Protein AF-A0A957SBR6-F1 (afdb_monomer_lite)

Structure (mmCIF, N/CA/C/O backbone):
data_AF-A0A957SBR6-F1
#
_entry.id   AF-A0A957SBR6-F1
#
loop_
_atom_site.group_PDB
_atom_site.id
_atom_site.type_symbol
_atom_site.label_atom_id
_atom_site.label_alt_id
_atom_site.label_comp_id
_atom_site.label_asym_id
_atom_site.label_entity_id
_atom_site.label_seq_id
_atom_site.pdbx_PDB_ins_code
_atom_site.Cartn_x
_atom_site.Cartn_y
_atom_site.Cartn_z
_atom_site.occupancy
_atom_site.B_iso_or_equiv
_atom_site.auth_seq_id
_atom_site.auth_comp_id
_atom_site.auth_asym_id
_atom_site.auth_atom_id
_atom_site.pdbx_PDB_model_num
ATOM 1 N N . ALA A 1 1 ? 19.992 -3.191 2.133 1.00 70.31 1 ALA A N 1
ATOM 2 C CA . ALA A 1 1 ? 18.666 -2.562 2.125 1.00 70.31 1 ALA A CA 1
ATOM 3 C C . ALA A 1 1 ? 17.655 -3.468 2.837 1.00 70.31 1 ALA A C 1
ATOM 5 O O . ALA A 1 1 ? 17.379 -3.219 3.998 1.00 70.31 1 ALA A O 1
ATOM 6 N N . VAL A 1 2 ? 17.211 -4.595 2.253 1.00 79.69 2 VAL A N 1
ATOM 7 C CA . VAL A 1 2 ? 16.182 -5.483 2.864 1.00 79.69 2 VAL A CA 1
ATOM 8 C C . VAL A 1 2 ? 16.540 -5.999 4.271 1.00 79.69 2 VAL A C 1
ATOM 10 O O . VAL A 1 2 ? 15.697 -6.018 5.160 1.00 79.69 2 VAL A O 1
ATOM 13 N N . ALA A 1 3 ? 17.806 -6.346 4.527 1.00 85.94 3 ALA A N 1
ATOM 14 C CA . ALA A 1 3 ? 18.245 -6.805 5.852 1.00 85.94 3 ALA A CA 1
ATOM 15 C C . ALA A 1 3 ? 18.092 -5.750 6.972 1.00 85.94 3 ALA A C 1
ATOM 17 O O . ALA A 1 3 ? 18.064 -6.110 8.146 1.00 85.94 3 ALA A O 1
ATOM 18 N N . GLN A 1 4 ? 17.991 -4.462 6.624 1.00 89.88 4 GLN A N 1
ATOM 19 C CA . GLN A 1 4 ? 17.816 -3.359 7.577 1.00 89.88 4 GLN A CA 1
ATOM 20 C C . GLN A 1 4 ? 16.340 -3.107 7.929 1.00 89.88 4 GLN A C 1
ATOM 22 O O . GLN A 1 4 ? 16.059 -2.218 8.722 1.00 89.88 4 GLN A O 1
ATOM 27 N N . LEU A 1 5 ? 15.404 -3.872 7.352 1.00 96.31 5 LEU A N 1
ATOM 28 C CA . LEU A 1 5 ? 13.967 -3.720 7.595 1.00 96.31 5 LEU A CA 1
ATOM 29 C C . LEU A 1 5 ? 13.480 -4.421 8.870 1.00 96.31 5 LEU A C 1
ATOM 31 O O . LEU A 1 5 ? 12.328 -4.258 9.248 1.00 96.31 5 LEU A O 1
ATOM 35 N N . GLY A 1 6 ? 14.302 -5.260 9.506 1.00 97.06 6 GLY A N 1
ATOM 36 C CA . GLY A 1 6 ? 13.888 -5.991 10.709 1.00 97.06 6 GLY A CA 1
ATOM 37 C C . GLY A 1 6 ? 12.901 -7.143 10.456 1.00 97.06 6 GLY A C 1
ATOM 38 O O . GLY A 1 6 ? 12.219 -7.566 11.387 1.00 97.06 6 GLY A O 1
ATOM 39 N N . LEU A 1 7 ? 12.840 -7.695 9.235 1.00 96.69 7 LEU A N 1
ATOM 40 C CA . LEU A 1 7 ? 11.883 -8.751 8.853 1.00 96.69 7 LEU A CA 1
ATOM 41 C C . LEU A 1 7 ? 11.904 -9.983 9.766 1.00 96.69 7 LEU A C 1
ATOM 43 O O . LEU A 1 7 ? 10.851 -10.434 10.201 1.00 96.69 7 LEU A O 1
ATOM 47 N N . THR A 1 8 ? 13.085 -10.496 10.131 1.00 95.88 8 THR A N 1
ATOM 48 C CA . THR A 1 8 ? 13.191 -11.654 11.039 1.00 95.88 8 THR A CA 1
ATOM 49 C C . THR A 1 8 ? 12.512 -11.390 12.378 1.00 95.88 8 THR A C 1
ATOM 51 O O . THR A 1 8 ? 11.869 -12.279 12.932 1.00 95.88 8 THR A O 1
ATOM 54 N N . ARG A 1 9 ? 12.661 -10.171 12.909 1.00 94.88 9 ARG A N 1
ATOM 55 C CA . ARG A 1 9 ? 12.002 -9.772 14.150 1.00 94.88 9 ARG A CA 1
ATOM 56 C C . ARG A 1 9 ? 10.500 -9.625 13.929 1.00 94.88 9 ARG A C 1
ATOM 58 O O . ARG A 1 9 ? 9.730 -10.157 14.721 1.00 94.88 9 ARG A O 1
ATOM 65 N N . ALA A 1 10 ? 10.095 -8.986 12.835 1.00 96.44 10 ALA A N 1
ATOM 66 C CA . ALA A 1 10 ? 8.691 -8.807 12.497 1.00 96.44 10 ALA A CA 1
ATOM 67 C C . ALA A 1 10 ? 7.945 -10.150 12.389 1.00 96.44 10 ALA A C 1
ATOM 69 O O . ALA A 1 10 ? 6.913 -10.323 13.029 1.00 96.44 10 ALA A O 1
ATOM 70 N N . HIS A 1 11 ? 8.519 -11.145 11.701 1.00 96.81 11 HIS A N 1
ATOM 71 C CA . HIS A 1 11 ? 7.930 -12.481 11.516 1.00 96.81 11 HIS A CA 1
ATOM 72 C C . HIS A 1 11 ? 7.771 -13.301 12.799 1.00 96.81 11 HIS A C 1
ATOM 74 O O . HIS A 1 11 ? 7.006 -14.264 12.809 1.00 96.81 11 HIS A O 1
ATOM 80 N N . GLN A 1 12 ? 8.465 -12.941 13.883 1.00 94.75 12 GLN A N 1
ATOM 81 C CA . GLN A 1 12 ? 8.231 -13.536 15.206 1.00 94.75 12 GLN A CA 1
ATOM 82 C C . GLN A 1 12 ? 6.963 -12.990 15.873 1.00 94.75 12 GLN A C 1
ATOM 84 O O . GLN A 1 12 ? 6.417 -13.647 16.756 1.00 94.75 12 GLN A O 1
ATOM 89 N N . LEU A 1 13 ? 6.530 -11.790 15.484 1.00 94.62 13 LEU A N 1
ATOM 90 C CA . LEU A 1 13 ? 5.392 -11.078 16.066 1.00 94.62 13 LEU A CA 1
ATOM 91 C C . LEU A 1 13 ? 4.138 -11.215 15.198 1.00 94.62 13 LEU A C 1
ATOM 93 O O . LEU A 1 13 ? 3.039 -11.374 15.720 1.00 94.62 13 LEU A O 1
ATOM 97 N N . SER A 1 14 ? 4.298 -11.163 13.876 1.00 96.25 14 SER A N 1
ATOM 98 C CA . SER A 1 14 ? 3.216 -11.271 12.902 1.00 96.25 14 SER A CA 1
ATOM 99 C C . SER A 1 14 ? 3.743 -11.726 11.551 1.00 96.25 14 SER A C 1
ATOM 101 O O . SER A 1 14 ? 4.853 -11.382 11.150 1.00 96.25 14 SER A O 1
ATOM 103 N N . ARG A 1 15 ? 2.917 -12.474 10.825 1.00 97.50 15 ARG A N 1
ATOM 104 C CA . ARG A 1 15 ? 3.200 -12.926 9.457 1.00 97.50 15 ARG A CA 1
ATOM 105 C C . ARG A 1 15 ? 2.155 -12.455 8.441 1.00 97.50 15 ARG A C 1
ATOM 107 O O . ARG A 1 15 ? 2.272 -12.792 7.271 1.00 97.50 15 ARG A O 1
ATOM 114 N N . GLY A 1 16 ? 1.169 -11.657 8.865 1.00 97.69 16 GLY A N 1
ATOM 115 C CA . GLY A 1 16 ? 0.154 -11.077 7.975 1.00 97.69 16 GLY A CA 1
ATOM 116 C C . GLY A 1 16 ? -1.147 -11.878 7.856 1.00 97.69 16 GLY A C 1
ATOM 117 O O . GLY A 1 16 ? -2.011 -11.513 7.067 1.00 97.69 16 GLY A O 1
ATOM 118 N N . ALA A 1 17 ? -1.322 -12.940 8.647 1.00 96.94 17 ALA A N 1
ATOM 119 C CA . ALA A 1 17 ? -2.515 -13.782 8.602 1.00 96.94 17 ALA A CA 1
ATOM 120 C C . ALA A 1 17 ? -3.817 -12.978 8.778 1.00 96.94 17 ALA A C 1
ATOM 122 O O . ALA A 1 17 ? -3.913 -12.108 9.650 1.00 96.94 17 ALA A O 1
ATOM 123 N N . GLY A 1 18 ? -4.826 -13.309 7.966 1.00 95.19 18 GLY A N 1
ATOM 124 C CA . GLY A 1 18 ? -6.146 -12.668 7.986 1.00 95.19 18 GLY A CA 1
ATOM 125 C C . GLY A 1 18 ? -6.207 -11.304 7.293 1.00 95.19 18 GLY A C 1
ATOM 126 O O . GLY A 1 18 ? -7.231 -10.630 7.385 1.00 95.19 18 GLY A O 1
ATOM 127 N N . VAL A 1 19 ? -5.134 -10.892 6.615 1.00 98.06 19 VAL A N 1
ATOM 128 C CA . VAL A 1 19 ? -5.081 -9.652 5.839 1.00 98.06 19 VAL A CA 1
ATOM 129 C C . VAL A 1 19 ? -5.031 -9.971 4.352 1.00 98.06 19 VAL A C 1
ATOM 131 O O . VAL A 1 19 ? -4.250 -10.818 3.925 1.00 98.06 19 VAL A O 1
ATOM 134 N N . ILE A 1 20 ? -5.851 -9.264 3.575 1.00 98.38 20 ILE A N 1
ATOM 135 C CA . ILE A 1 20 ? -5.814 -9.278 2.114 1.00 98.38 20 ILE A CA 1
ATOM 136 C C . ILE A 1 20 ? -5.154 -7.979 1.631 1.00 98.38 20 ILE A C 1
ATOM 138 O O . ILE A 1 20 ? -5.589 -6.881 2.010 1.00 98.38 20 ILE A O 1
ATOM 142 N N . VAL A 1 21 ? -4.112 -8.124 0.809 1.00 98.81 21 VAL A N 1
ATOM 143 C CA . VAL A 1 21 ? -3.409 -7.039 0.114 1.00 98.81 21 VAL A CA 1
ATOM 144 C C . VAL A 1 21 ? -3.806 -7.069 -1.359 1.00 98.81 21 VAL A C 1
ATOM 146 O O . VAL A 1 21 ? -3.496 -8.032 -2.057 1.00 98.81 21 VAL A O 1
ATOM 149 N N . ALA A 1 22 ? -4.490 -6.032 -1.833 1.00 98.75 22 ALA A N 1
ATOM 150 C CA . ALA A 1 22 ? -4.795 -5.869 -3.249 1.00 98.75 22 ALA A CA 1
ATOM 151 C C . ALA A 1 22 ? -3.610 -5.245 -3.986 1.00 98.75 22 ALA A C 1
ATOM 153 O O . ALA A 1 22 ? -3.057 -4.233 -3.547 1.00 98.75 22 ALA A O 1
ATOM 154 N N . ILE A 1 23 ? -3.228 -5.865 -5.099 1.00 98.81 23 ILE A N 1
ATOM 155 C CA . ILE A 1 23 ? -2.151 -5.419 -5.981 1.00 98.81 23 ILE A CA 1
ATOM 156 C C . ILE A 1 23 ? -2.798 -5.024 -7.301 1.00 98.81 23 ILE A C 1
ATOM 158 O O . ILE A 1 23 ? -3.282 -5.890 -8.027 1.00 98.81 23 ILE A O 1
ATOM 162 N N . LEU A 1 24 ? -2.845 -3.718 -7.559 1.00 98.62 24 LEU A N 1
ATOM 163 C CA . LEU A 1 24 ? -3.375 -3.143 -8.793 1.00 98.62 24 LEU A CA 1
ATOM 164 C C . LEU A 1 24 ? -2.189 -2.855 -9.702 1.00 98.62 24 LEU A C 1
ATOM 166 O O . LEU A 1 24 ? -1.429 -1.919 -9.445 1.00 98.62 24 LEU A O 1
ATOM 170 N N . ASP A 1 25 ? -2.001 -3.714 -10.697 1.00 98.56 25 ASP A N 1
ATOM 171 C CA . ASP A 1 25 ? -0.774 -3.765 -11.491 1.00 98.56 25 ASP A CA 1
ATOM 172 C C . ASP A 1 25 ? -1.029 -4.431 -12.866 1.00 98.56 25 ASP A C 1
ATOM 174 O O . ASP A 1 25 ? -2.175 -4.479 -13.315 1.00 98.56 25 ASP A O 1
ATOM 178 N N . THR A 1 26 ? 0.006 -4.950 -13.533 1.00 97.94 26 THR A N 1
ATOM 179 C CA . THR A 1 26 ? -0.058 -5.632 -14.848 1.00 97.94 26 THR A CA 1
ATOM 180 C C . THR A 1 26 ? -0.713 -7.017 -14.820 1.00 97.94 26 THR A C 1
ATOM 182 O O . THR A 1 26 ? -0.896 -7.641 -15.860 1.00 97.94 26 THR A O 1
ATOM 185 N N . GLY A 1 27 ? -1.081 -7.510 -13.635 1.00 97.94 27 GLY A N 1
ATOM 186 C CA . GLY A 1 27 ? -1.502 -8.894 -13.399 1.00 97.94 27 GLY A CA 1
ATOM 187 C C . GLY A 1 27 ? -0.465 -9.681 -12.596 1.00 97.94 27 GLY A C 1
ATOM 188 O O . GLY A 1 27 ? 0.585 -9.165 -12.216 1.00 97.94 27 GLY A O 1
ATOM 189 N N . ILE A 1 28 ? -0.776 -10.933 -12.266 1.00 98.44 28 ILE A N 1
ATOM 190 C CA . ILE A 1 28 ? 0.128 -11.834 -11.535 1.00 98.44 28 ILE A CA 1
ATOM 191 C C . ILE A 1 28 ? 0.167 -13.181 -12.251 1.00 98.44 28 ILE A C 1
ATOM 193 O O . ILE A 1 28 ? -0.878 -13.681 -12.655 1.00 98.44 28 ILE A O 1
ATOM 197 N N . GLU A 1 29 ? 1.340 -13.817 -12.341 1.00 97.56 29 GLU A N 1
ATOM 198 C CA . GLU A 1 29 ? 1.417 -15.215 -12.770 1.00 97.56 29 GLU A CA 1
ATOM 199 C C . GLU A 1 29 ? 0.722 -16.127 -11.751 1.00 97.56 29 GLU A C 1
ATOM 201 O O . GLU A 1 29 ? 1.288 -16.483 -10.709 1.00 97.56 29 GLU A O 1
ATOM 206 N N . MET A 1 30 ? -0.511 -16.544 -12.047 1.00 96.56 30 MET A N 1
ATOM 207 C CA . MET A 1 30 ? -1.381 -17.221 -11.076 1.00 96.56 30 MET A CA 1
ATOM 208 C C . MET A 1 30 ? -0.867 -18.614 -10.693 1.00 96.56 30 MET A C 1
ATOM 210 O O . MET A 1 30 ? -1.274 -19.187 -9.678 1.00 96.56 30 MET A O 1
ATOM 214 N N . THR A 1 31 ? 0.025 -19.176 -11.512 1.00 96.69 31 THR A N 1
ATOM 215 C CA . THR A 1 31 ? 0.627 -20.500 -11.310 1.00 96.69 31 THR A CA 1
ATOM 216 C C . THR A 1 31 ? 2.055 -20.463 -10.766 1.00 96.69 31 THR A C 1
ATOM 218 O O . THR A 1 31 ? 2.654 -21.528 -10.580 1.00 96.69 31 THR A O 1
ATOM 221 N N . HIS A 1 32 ? 2.596 -19.277 -10.454 1.00 98.12 32 HIS A N 1
ATOM 222 C CA . HIS A 1 32 ? 3.937 -19.159 -9.890 1.00 98.12 32 HIS A CA 1
ATOM 223 C C . HIS A 1 32 ? 4.029 -19.938 -8.556 1.00 98.12 32 HIS A C 1
ATOM 225 O O . HIS A 1 32 ? 3.184 -19.746 -7.675 1.00 98.12 32 HIS A O 1
ATOM 231 N N . PRO A 1 33 ? 5.044 -20.805 -8.347 1.00 97.50 33 PRO A N 1
ATOM 232 C CA . PRO A 1 33 ? 5.117 -21.674 -7.167 1.00 97.50 33 PRO A CA 1
ATOM 233 C C . PRO A 1 33 ? 5.074 -20.945 -5.818 1.00 97.50 33 PRO A C 1
ATOM 235 O O . PRO A 1 33 ? 4.471 -21.456 -4.875 1.00 97.50 33 PRO A O 1
ATOM 238 N N . ASP A 1 34 ? 5.669 -19.752 -5.731 1.00 96.19 34 ASP A N 1
ATOM 239 C CA . ASP A 1 34 ? 5.655 -18.932 -4.506 1.00 96.19 34 ASP A CA 1
ATOM 240 C C . ASP A 1 34 ? 4.259 -18.429 -4.123 1.00 96.19 34 ASP A C 1
ATOM 242 O O . ASP A 1 34 ? 4.031 -18.079 -2.969 1.00 96.19 34 ASP A O 1
ATOM 246 N N . PHE A 1 35 ? 3.311 -18.404 -5.063 1.00 97.56 35 PHE A N 1
ATOM 247 C CA . PHE A 1 35 ? 1.959 -17.898 -4.822 1.00 97.56 35 PHE A CA 1
ATOM 248 C C . PHE A 1 35 ? 0.932 -19.010 -4.585 1.00 97.56 35 PHE A C 1
ATOM 250 O O . PHE A 1 35 ? -0.267 -18.755 -4.421 1.00 97.56 35 PHE A O 1
ATOM 257 N N . ALA A 1 36 ? 1.392 -20.261 -4.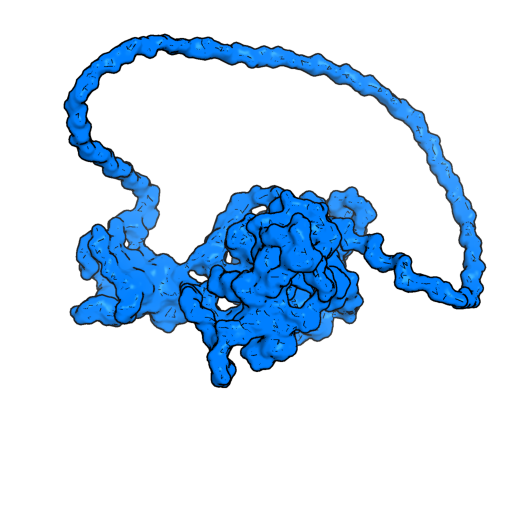504 1.00 94.62 36 ALA A N 1
ATOM 258 C CA . ALA A 1 36 ? 0.538 -21.407 -4.247 1.00 94.62 36 ALA A CA 1
ATOM 259 C C . ALA A 1 36 ? -0.194 -21.272 -2.897 1.00 94.62 36 ALA A C 1
ATOM 261 O O . ALA A 1 36 ? 0.394 -21.388 -1.824 1.00 94.62 36 ALA A O 1
ATOM 262 N N . GLY A 1 37 ? -1.514 -21.079 -2.961 1.00 94.56 37 GLY A N 1
ATOM 263 C CA . GLY A 1 37 ? -2.394 -21.053 -1.789 1.00 94.56 37 GLY A CA 1
ATOM 264 C C . GLY A 1 37 ? -2.505 -19.707 -1.068 1.00 94.56 37 GLY A C 1
ATOM 265 O O . GLY A 1 37 ? -3.169 -19.658 -0.034 1.00 94.56 37 GLY A O 1
ATOM 266 N N . ILE A 1 38 ? -1.908 -18.634 -1.597 1.00 97.00 38 ILE A N 1
ATOM 267 C CA . ILE A 1 38 ? -2.010 -17.286 -1.005 1.00 97.00 38 ILE A CA 1
ATOM 268 C C . ILE A 1 38 ? -2.837 -16.309 -1.851 1.00 97.00 38 ILE A C 1
ATOM 270 O O . ILE A 1 38 ? -3.250 -15.269 -1.341 1.00 97.00 38 ILE A O 1
ATOM 274 N N . LEU A 1 39 ? -3.095 -16.622 -3.124 1.00 98.19 39 LEU A N 1
ATOM 275 C CA . LEU A 1 39 ? -3.909 -15.775 -3.996 1.00 98.19 39 LEU A CA 1
ATOM 276 C C . LEU A 1 39 ? -5.397 -15.904 -3.646 1.00 98.19 39 LEU A C 1
ATOM 278 O O . LEU A 1 39 ? -5.915 -17.011 -3.469 1.00 98.19 39 LEU A O 1
ATOM 282 N N . THR A 1 40 ? -6.093 -14.773 -3.553 1.00 97.88 40 THR A N 1
ATOM 283 C CA . THR A 1 40 ? -7.560 -14.734 -3.552 1.00 97.88 40 THR A CA 1
ATOM 284 C C . THR A 1 40 ? -8.092 -14.784 -4.983 1.00 97.88 40 THR A C 1
ATOM 286 O O . THR A 1 40 ? -7.331 -14.768 -5.950 1.00 97.88 40 THR A O 1
ATOM 289 N N . ALA A 1 41 ? -9.420 -14.798 -5.131 1.00 96.88 41 ALA A N 1
ATOM 290 C CA . ALA A 1 41 ? -10.014 -14.375 -6.393 1.00 96.88 41 ALA A CA 1
ATOM 291 C C . ALA A 1 41 ? -9.598 -12.925 -6.688 1.00 96.88 41 ALA A C 1
ATOM 293 O O . ALA A 1 41 ? -9.490 -12.111 -5.766 1.00 96.88 41 ALA A O 1
ATOM 294 N N . GLY A 1 42 ? -9.370 -12.637 -7.960 1.00 97.50 42 GLY A N 1
ATOM 295 C CA . GLY A 1 42 ? -9.029 -11.322 -8.478 1.00 97.50 42 GLY A CA 1
ATOM 296 C C . GLY A 1 42 ? -9.844 -11.024 -9.732 1.00 97.50 42 GLY A C 1
ATOM 297 O O . GLY A 1 42 ? -10.804 -11.746 -10.011 1.00 97.50 42 GLY A O 1
ATOM 298 N N . TYR A 1 43 ? -9.486 -9.971 -10.457 1.00 98.56 43 TYR A N 1
ATOM 299 C CA . TYR A 1 43 ? -10.208 -9.563 -11.661 1.00 98.56 43 TYR A CA 1
ATOM 300 C C . TYR A 1 43 ? -9.283 -8.856 -12.647 1.00 98.56 43 TYR A C 1
ATOM 302 O O . TYR A 1 43 ? -8.396 -8.097 -12.241 1.00 98.56 43 TYR A O 1
ATOM 310 N N . ASP A 1 44 ? -9.493 -9.126 -13.926 1.00 98.25 44 ASP A N 1
ATOM 311 C CA . ASP A 1 44 ? -8.829 -8.467 -15.034 1.00 98.25 44 ASP A CA 1
ATOM 312 C C . ASP A 1 44 ? -9.736 -7.378 -15.598 1.00 98.25 44 ASP A C 1
ATOM 314 O O . ASP A 1 44 ? -10.752 -7.656 -16.231 1.00 98.25 44 ASP A O 1
ATOM 318 N N . PHE A 1 45 ? -9.374 -6.121 -15.355 1.00 97.75 45 PHE A N 1
ATOM 319 C CA . PHE A 1 45 ? -10.125 -4.976 -15.859 1.00 97.75 45 PHE A CA 1
ATOM 320 C C . PHE A 1 45 ? -9.664 -4.520 -17.249 1.00 97.75 45 PHE A C 1
ATOM 322 O O . PHE A 1 45 ? -10.283 -3.624 -17.824 1.00 97.75 45 PHE A O 1
ATOM 329 N N . ILE A 1 46 ? -8.581 -5.094 -17.780 1.00 95.31 46 ILE A N 1
ATOM 330 C CA . ILE A 1 46 ? -8.104 -4.831 -19.140 1.00 95.31 46 ILE A CA 1
ATOM 331 C C . ILE A 1 46 ? -8.889 -5.692 -20.129 1.00 95.31 46 ILE A C 1
ATOM 333 O O . ILE A 1 46 ? -9.452 -5.161 -21.087 1.00 95.31 46 ILE A O 1
ATOM 337 N N . ASP A 1 47 ? -8.986 -6.994 -19.852 1.00 94.88 47 ASP A N 1
ATOM 338 C CA . ASP A 1 47 ? -9.681 -7.961 -20.713 1.00 94.88 47 ASP A CA 1
ATOM 339 C C . ASP A 1 47 ? -11.133 -8.255 -20.271 1.00 94.88 47 ASP A C 1
ATOM 341 O O . ASP A 1 47 ? -11.866 -8.955 -20.975 1.00 94.88 47 ASP A O 1
ATOM 345 N N . ASP A 1 48 ? -11.574 -7.662 -19.153 1.00 96.06 48 ASP A N 1
ATOM 346 C CA . ASP A 1 48 ? -12.909 -7.812 -18.547 1.00 96.06 48 ASP A CA 1
ATOM 347 C C . ASP A 1 48 ? -13.271 -9.276 -18.243 1.00 96.06 48 ASP A C 1
ATOM 349 O O . ASP A 1 48 ? -14.293 -9.816 -18.686 1.00 96.06 48 ASP A O 1
ATOM 353 N N . ASP A 1 49 ? -12.408 -9.944 -17.473 1.00 96.94 49 ASP A N 1
ATOM 354 C CA . ASP A 1 49 ? -12.638 -11.312 -17.023 1.00 96.94 49 ASP A CA 1
ATOM 355 C C . ASP A 1 49 ? -12.118 -11.597 -15.598 1.00 96.94 49 ASP A C 1
ATOM 357 O O . ASP A 1 49 ? -11.577 -10.749 -14.894 1.00 96.94 49 ASP A O 1
ATOM 361 N N . ALA A 1 50 ? -12.346 -12.821 -15.115 1.00 96.81 50 ALA A N 1
ATOM 362 C CA . ALA A 1 50 ? -11.974 -13.237 -13.760 1.00 96.81 50 ALA A CA 1
ATOM 363 C C . ALA A 1 50 ? -10.544 -13.812 -13.655 1.00 96.81 50 ALA A C 1
ATOM 365 O O . ALA A 1 50 ? -10.233 -14.504 -12.679 1.00 96.81 50 ALA A O 1
ATOM 366 N N . VAL A 1 51 ? -9.697 -13.601 -14.665 1.00 96.75 51 VAL A N 1
ATOM 367 C CA . VAL A 1 51 ? -8.358 -14.183 -14.796 1.00 96.75 51 VAL A CA 1
ATOM 368 C C . VAL A 1 51 ? -7.321 -13.053 -14.882 1.00 96.75 51 VAL A C 1
ATOM 370 O O . VAL A 1 51 ? -6.866 -12.720 -15.966 1.00 96.75 51 VAL A O 1
ATOM 373 N N . PRO A 1 52 ? -6.880 -12.491 -13.739 1.00 96.94 52 PRO A N 1
ATOM 374 C CA . PRO A 1 52 ? -5.905 -11.392 -13.681 1.00 96.94 52 PRO A CA 1
ATOM 375 C C . PRO A 1 52 ? -4.462 -11.870 -13.917 1.00 96.94 52 PRO A C 1
ATOM 377 O O . PRO A 1 52 ? -3.544 -11.543 -13.158 1.00 96.94 52 PRO A O 1
ATOM 380 N N . GLU A 1 53 ? -4.284 -12.710 -14.931 1.00 96.19 53 GLU A N 1
ATOM 381 C CA . GLU A 1 53 ? -2.998 -13.244 -15.350 1.00 96.19 53 GLU A CA 1
ATOM 382 C C . GLU A 1 53 ? -2.191 -12.133 -16.024 1.00 96.19 53 GLU A C 1
ATOM 384 O O . GLU A 1 53 ? -2.708 -11.363 -16.832 1.00 96.19 53 GLU A O 1
ATOM 389 N N . ASP A 1 54 ? -0.908 -12.055 -15.690 1.00 91.81 54 ASP A N 1
ATOM 390 C CA . ASP A 1 54 ? 0.021 -11.182 -16.402 1.00 91.81 54 ASP A CA 1
ATOM 391 C C . ASP A 1 54 ? 0.219 -11.745 -17.819 1.00 91.81 54 ASP A C 1
ATOM 393 O O . ASP A 1 54 ? 0.613 -12.905 -17.980 1.00 91.81 54 ASP A O 1
ATOM 397 N N . THR A 1 55 ? -0.100 -10.972 -18.857 1.00 91.94 55 THR A N 1
ATOM 398 C CA . THR A 1 55 ? -0.061 -11.450 -20.247 1.00 91.94 55 THR A CA 1
ATOM 399 C C . THR A 1 55 ? 0.672 -10.478 -21.158 1.00 91.94 55 THR A C 1
ATOM 401 O O . THR A 1 55 ? 0.616 -9.268 -20.979 1.00 91.94 55 THR A O 1
ATOM 404 N N . GLN A 1 56 ? 1.357 -11.038 -22.156 1.00 92.94 56 GLN A N 1
ATOM 405 C CA . GLN A 1 56 ? 2.000 -10.299 -23.242 1.00 92.94 56 GLN A CA 1
ATOM 406 C C . GLN A 1 56 ? 1.099 -10.303 -24.474 1.00 92.94 56 GLN A C 1
ATOM 408 O O . GLN A 1 56 ? 0.473 -11.331 -24.769 1.00 92.94 56 GLN A O 1
ATOM 413 N N . ASN A 1 57 ? 1.099 -9.216 -25.243 1.00 91.38 57 ASN A N 1
ATOM 414 C CA . ASN A 1 57 ? 0.414 -9.165 -26.536 1.00 91.38 57 ASN A CA 1
ATOM 415 C C . ASN A 1 57 ? 1.383 -8.999 -27.725 1.00 91.38 57 ASN A C 1
ATOM 417 O O . ASN A 1 57 ? 0.979 -9.226 -28.873 1.00 91.38 57 ASN A O 1
ATOM 421 N N . GLY A 1 58 ? 2.665 -8.708 -27.466 1.00 93.44 58 GLY A N 1
ATOM 422 C CA . GLY A 1 58 ? 3.696 -8.546 -28.488 1.00 93.44 58 GLY A CA 1
ATOM 423 C C . GLY A 1 58 ? 3.538 -7.280 -29.333 1.00 93.44 58 GLY A C 1
ATOM 424 O O . GLY A 1 58 ? 4.034 -7.245 -30.467 1.00 93.44 58 GLY A O 1
ATOM 425 N N . VAL A 1 59 ? 2.814 -6.288 -28.818 1.00 91.81 59 VAL A N 1
ATOM 426 C CA . VAL A 1 59 ? 2.559 -4.980 -29.422 1.00 91.81 59 VAL A CA 1
ATOM 427 C C . VAL A 1 59 ? 3.246 -3.911 -28.568 1.00 91.81 59 VAL A C 1
ATOM 429 O O . VAL A 1 59 ? 3.468 -4.104 -27.387 1.00 91.81 59 VAL A O 1
ATOM 432 N N . ASP A 1 60 ? 3.664 -2.834 -29.225 1.00 91.06 60 ASP A N 1
ATOM 433 C CA . ASP A 1 60 ? 4.120 -1.587 -28.603 1.00 91.06 60 ASP A CA 1
ATOM 434 C C . ASP A 1 60 ? 2.884 -0.673 -28.553 1.00 91.06 60 ASP A C 1
ATOM 436 O O . ASP A 1 60 ? 2.591 0.032 -29.532 1.00 91.06 60 ASP A O 1
ATOM 440 N N . ASP A 1 61 ? 2.049 -0.832 -27.522 1.00 88.50 61 ASP A N 1
ATOM 441 C CA . ASP A 1 61 ? 0.751 -0.159 -27.403 1.00 88.50 61 ASP A CA 1
ATOM 442 C C . ASP A 1 61 ? 0.908 1.335 -27.083 1.00 88.50 61 ASP A C 1
ATOM 444 O O . ASP A 1 61 ? 0.049 2.145 -27.463 1.00 88.50 61 ASP A O 1
ATOM 448 N N . ASP A 1 62 ? 2.019 1.719 -26.449 1.00 88.19 62 ASP A N 1
ATOM 449 C CA . ASP A 1 62 ? 2.328 3.103 -26.080 1.00 88.19 62 ASP A CA 1
ATOM 450 C C . ASP A 1 62 ? 3.169 3.859 -27.139 1.00 88.19 62 ASP A C 1
ATOM 452 O O . ASP A 1 62 ? 3.169 5.100 -27.194 1.00 88.19 62 ASP A O 1
ATOM 456 N N . GLY A 1 63 ? 3.792 3.130 -28.069 1.00 90.25 63 GLY A N 1
ATOM 457 C CA . GLY A 1 63 ? 4.552 3.651 -29.200 1.00 90.25 63 GLY A CA 1
ATOM 458 C C . GLY A 1 63 ? 5.944 4.170 -28.835 1.00 90.25 63 GLY A C 1
ATOM 459 O O . GLY A 1 63 ? 6.476 5.022 -29.569 1.00 90.25 63 GLY A O 1
ATOM 460 N N . ASP A 1 64 ? 6.519 3.740 -27.711 1.00 90.12 64 ASP A N 1
ATOM 461 C CA . ASP A 1 64 ? 7.823 4.194 -27.228 1.00 90.12 64 ASP A CA 1
ATOM 462 C C . ASP A 1 64 ? 9.016 3.442 -27.861 1.00 90.12 64 ASP A C 1
ATOM 464 O O . ASP A 1 64 ? 10.165 3.911 -27.807 1.00 90.12 64 ASP A O 1
ATOM 468 N N . GLY A 1 65 ? 8.733 2.349 -28.579 1.00 92.88 65 GLY A N 1
ATOM 469 C CA . GLY A 1 65 ? 9.707 1.496 -29.255 1.00 92.88 65 GLY A CA 1
ATOM 470 C C . GLY A 1 65 ? 10.180 0.293 -28.434 1.00 92.88 65 GLY A C 1
ATOM 471 O O . GLY A 1 65 ? 11.086 -0.425 -28.891 1.00 92.88 65 GLY A O 1
ATOM 472 N N . HIS A 1 66 ? 9.606 0.075 -27.256 1.00 92.25 66 HIS A N 1
ATOM 473 C CA . HIS A 1 66 ? 9.697 -1.137 -26.454 1.00 92.25 66 HIS A CA 1
ATOM 474 C C . HIS A 1 66 ? 8.399 -1.955 -26.586 1.00 92.25 66 HIS A C 1
ATOM 476 O O . HIS A 1 66 ? 7.461 -1.537 -27.244 1.00 92.25 66 HIS A O 1
ATOM 482 N N . ILE A 1 67 ? 8.447 -3.228 -26.195 1.00 93.19 67 ILE A N 1
ATOM 483 C CA . ILE A 1 67 ? 7.326 -4.164 -26.368 1.00 93.19 67 ILE A CA 1
ATOM 484 C C . ILE A 1 67 ? 7.214 -4.947 -25.070 1.00 93.19 67 ILE A C 1
ATOM 486 O O . ILE A 1 67 ? 8.185 -5.622 -24.693 1.00 93.19 67 ILE A O 1
ATOM 490 N N . ASP A 1 68 ? 6.032 -4.907 -24.462 1.00 93.88 68 ASP A N 1
ATOM 491 C CA . ASP A 1 68 ? 5.652 -5.606 -23.241 1.00 93.88 68 ASP A CA 1
ATOM 492 C C . ASP A 1 68 ? 6.656 -5.376 -22.081 1.00 93.88 68 ASP A C 1
ATOM 494 O O . ASP A 1 68 ? 6.973 -6.307 -21.330 1.00 93.88 68 ASP A O 1
ATOM 498 N N . GLU A 1 69 ? 7.262 -4.190 -21.937 1.00 93.31 69 GLU A N 1
ATOM 499 C CA . GLU A 1 69 ? 8.351 -3.978 -20.966 1.00 93.31 69 GLU A CA 1
ATOM 500 C C . GLU A 1 69 ? 7.907 -3.956 -19.499 1.00 93.31 69 GLU A C 1
ATOM 502 O O . GLU A 1 69 ? 8.758 -4.072 -18.606 1.00 93.31 69 GLU A O 1
ATOM 507 N N . ALA A 1 70 ? 6.603 -3.843 -19.239 1.00 95.25 70 ALA A N 1
ATOM 508 C CA . ALA A 1 70 ? 6.028 -3.980 -17.907 1.00 95.25 70 ALA A CA 1
ATOM 509 C C . ALA A 1 70 ? 5.600 -5.423 -17.590 1.00 95.25 70 ALA A C 1
ATOM 511 O O . ALA A 1 70 ? 5.262 -5.715 -16.441 1.00 95.25 70 ALA A O 1
ATOM 512 N N . TYR A 1 71 ? 5.670 -6.353 -18.549 1.00 96.94 71 TYR A N 1
ATOM 513 C CA . TYR A 1 71 ? 5.340 -7.755 -18.305 1.00 96.94 71 TYR A CA 1
ATOM 514 C C . TYR A 1 71 ? 6.146 -8.345 -17.139 1.00 96.94 71 TYR A C 1
ATOM 516 O O . TYR A 1 71 ? 7.380 -8.279 -17.079 1.00 96.94 71 TYR A O 1
ATOM 524 N N . GLY A 1 72 ? 5.433 -8.960 -16.200 1.00 97.94 72 GLY A N 1
ATOM 525 C CA . GLY A 1 72 ? 5.984 -9.519 -14.973 1.00 97.94 72 GLY A CA 1
ATOM 526 C C . GLY A 1 72 ? 6.039 -8.550 -13.796 1.00 97.94 72 GLY A C 1
ATOM 527 O O . GLY A 1 72 ? 6.457 -8.963 -12.708 1.00 97.94 72 GLY A O 1
ATOM 528 N N . HIS A 1 73 ? 5.632 -7.290 -13.969 1.00 98.56 73 HIS A N 1
ATOM 529 C CA . HIS A 1 73 ? 5.733 -6.279 -12.924 1.00 98.56 73 HIS A CA 1
ATOM 530 C C . HIS A 1 73 ? 4.838 -6.560 -11.727 1.00 98.56 73 HIS A C 1
ATOM 532 O O . HIS A 1 73 ? 5.349 -6.616 -10.602 1.00 98.56 73 HIS A O 1
ATOM 538 N N . GLY A 1 74 ? 3.559 -6.863 -11.941 1.00 98.62 74 GLY A N 1
ATOM 539 C CA . GLY A 1 74 ? 2.669 -7.223 -10.841 1.00 98.62 74 GLY A CA 1
ATOM 540 C C . GLY A 1 74 ? 3.102 -8.507 -10.126 1.00 98.62 74 GLY A C 1
ATOM 541 O O . GLY A 1 74 ? 3.063 -8.574 -8.895 1.00 98.62 74 GLY A O 1
ATOM 542 N N . THR A 1 75 ? 3.644 -9.485 -10.859 1.00 98.81 75 THR A N 1
ATOM 543 C CA . THR A 1 75 ? 4.256 -10.702 -10.286 1.00 98.81 75 THR A CA 1
ATOM 544 C C . THR A 1 75 ? 5.454 -10.364 -9.380 1.00 98.81 75 THR A C 1
ATOM 546 O O . THR A 1 75 ? 5.563 -10.884 -8.264 1.00 98.81 75 THR A O 1
ATOM 549 N N . HIS A 1 76 ? 6.326 -9.440 -9.802 1.00 98.88 76 HIS A N 1
ATOM 550 C CA . HIS A 1 76 ? 7.483 -8.981 -9.017 1.00 98.88 76 HIS A CA 1
ATOM 551 C C . HIS A 1 76 ? 7.063 -8.264 -7.740 1.00 98.88 76 HIS A C 1
ATOM 553 O O . HIS A 1 76 ? 7.538 -8.597 -6.647 1.00 98.88 76 HIS A O 1
ATOM 559 N N . VAL A 1 77 ? 6.107 -7.345 -7.859 1.00 98.88 77 VAL A N 1
ATOM 560 C CA . VAL A 1 77 ? 5.496 -6.618 -6.742 1.00 98.88 77 VAL A CA 1
ATOM 561 C C . VAL A 1 77 ? 4.858 -7.587 -5.738 1.00 98.88 77 VAL A C 1
ATOM 563 O O . VAL A 1 77 ? 5.103 -7.475 -4.532 1.00 98.88 77 VAL A O 1
ATOM 566 N N . ALA A 1 78 ? 4.119 -8.591 -6.214 1.00 98.88 78 ALA A N 1
ATOM 567 C CA . ALA A 1 78 ? 3.493 -9.612 -5.378 1.00 98.88 78 ALA A CA 1
ATOM 568 C C . ALA A 1 78 ? 4.498 -10.445 -4.584 1.00 98.88 78 ALA A C 1
ATOM 570 O O . ALA A 1 78 ? 4.295 -10.684 -3.391 1.00 98.88 78 ALA A O 1
ATOM 571 N N . GLY A 1 79 ? 5.622 -10.817 -5.199 1.00 98.75 79 GLY A N 1
ATOM 572 C CA . GLY A 1 79 ? 6.698 -11.518 -4.499 1.00 98.75 79 GLY A CA 1
ATOM 573 C C . GLY A 1 79 ? 7.308 -10.694 -3.361 1.00 98.75 79 GLY A C 1
ATOM 574 O O . GLY A 1 79 ? 7.634 -11.249 -2.311 1.00 98.75 79 GLY A O 1
ATOM 575 N N . ILE A 1 80 ? 7.381 -9.365 -3.499 1.00 98.88 80 ILE A N 1
ATOM 576 C CA . ILE A 1 80 ? 7.875 -8.485 -2.430 1.00 98.88 80 ILE A CA 1
ATOM 577 C C . ILE A 1 80 ? 6.863 -8.406 -1.282 1.00 98.88 80 ILE A C 1
ATOM 579 O O . ILE A 1 80 ? 7.255 -8.513 -0.117 1.00 98.88 80 ILE A O 1
ATOM 583 N N . VAL A 1 81 ? 5.565 -8.275 -1.581 1.00 98.88 81 VAL A N 1
ATOM 584 C CA . VAL A 1 81 ? 4.517 -8.328 -0.546 1.00 98.88 81 VAL A CA 1
ATOM 585 C C . VAL A 1 81 ? 4.572 -9.665 0.194 1.00 98.88 81 VAL A C 1
ATOM 587 O O . VAL A 1 81 ? 4.596 -9.675 1.426 1.00 98.88 81 VAL A O 1
ATOM 590 N N . HIS A 1 82 ? 4.670 -10.782 -0.534 1.00 98.62 82 HIS A N 1
ATOM 591 C CA . HIS A 1 82 ? 4.750 -12.122 0.048 1.00 98.62 82 HIS A CA 1
ATOM 592 C C . HIS A 1 82 ? 6.008 -12.318 0.911 1.00 98.62 82 HIS A C 1
ATOM 594 O O . HIS A 1 82 ? 5.936 -12.899 1.993 1.00 98.62 82 HIS A O 1
ATOM 600 N N . LEU A 1 83 ? 7.156 -11.769 0.501 1.00 98.12 83 LEU A N 1
ATOM 601 C CA . LEU A 1 83 ? 8.383 -11.775 1.305 1.00 98.12 83 LEU A CA 1
ATOM 602 C C . LEU A 1 83 ? 8.177 -11.101 2.672 1.00 98.12 83 LEU A C 1
ATOM 604 O O . LEU A 1 83 ? 8.698 -11.568 3.691 1.00 98.12 83 LEU A O 1
ATOM 608 N N . VAL A 1 84 ? 7.447 -9.985 2.700 1.00 98.69 84 VAL A N 1
ATOM 609 C CA . VAL A 1 84 ? 7.228 -9.209 3.923 1.00 98.69 84 VAL A CA 1
ATOM 610 C C . VAL A 1 84 ? 6.120 -9.805 4.788 1.00 98.69 84 VAL A C 1
ATOM 612 O O . VAL A 1 84 ? 6.314 -9.940 5.995 1.00 98.69 84 VAL A O 1
ATOM 615 N N . ALA A 1 85 ? 4.992 -10.188 4.196 1.00 98.62 85 ALA A N 1
ATOM 616 C CA . ALA A 1 85 ? 3.812 -10.708 4.880 1.00 98.62 85 ALA A CA 1
ATOM 617 C C . ALA A 1 85 ? 3.437 -12.100 4.332 1.00 98.62 85 ALA A C 1
ATOM 619 O O . ALA A 1 85 ? 2.470 -12.235 3.585 1.00 98.62 85 ALA A O 1
ATOM 620 N N . PRO A 1 86 ? 4.196 -13.150 4.693 1.00 98.25 86 PRO A N 1
ATOM 621 C CA . PRO A 1 86 ? 4.104 -14.459 4.040 1.00 98.25 86 PRO A CA 1
ATOM 622 C C . PRO A 1 86 ? 2.789 -15.209 4.270 1.00 98.25 86 PRO A C 1
ATOM 624 O O . PRO A 1 86 ? 2.470 -16.110 3.501 1.00 98.25 86 PRO A O 1
ATOM 627 N N . ASP A 1 87 ? 2.031 -14.852 5.308 1.00 98.50 87 ASP A N 1
ATOM 628 C CA . ASP A 1 87 ? 0.739 -15.467 5.619 1.00 98.50 87 ASP A CA 1
ATOM 629 C C . ASP A 1 87 ? -0.440 -14.536 5.248 1.00 98.50 87 ASP A C 1
ATOM 631 O O . ASP A 1 87 ? -1.596 -14.874 5.514 1.00 98.50 87 ASP A O 1
ATOM 635 N N . ALA A 1 88 ? -0.171 -13.360 4.659 1.00 98.62 88 ALA A N 1
ATOM 636 C CA . ALA A 1 88 ? -1.203 -12.519 4.057 1.00 98.62 88 ALA A CA 1
ATOM 637 C C . ALA A 1 88 ? -1.666 -13.112 2.722 1.00 98.62 88 ALA A C 1
ATOM 639 O O . ALA A 1 88 ? -0.905 -13.775 2.016 1.00 98.62 88 ALA A O 1
ATOM 640 N N . GLN A 1 89 ? -2.919 -12.847 2.370 1.00 98.75 89 GLN A N 1
ATOM 641 C CA . GLN A 1 89 ? -3.444 -13.187 1.056 1.00 98.75 89 GLN A CA 1
ATOM 642 C C . GLN A 1 89 ? -3.230 -12.026 0.084 1.00 98.75 89 GLN A C 1
ATOM 644 O O . GLN A 1 89 ? -3.274 -10.859 0.480 1.00 98.75 89 GLN A O 1
ATOM 649 N N . ILE A 1 90 ? -3.031 -12.346 -1.190 1.00 98.88 90 ILE A N 1
ATOM 650 C CA . ILE A 1 90 ? -2.828 -11.365 -2.258 1.00 98.88 90 ILE A CA 1
ATOM 651 C C . ILE A 1 90 ? -4.033 -11.404 -3.195 1.00 98.88 90 ILE A C 1
ATOM 653 O O . ILE A 1 90 ? -4.407 -12.472 -3.676 1.00 98.88 90 ILE A O 1
ATOM 657 N N . MET A 1 91 ? -4.627 -10.241 -3.453 1.00 98.81 91 MET A N 1
ATOM 6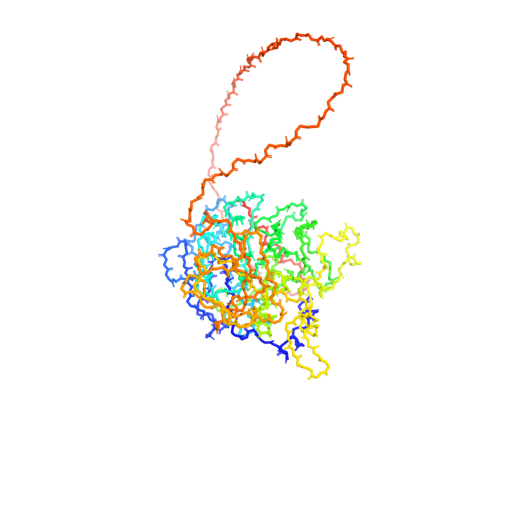58 C CA . MET A 1 91 ? -5.695 -10.061 -4.433 1.00 98.81 91 MET A CA 1
ATOM 659 C C . MET A 1 91 ? -5.111 -9.451 -5.716 1.00 98.81 91 MET A C 1
ATOM 661 O O . MET A 1 91 ? -4.800 -8.257 -5.715 1.00 98.81 91 MET A O 1
ATOM 665 N N . PRO A 1 92 ? -4.937 -10.244 -6.789 1.00 98.69 92 PRO A N 1
ATOM 666 C CA . PRO A 1 92 ? -4.474 -9.736 -8.078 1.00 98.69 92 PRO A CA 1
ATOM 667 C C . PRO A 1 92 ? -5.576 -8.935 -8.771 1.00 98.69 92 PRO A C 1
ATOM 669 O O . PRO A 1 92 ? -6.637 -9.490 -9.045 1.00 98.69 92 PRO A O 1
ATOM 672 N N . LEU A 1 93 ? -5.334 -7.663 -9.085 1.00 98.75 93 LEU A N 1
ATOM 673 C CA . LEU A 1 93 ? -6.216 -6.861 -9.934 1.00 98.75 93 LEU A CA 1
ATOM 674 C C . LEU A 1 93 ? -5.399 -6.311 -11.105 1.00 98.75 93 LEU A C 1
ATOM 676 O O . LEU A 1 93 ? -4.516 -5.473 -10.912 1.00 98.75 93 LEU A O 1
ATOM 680 N N . ARG A 1 94 ? -5.675 -6.798 -12.317 1.00 98.25 94 ARG A N 1
ATOM 681 C CA . ARG A 1 94 ? -4.982 -6.333 -13.521 1.00 98.25 94 ARG A CA 1
ATOM 682 C C . ARG A 1 94 ? -5.654 -5.059 -14.020 1.00 98.25 94 ARG A C 1
ATOM 684 O O . ARG A 1 94 ? -6.826 -5.072 -14.383 1.00 98.25 94 ARG A O 1
ATOM 691 N N . VAL A 1 95 ? -4.921 -3.950 -13.954 1.00 98.00 95 VAL A N 1
ATOM 692 C CA . VAL A 1 95 ? -5.388 -2.597 -14.321 1.00 98.00 95 VAL A CA 1
ATOM 693 C C . VAL A 1 95 ? -4.436 -1.877 -15.273 1.00 98.00 95 VAL A C 1
ATOM 695 O O . VAL A 1 95 ? -4.742 -0.763 -15.704 1.00 98.00 95 VAL A O 1
ATOM 698 N N . LEU A 1 96 ? -3.287 -2.496 -15.552 1.00 97.38 96 LEU A N 1
ATOM 699 C CA . LEU A 1 96 ? -2.298 -2.056 -16.523 1.00 97.38 96 LEU A CA 1
ATOM 700 C C . LEU A 1 96 ? -2.154 -3.127 -17.610 1.00 97.38 96 LEU A C 1
ATOM 702 O O . LEU A 1 96 ? -2.251 -4.324 -17.316 1.00 97.38 96 LEU A O 1
ATOM 706 N N . ASP A 1 97 ? -1.924 -2.700 -18.845 1.00 94.81 97 ASP A N 1
ATOM 707 C CA . ASP A 1 97 ? -1.539 -3.587 -19.942 1.00 94.81 97 ASP A CA 1
ATOM 708 C C . ASP A 1 97 ? -0.054 -4.002 -19.855 1.00 94.81 97 ASP A C 1
ATOM 710 O O . ASP A 1 97 ? 0.627 -3.758 -18.854 1.00 94.81 97 ASP A O 1
ATOM 714 N N . ALA A 1 98 ? 0.433 -4.697 -20.885 1.00 94.44 98 ALA A N 1
ATOM 715 C CA . ALA A 1 98 ? 1.778 -5.269 -20.915 1.00 94.44 98 ALA A CA 1
ATOM 716 C C . ALA A 1 98 ? 2.900 -4.214 -20.992 1.00 94.44 98 ALA A C 1
ATOM 718 O O . ALA A 1 98 ? 4.028 -4.506 -20.584 1.00 94.44 98 ALA A O 1
ATOM 719 N N . ASP A 1 99 ? 2.579 -2.994 -21.429 1.00 93.69 99 ASP A N 1
ATOM 720 C CA . ASP A 1 99 ? 3.476 -1.829 -21.454 1.00 93.69 99 ASP A CA 1
ATOM 721 C C . ASP A 1 99 ? 3.311 -0.968 -20.180 1.00 93.69 99 ASP A C 1
ATOM 723 O O . ASP A 1 99 ? 3.951 0.062 -19.981 1.00 93.69 99 ASP A O 1
ATOM 727 N N . GLY A 1 100 ? 2.455 -1.397 -19.244 1.00 93.88 100 GLY A N 1
ATOM 728 C CA . GLY A 1 100 ? 2.242 -0.706 -17.974 1.00 93.88 100 GLY A CA 1
ATOM 729 C C . GLY A 1 100 ? 1.312 0.501 -18.095 1.00 93.88 100 GLY A C 1
ATOM 730 O O . GLY A 1 100 ? 1.236 1.318 -17.171 1.00 93.88 100 GLY A O 1
ATOM 731 N N . THR A 1 101 ? 0.582 0.612 -19.204 1.00 93.25 101 THR A N 1
ATOM 732 C CA . THR A 1 101 ? -0.379 1.683 -19.446 1.00 93.25 101 THR A CA 1
ATOM 733 C C . THR A 1 101 ? -1.730 1.329 -18.835 1.00 93.25 101 THR A C 1
ATOM 735 O O . THR A 1 101 ? -2.205 0.197 -18.887 1.00 93.25 101 THR A O 1
ATOM 738 N N . GLY A 1 102 ? -2.370 2.315 -18.206 1.00 92.44 102 GLY A N 1
ATOM 739 C CA . GLY A 1 102 ? -3.622 2.115 -17.485 1.00 92.44 102 GLY A CA 1
ATOM 740 C C . GLY A 1 102 ? -4.569 3.300 -17.573 1.00 92.44 102 GLY A C 1
ATOM 741 O O . GLY A 1 102 ? -4.200 4.424 -17.914 1.00 92.44 102 GLY A O 1
ATOM 742 N N . ASN A 1 103 ? -5.825 3.051 -17.211 1.00 90.00 103 ASN A N 1
ATOM 743 C CA . ASN A 1 103 ? -6.882 4.054 -17.233 1.00 90.00 103 ASN A CA 1
ATOM 744 C C . ASN A 1 103 ? -7.352 4.380 -15.809 1.00 90.00 103 ASN A C 1
ATOM 746 O O . ASN A 1 103 ? -7.725 3.495 -15.045 1.00 90.00 103 ASN A O 1
ATOM 750 N N . ILE A 1 104 ? -7.412 5.670 -15.464 1.00 90.19 104 ILE A N 1
ATOM 751 C CA . ILE A 1 104 ? -7.886 6.150 -14.155 1.00 90.19 104 ILE A CA 1
ATOM 752 C C . ILE A 1 104 ? -9.283 5.619 -13.800 1.00 90.19 104 ILE A C 1
ATOM 754 O O . ILE A 1 104 ? -9.526 5.319 -12.632 1.00 90.19 104 ILE A O 1
ATOM 758 N N . PHE A 1 105 ? -10.193 5.491 -14.770 1.00 90.00 105 PHE A N 1
ATOM 759 C CA . PHE A 1 105 ? -11.526 4.924 -14.540 1.00 90.00 105 PHE A CA 1
ATOM 760 C C . PHE A 1 105 ? -11.445 3.450 -14.130 1.00 90.00 105 PHE A C 1
ATOM 762 O O . PHE A 1 105 ? -12.057 3.073 -13.136 1.00 90.00 105 PHE A O 1
ATOM 769 N N . VAL A 1 106 ? -10.627 2.662 -14.834 1.00 93.56 106 VAL A N 1
ATOM 770 C CA . VAL A 1 106 ? -10.370 1.245 -14.530 1.00 93.56 106 VAL A CA 1
ATOM 771 C C . VAL A 1 106 ? -9.729 1.086 -13.151 1.00 93.56 106 VAL A C 1
ATOM 773 O O . VAL A 1 106 ? -10.184 0.290 -12.338 1.00 93.56 106 VAL A O 1
ATOM 776 N N . ILE A 1 107 ? -8.722 1.903 -12.835 1.00 94.38 107 ILE A N 1
ATOM 777 C CA . ILE A 1 107 ? -8.063 1.877 -11.522 1.00 94.38 107 ILE A CA 1
ATOM 778 C C . ILE A 1 107 ? -9.067 2.213 -10.407 1.00 94.38 107 ILE A C 1
ATOM 780 O O . ILE A 1 107 ? -9.087 1.555 -9.371 1.00 94.38 107 ILE A O 1
ATOM 784 N N . THR A 1 108 ? -9.930 3.211 -10.622 1.00 90.06 108 THR A N 1
ATOM 785 C CA . THR A 1 108 ? -10.987 3.606 -9.672 1.00 90.06 108 THR A CA 1
ATOM 786 C C . THR A 1 108 ? -11.983 2.464 -9.443 1.00 90.06 108 THR A C 1
ATOM 788 O O . THR A 1 108 ? -12.361 2.200 -8.305 1.00 90.06 108 THR A O 1
ATOM 791 N N . GLU A 1 109 ? -12.392 1.762 -10.499 1.00 92.06 109 GLU A N 1
ATOM 792 C CA . GLU A 1 109 ? -13.282 0.600 -10.405 1.00 92.06 109 GLU A CA 1
ATOM 793 C C . GLU A 1 109 ? -12.626 -0.565 -9.649 1.00 92.06 109 GLU A C 1
ATOM 795 O O . GLU A 1 109 ? -13.222 -1.127 -8.728 1.00 92.06 109 GLU A O 1
ATOM 800 N N . ALA A 1 110 ? -11.358 -0.854 -9.942 1.00 96.12 110 ALA A N 1
ATOM 801 C CA . ALA A 1 110 ? -10.584 -1.872 -9.241 1.00 96.12 110 ALA A CA 1
ATOM 802 C C . ALA A 1 110 ? -10.410 -1.565 -7.744 1.00 96.12 110 ALA A C 1
ATOM 804 O O . ALA A 1 110 ? -10.437 -2.477 -6.917 1.00 96.12 110 ALA A O 1
ATOM 805 N N . ILE A 1 111 ? -10.288 -0.288 -7.363 1.00 91.94 111 ILE A N 1
ATOM 806 C CA . ILE A 1 111 ? -10.270 0.121 -5.950 1.00 91.94 111 ILE A CA 1
ATOM 807 C C . ILE A 1 111 ? -11.593 -0.243 -5.262 1.00 91.94 111 ILE A C 1
ATOM 809 O O . ILE A 1 111 ? -11.563 -0.798 -4.163 1.00 91.94 111 ILE A O 1
ATOM 813 N N . GLN A 1 112 ? -12.744 0.013 -5.898 1.00 89.06 112 GLN A N 1
ATOM 814 C CA . GLN A 1 112 ? -14.051 -0.384 -5.344 1.00 89.06 112 GLN A CA 1
ATOM 815 C C . GLN A 1 112 ? -14.138 -1.900 -5.203 1.00 89.06 112 GLN A C 1
ATOM 817 O O . GLN A 1 112 ? -14.484 -2.398 -4.132 1.00 89.06 112 GLN A 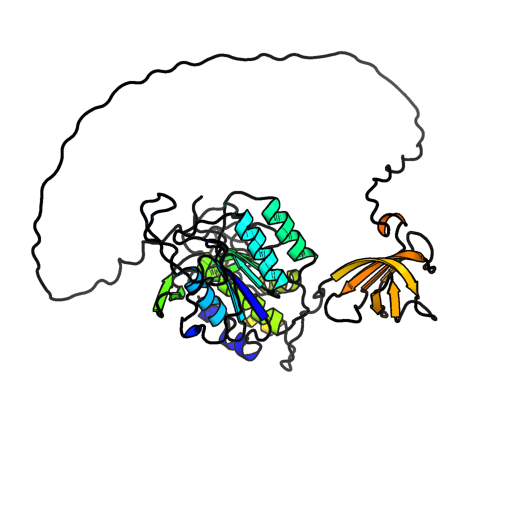O 1
ATOM 822 N N . TYR A 1 113 ? -13.736 -2.635 -6.243 1.00 93.62 113 TYR A N 1
ATOM 823 C CA . TYR A 1 113 ? -13.703 -4.092 -6.211 1.00 93.62 113 TYR A CA 1
ATOM 824 C C . TYR A 1 113 ? -12.864 -4.611 -5.037 1.00 93.62 113 TYR A C 1
ATOM 826 O O . TYR A 1 113 ? -13.325 -5.474 -4.289 1.00 93.62 113 TYR A O 1
ATOM 834 N N . ALA A 1 114 ? -11.662 -4.063 -4.831 1.00 94.69 114 ALA A N 1
ATOM 835 C CA . ALA A 1 114 ? -10.782 -4.456 -3.735 1.00 94.69 114 ALA A CA 1
ATOM 836 C C . ALA A 1 114 ? -11.471 -4.304 -2.370 1.00 94.69 114 ALA A C 1
ATOM 838 O O . ALA A 1 114 ? -11.436 -5.218 -1.542 1.00 94.69 114 ALA A O 1
ATOM 839 N N . VAL A 1 115 ? -12.132 -3.167 -2.151 1.00 86.56 115 VAL A N 1
ATOM 840 C CA . VAL A 1 115 ? -12.867 -2.862 -0.916 1.00 86.56 115 VAL A CA 1
ATOM 841 C C . VAL A 1 115 ? -14.025 -3.836 -0.710 1.00 86.56 115 VAL A C 1
ATOM 843 O O . VAL A 1 115 ? -14.150 -4.431 0.362 1.00 86.56 115 VAL A O 1
ATOM 846 N N . GLU A 1 116 ? -14.853 -4.036 -1.735 1.00 87.69 116 GLU A N 1
ATOM 847 C CA . GLU A 1 116 ? -16.018 -4.926 -1.685 1.00 87.69 116 GLU A CA 1
ATOM 848 C C . GLU A 1 116 ? -15.630 -6.385 -1.417 1.00 87.69 116 GLU A C 1
ATOM 850 O O . GLU A 1 116 ? -16.367 -7.119 -0.753 1.00 87.69 116 GLU A O 1
ATOM 855 N N . HIS A 1 117 ? -14.440 -6.788 -1.866 1.00 90.56 117 HIS A N 1
ATOM 856 C CA . HIS A 1 117 ? -13.891 -8.128 -1.675 1.00 90.56 117 HIS A CA 1
ATOM 857 C C . HIS A 1 117 ? -12.970 -8.238 -0.448 1.00 90.56 117 HIS A C 1
ATOM 859 O O . HIS A 1 117 ? -12.273 -9.239 -0.271 1.00 90.56 117 HIS A O 1
ATOM 865 N N . GLY A 1 118 ? -13.008 -7.245 0.446 1.00 89.88 118 GLY A N 1
ATOM 866 C CA . GLY A 1 118 ? -12.400 -7.322 1.773 1.00 89.88 118 GLY A CA 1
ATOM 867 C C . GLY A 1 118 ? -10.889 -7.101 1.806 1.00 89.88 118 GLY A C 1
ATOM 868 O O . GLY A 1 118 ? -10.256 -7.413 2.821 1.00 89.88 118 GLY A O 1
ATOM 869 N N . ALA A 1 119 ? -10.297 -6.554 0.741 1.00 94.62 119 ALA A N 1
ATOM 870 C CA . ALA A 1 119 ? -8.941 -6.037 0.820 1.00 94.62 119 ALA A CA 1
ATOM 871 C C . ALA A 1 119 ? -8.864 -4.924 1.871 1.00 94.62 119 ALA A C 1
ATOM 873 O O . ALA A 1 119 ? -9.819 -4.194 2.137 1.00 94.62 119 ALA A O 1
ATOM 874 N N . SER A 1 120 ? -7.708 -4.823 2.515 1.00 91.88 120 SER A N 1
ATOM 875 C CA . SER A 1 120 ? -7.490 -3.840 3.584 1.00 91.88 120 SER A CA 1
ATOM 876 C C . SER A 1 120 ? -6.156 -3.112 3.488 1.00 91.88 120 SER A C 1
ATOM 878 O O . SER A 1 120 ? -5.884 -2.186 4.255 1.00 91.88 120 SER A O 1
ATOM 880 N N . VAL A 1 121 ? -5.336 -3.534 2.531 1.00 97.69 121 VAL A N 1
ATOM 881 C CA . VAL A 1 121 ? -4.156 -2.823 2.071 1.00 97.69 121 VAL A CA 1
ATOM 882 C C . VAL A 1 121 ? -4.214 -2.799 0.549 1.00 97.69 121 VAL A C 1
ATOM 884 O O . VAL A 1 121 ? -4.524 -3.816 -0.069 1.00 97.69 121 VAL A O 1
ATOM 887 N N . LEU A 1 122 ? -3.901 -1.651 -0.031 1.00 97.94 122 LEU A N 1
ATOM 888 C CA . LEU A 1 122 ? -3.850 -1.408 -1.461 1.00 97.94 122 LEU A CA 1
ATOM 889 C C . LEU A 1 122 ? -2.418 -1.026 -1.843 1.00 97.94 122 LEU A C 1
ATOM 891 O O . LEU A 1 122 ? -1.876 -0.059 -1.303 1.00 97.94 122 LEU A O 1
ATOM 895 N N . ASN A 1 123 ? -1.814 -1.771 -2.767 1.00 98.81 123 ASN A N 1
ATOM 896 C CA . ASN A 1 123 ? -0.530 -1.431 -3.368 1.00 98.81 123 ASN A CA 1
ATOM 897 C C . ASN A 1 123 ? -0.735 -0.897 -4.789 1.00 98.81 123 ASN A C 1
ATOM 899 O O . ASN A 1 123 ? -1.268 -1.601 -5.646 1.00 98.81 123 ASN A O 1
ATOM 903 N N . LEU A 1 124 ? -0.251 0.320 -5.028 1.00 97.56 124 LEU A N 1
ATOM 904 C CA . LEU A 1 124 ? -0.307 1.033 -6.300 1.00 97.56 124 LEU A CA 1
ATOM 905 C C . LEU A 1 124 ? 1.121 1.340 -6.754 1.00 97.56 124 LEU A C 1
ATOM 907 O O . LEU A 1 124 ? 1.646 2.437 -6.545 1.00 97.56 124 LEU A O 1
ATOM 911 N N . SER A 1 125 ? 1.774 0.368 -7.382 1.00 97.25 125 SER A N 1
ATOM 912 C CA . SER A 1 125 ? 3.117 0.546 -7.950 1.00 97.25 125 SER A CA 1
ATOM 913 C C . SER A 1 125 ? 3.076 1.272 -9.307 1.00 97.25 125 SER A C 1
ATOM 915 O O . SER A 1 125 ? 3.799 0.925 -10.236 1.00 97.25 125 SER A O 1
ATOM 917 N N . LEU A 1 126 ? 2.230 2.302 -9.385 1.00 95.19 126 LEU A N 1
ATOM 918 C CA . LEU A 1 126 ? 1.861 3.090 -10.558 1.00 95.19 126 LEU A CA 1
ATOM 919 C C . LEU A 1 126 ? 1.719 4.573 -10.180 1.00 95.19 126 LEU A C 1
ATOM 921 O O . LEU A 1 126 ? 1.671 4.923 -8.997 1.00 95.19 126 LEU A O 1
ATOM 925 N N . GLY A 1 127 ? 1.623 5.457 -11.171 1.00 94.06 127 GLY A N 1
ATOM 926 C CA . GLY A 1 127 ? 1.382 6.871 -10.916 1.00 94.06 127 GLY A CA 1
ATOM 927 C C . GLY A 1 127 ? 1.245 7.725 -12.171 1.00 94.06 127 GLY A C 1
ATOM 928 O O . GLY A 1 127 ? 1.471 7.273 -13.284 1.00 94.06 127 GLY A O 1
ATOM 929 N N . THR A 1 128 ? 0.864 8.983 -11.987 1.00 92.50 128 THR A N 1
ATOM 930 C CA . THR A 1 128 ? 0.800 10.000 -13.046 1.00 92.50 128 THR A CA 1
ATOM 931 C C . THR A 1 128 ? 1.137 11.375 -12.469 1.00 92.50 128 THR A C 1
ATOM 933 O O . THR A 1 128 ? 0.978 11.607 -11.271 1.00 92.50 128 THR A O 1
ATOM 936 N N . ASP A 1 129 ? 1.596 12.322 -13.285 1.00 90.50 129 ASP A N 1
ATOM 937 C CA . ASP A 1 129 ? 1.806 13.706 -12.838 1.00 90.50 129 ASP A CA 1
ATOM 938 C C . ASP A 1 129 ? 0.508 14.536 -12.801 1.00 90.50 129 ASP A C 1
ATOM 940 O O . ASP A 1 129 ? 0.481 15.634 -12.233 1.00 90.50 129 ASP A O 1
ATOM 944 N N . ALA A 1 130 ? -0.585 13.999 -13.349 1.00 89.31 130 ALA A N 1
ATOM 945 C CA . ALA A 1 130 ? -1.888 14.638 -13.376 1.00 89.31 130 ALA A CA 1
ATOM 946 C C . ALA A 1 130 ? -2.762 14.196 -12.194 1.00 89.31 130 ALA A C 1
ATOM 948 O O . ALA A 1 130 ? -3.138 13.034 -12.053 1.00 89.31 130 ALA A O 1
ATOM 949 N N . ARG A 1 131 ? -3.166 15.154 -11.354 1.00 88.94 131 ARG A N 1
ATOM 950 C CA . ARG A 1 131 ? -4.152 14.897 -10.299 1.00 88.94 131 ARG A CA 1
ATOM 951 C C . ARG A 1 131 ? -5.534 14.682 -10.914 1.00 88.94 131 ARG A C 1
ATOM 953 O O . ARG A 1 131 ? -6.020 15.533 -11.656 1.00 88.94 131 ARG A O 1
ATOM 960 N N . SER A 1 132 ? -6.189 13.590 -10.535 1.00 89.12 132 SER A N 1
ATOM 961 C CA . SER A 1 132 ? -7.595 13.330 -10.846 1.00 89.12 132 SER A CA 1
ATOM 962 C C . SER A 1 132 ? -8.448 13.532 -9.599 1.00 89.12 132 SER A C 1
ATOM 964 O O . SER A 1 132 ? -8.198 12.895 -8.578 1.00 89.12 132 SER A O 1
ATOM 966 N N . GLU A 1 133 ? -9.465 14.394 -9.683 1.00 86.44 133 GLU A N 1
ATOM 967 C CA . GLU A 1 133 ? -10.434 14.554 -8.589 1.00 86.44 133 GLU A CA 1
ATOM 968 C C . GLU A 1 133 ? -11.270 13.281 -8.400 1.00 86.44 133 GLU A C 1
ATOM 970 O O . GLU A 1 133 ? -11.566 12.930 -7.272 1.00 86.44 133 GLU A O 1
ATOM 975 N N . LEU A 1 134 ? -11.544 12.516 -9.467 1.00 83.31 134 LEU A N 1
ATOM 976 C CA . LEU A 1 134 ? -12.228 11.221 -9.350 1.00 83.31 134 LEU A CA 1
ATOM 977 C C . LEU A 1 134 ? -11.416 10.226 -8.507 1.00 83.31 134 LEU A C 1
ATOM 979 O O . LEU A 1 134 ? -11.958 9.583 -7.613 1.00 83.31 134 LEU A O 1
ATOM 983 N N . MET A 1 135 ? -10.112 10.124 -8.786 1.00 84.12 135 MET A N 1
ATOM 984 C CA . MET A 1 135 ? -9.205 9.268 -8.016 1.00 84.12 135 MET A CA 1
ATOM 985 C C . MET A 1 135 ? -9.083 9.770 -6.575 1.00 84.12 135 MET A C 1
ATOM 987 O O . MET A 1 135 ? -8.995 8.975 -5.649 1.00 84.12 135 MET A O 1
ATOM 991 N N . LYS A 1 136 ? -9.077 11.090 -6.362 1.00 81.94 136 LYS A N 1
ATOM 992 C CA . LYS A 1 136 ? -9.053 11.629 -5.006 1.00 81.94 136 LYS A CA 1
ATOM 993 C C . LYS A 1 136 ? -10.331 11.289 -4.246 1.00 81.94 136 LYS A C 1
ATOM 995 O O . LYS A 1 136 ? -10.227 10.724 -3.171 1.00 81.94 136 LYS A O 1
ATOM 1000 N N . ASP A 1 137 ? -11.498 11.602 -4.797 1.00 79.69 137 ASP A N 1
ATOM 1001 C CA . ASP A 1 137 ? -12.780 11.435 -4.109 1.00 79.69 137 ASP A CA 1
ATOM 1002 C C . ASP A 1 137 ? -12.992 9.982 -3.663 1.00 79.69 137 ASP A C 1
ATOM 1004 O O . ASP A 1 137 ? -13.467 9.741 -2.555 1.00 79.69 137 ASP A O 1
ATOM 1008 N N . ILE A 1 138 ? -12.593 9.005 -4.488 1.00 78.81 138 ILE A N 1
ATOM 1009 C CA . ILE A 1 138 ? -12.694 7.598 -4.098 1.00 78.81 138 ILE A CA 1
ATOM 1010 C C . ILE A 1 138 ? -11.707 7.223 -2.989 1.00 78.81 138 ILE A C 1
ATOM 1012 O O . ILE A 1 138 ? -12.084 6.526 -2.052 1.00 78.81 138 ILE A O 1
ATOM 1016 N N . LEU A 1 139 ? -10.450 7.667 -3.073 1.00 77.81 139 LEU A N 1
ATOM 1017 C CA . LEU A 1 139 ? -9.435 7.331 -2.074 1.00 77.81 139 LEU A CA 1
ATOM 1018 C C . LEU A 1 139 ? -9.743 8.031 -0.742 1.00 77.81 139 LEU A C 1
ATOM 1020 O O . LEU A 1 139 ? -9.572 7.424 0.310 1.00 77.81 139 LEU A O 1
ATOM 1024 N N . ASP A 1 140 ? -10.270 9.255 -0.787 1.00 72.19 140 ASP A N 1
ATOM 1025 C CA . ASP A 1 140 ? -10.771 9.990 0.375 1.00 72.19 140 ASP A CA 1
ATOM 1026 C C . ASP A 1 140 ? -11.920 9.236 1.039 1.00 72.19 140 ASP A C 1
ATOM 1028 O O . ASP A 1 140 ? -11.870 8.989 2.241 1.00 72.19 140 ASP A O 1
ATOM 1032 N N . ASP A 1 141 ? -12.917 8.795 0.267 1.00 70.88 141 ASP A N 1
ATOM 1033 C CA . ASP A 1 141 ? -14.023 7.996 0.797 1.00 70.88 141 ASP A CA 1
ATOM 1034 C C . ASP A 1 141 ? -13.520 6.697 1.451 1.00 70.88 141 ASP A C 1
ATOM 1036 O O . ASP A 1 141 ? -13.937 6.347 2.557 1.00 70.88 141 ASP A O 1
ATOM 1040 N N . GLN A 1 142 ? -12.551 6.017 0.831 1.00 70.44 142 GLN A N 1
ATOM 1041 C CA . GLN A 1 142 ? -11.951 4.808 1.402 1.00 70.44 142 GLN A CA 1
ATOM 1042 C C . GLN A 1 142 ? -11.048 5.067 2.608 1.00 70.44 142 GLN A C 1
ATOM 1044 O O . GLN A 1 142 ? -10.865 4.167 3.425 1.00 70.44 142 GLN A O 1
ATOM 1049 N N . TYR A 1 143 ? -10.501 6.268 2.753 1.00 65.94 143 TYR A N 1
ATOM 1050 C CA . TYR A 1 143 ? -9.728 6.667 3.922 1.00 65.94 143 TYR A CA 1
ATOM 1051 C C . TYR A 1 143 ? -10.627 7.091 5.093 1.00 65.94 143 TYR A C 1
ATOM 1053 O O . TYR A 1 143 ? -10.358 6.735 6.243 1.00 65.94 143 TYR A O 1
ATOM 1061 N N . GLU A 1 144 ? -11.694 7.845 4.811 1.00 61.81 144 GLU A N 1
ATOM 1062 C CA . GLU A 1 144 ? -12.632 8.372 5.808 1.00 61.81 144 GLU A CA 1
ATOM 1063 C C . GLU A 1 144 ? -13.622 7.307 6.300 1.00 61.81 144 GLU A C 1
ATOM 1065 O O . GLU A 1 144 ? -13.904 7.230 7.500 1.00 61.81 144 GLU A O 1
ATOM 1070 N N . HIS A 1 145 ? -14.130 6.468 5.393 1.00 56.66 145 HIS A N 1
ATOM 1071 C CA . HIS A 1 145 ? -15.171 5.473 5.674 1.00 56.66 145 HIS A CA 1
ATOM 1072 C C . HIS A 1 145 ? -14.673 4.023 5.578 1.00 56.66 145 HIS A C 1
ATOM 1074 O O . HIS A 1 145 ? -15.291 3.119 6.154 1.00 56.66 145 HIS A O 1
ATOM 1080 N N . GLY A 1 146 ? -13.555 3.789 4.885 1.00 58.94 146 GLY A N 1
ATOM 1081 C CA . GLY A 1 146 ? -12.916 2.484 4.733 1.00 58.94 146 GLY A CA 1
ATOM 1082 C C . GLY A 1 146 ? -11.722 2.282 5.676 1.00 58.94 146 GLY A C 1
ATOM 1083 O O . GLY A 1 146 ? -11.135 3.206 6.231 1.00 58.94 146 GLY A O 1
ATOM 1084 N N . GLN A 1 147 ? -11.345 1.023 5.909 1.00 74.44 147 GLN A N 1
ATOM 1085 C CA . GLN A 1 147 ? -10.160 0.670 6.711 1.00 74.44 147 GLN A CA 1
ATOM 1086 C C . GLN A 1 147 ? -8.898 0.502 5.846 1.00 74.44 147 GLN A C 1
ATOM 1088 O O . GLN A 1 147 ? -7.935 -0.130 6.291 1.00 74.44 147 GLN A O 1
ATOM 1093 N N . MET A 1 148 ? -8.928 0.994 4.604 1.00 85.94 148 MET A N 1
ATOM 1094 C CA . MET A 1 148 ? -7.950 0.660 3.573 1.00 85.94 148 MET A CA 1
ATOM 1095 C C . MET A 1 148 ? -6.667 1.472 3.745 1.00 85.94 148 MET A C 1
ATOM 1097 O O . MET A 1 148 ? -6.676 2.696 3.653 1.00 85.94 148 MET A O 1
ATOM 1101 N N . VAL A 1 149 ? -5.542 0.790 3.958 1.00 94.25 149 VAL A N 1
ATOM 1102 C CA . VAL A 1 149 ? -4.220 1.430 3.909 1.00 94.25 149 VAL A CA 1
ATOM 1103 C C . VAL A 1 149 ? -3.763 1.483 2.461 1.00 94.25 149 VAL A C 1
ATOM 1105 O O . VAL A 1 149 ? -3.629 0.441 1.827 1.00 94.25 149 VAL A O 1
ATOM 1108 N N . MET A 1 150 ? -3.502 2.677 1.943 1.00 95.38 150 MET A N 1
ATOM 1109 C CA . MET A 1 150 ? -3.136 2.878 0.543 1.00 95.38 150 MET A CA 1
ATOM 1110 C C . MET A 1 150 ? -1.665 3.259 0.440 1.00 95.38 150 MET A C 1
ATOM 1112 O O . MET A 1 150 ? -1.194 4.147 1.150 1.00 95.38 150 MET A O 1
ATOM 1116 N N . VAL A 1 151 ? -0.938 2.571 -0.433 1.00 98.69 151 VAL A N 1
ATOM 1117 C CA . VAL A 1 151 ? 0.506 2.724 -0.611 1.00 98.69 151 VAL A CA 1
ATOM 1118 C C . VAL A 1 151 ? 0.793 2.909 -2.091 1.00 98.69 151 VAL A C 1
ATOM 1120 O O . VAL A 1 151 ? 0.317 2.115 -2.901 1.00 98.69 151 VAL A O 1
ATOM 1123 N N . ALA A 1 152 ? 1.580 3.924 -2.448 1.00 98.56 152 ALA A N 1
ATOM 1124 C CA . ALA A 1 152 ? 1.905 4.188 -3.844 1.00 98.56 152 ALA A CA 1
ATOM 1125 C C . ALA A 1 152 ? 3.364 4.602 -4.068 1.00 98.56 152 ALA A C 1
ATOM 1127 O O . ALA A 1 152 ? 4.009 5.215 -3.213 1.00 98.56 152 ALA A O 1
ATOM 1128 N N . ALA A 1 153 ? 3.885 4.265 -5.245 1.00 98.62 153 ALA A N 1
ATOM 1129 C CA . ALA A 1 153 ? 5.250 4.580 -5.650 1.00 98.62 153 ALA A CA 1
ATOM 1130 C C . ALA A 1 153 ? 5.434 6.085 -5.930 1.00 98.62 153 ALA A C 1
ATOM 1132 O O . ALA A 1 153 ? 4.625 6.709 -6.611 1.00 98.62 153 ALA A O 1
ATOM 1133 N N . ALA A 1 154 ? 6.535 6.679 -5.454 1.00 98.31 154 ALA A N 1
ATOM 1134 C CA . ALA A 1 154 ? 6.823 8.101 -5.674 1.00 98.31 154 ALA A CA 1
ATOM 1135 C C . ALA A 1 154 ? 7.240 8.439 -7.123 1.00 98.31 154 ALA A C 1
ATOM 1137 O O . ALA A 1 154 ? 7.322 9.607 -7.491 1.00 98.31 154 ALA A O 1
ATOM 1138 N N . GLY A 1 155 ? 7.520 7.449 -7.969 1.00 97.88 155 GLY A N 1
ATOM 1139 C CA . GLY A 1 155 ? 7.962 7.654 -9.347 1.00 97.88 155 GLY A CA 1
ATOM 1140 C C . GLY A 1 155 ? 9.477 7.807 -9.502 1.00 97.88 155 GLY A C 1
ATOM 1141 O O . GLY A 1 155 ? 10.245 7.889 -8.540 1.00 97.88 155 GLY A O 1
ATOM 1142 N N . ASN A 1 156 ? 9.914 7.784 -10.761 1.00 97.62 156 ASN A N 1
ATOM 1143 C CA . ASN A 1 156 ? 11.271 7.382 -11.138 1.00 97.62 156 ASN A CA 1
ATOM 1144 C C . ASN A 1 156 ? 11.989 8.411 -12.042 1.00 97.62 156 ASN A C 1
ATOM 1146 O O . ASN A 1 156 ? 12.749 8.036 -12.935 1.00 97.62 156 ASN A O 1
ATOM 1150 N N . LEU A 1 157 ? 11.729 9.710 -11.848 1.00 96.88 157 LEU A N 1
ATOM 1151 C CA . LEU A 1 157 ? 12.249 10.800 -12.691 1.00 96.88 157 LEU A CA 1
ATOM 1152 C C . LEU A 1 157 ? 13.368 11.621 -12.032 1.00 96.88 157 LEU A C 1
ATOM 1154 O O . LEU A 1 157 ? 13.859 12.573 -12.637 1.00 96.88 157 LEU A O 1
ATOM 1158 N N . ASN A 1 158 ? 13.784 11.260 -10.815 1.00 97.50 158 ASN A N 1
ATOM 1159 C CA . ASN A 1 158 ? 14.714 12.032 -9.991 1.00 97.50 158 ASN A CA 1
ATOM 1160 C C . ASN A 1 158 ? 14.287 13.500 -9.824 1.00 97.50 158 ASN A C 1
ATOM 1162 O O . ASN A 1 158 ? 15.103 14.416 -9.941 1.00 97.50 158 ASN A O 1
ATOM 1166 N N . ALA A 1 159 ? 12.996 13.724 -9.593 1.00 96.94 159 ALA A N 1
ATOM 1167 C CA . ALA A 1 159 ? 12.417 15.055 -9.547 1.00 96.94 159 ALA A CA 1
ATOM 1168 C C . ALA A 1 159 ? 11.605 15.285 -8.270 1.00 96.94 159 ALA A C 1
ATOM 1170 O O . ALA A 1 159 ? 10.976 14.367 -7.740 1.00 96.94 159 ALA A O 1
ATOM 1171 N N . ASP A 1 160 ? 11.561 16.550 -7.845 1.00 96.94 160 ASP A N 1
ATOM 1172 C CA . ASP A 1 160 ? 10.527 17.066 -6.944 1.00 96.94 160 ASP A CA 1
ATOM 1173 C C . ASP A 1 160 ? 9.255 17.374 -7.741 1.00 96.94 160 ASP A C 1
ATOM 1175 O O . ASP A 1 160 ? 8.867 18.523 -7.960 1.00 96.94 160 ASP A O 1
ATOM 1179 N N . GLN A 1 161 ? 8.673 16.316 -8.301 1.00 95.62 161 GLN A N 1
ATOM 1180 C CA . GLN A 1 161 ? 7.431 16.366 -9.055 1.00 95.62 161 GLN A CA 1
ATOM 1181 C C . GLN A 1 161 ? 6.451 15.401 -8.409 1.00 95.62 161 GLN A C 1
ATOM 1183 O O . GLN A 1 161 ? 6.702 14.197 -8.358 1.00 95.62 161 GLN A O 1
ATOM 1188 N N . LYS A 1 162 ? 5.318 15.937 -7.948 1.00 96.12 162 LYS A N 1
ATOM 1189 C CA . LYS A 1 162 ? 4.233 15.136 -7.380 1.00 96.12 162 LYS A CA 1
ATOM 1190 C C . LYS A 1 162 ? 3.805 14.053 -8.363 1.00 96.12 162 LYS A C 1
ATOM 1192 O O . LYS A 1 162 ? 3.625 14.328 -9.549 1.00 96.12 162 LYS A O 1
ATOM 1197 N N . GLN A 1 163 ? 3.651 12.841 -7.849 1.00 96.56 163 GLN A N 1
ATOM 1198 C CA . GLN A 1 163 ? 3.056 11.717 -8.559 1.00 96.56 163 GLN A CA 1
ATOM 1199 C C . GLN A 1 163 ? 1.774 11.325 -7.841 1.00 96.56 163 GLN A C 1
ATOM 1201 O O . GLN A 1 163 ? 1.756 11.216 -6.621 1.00 96.56 163 GLN A O 1
ATOM 1206 N N . TYR A 1 164 ? 0.698 11.128 -8.582 1.00 95.38 164 TYR A N 1
ATOM 1207 C CA . TYR A 1 164 ? -0.602 10.750 -8.058 1.00 95.38 164 TYR A CA 1
ATOM 1208 C C . TYR A 1 164 ? -0.870 9.278 -8.375 1.00 95.38 164 TYR A C 1
ATOM 1210 O O . TYR A 1 164 ? -0.624 8.868 -9.506 1.00 95.38 164 TYR A O 1
ATOM 1218 N N . PRO A 1 165 ? -1.354 8.488 -7.400 1.00 95.44 165 PRO A N 1
ATOM 1219 C CA . PRO A 1 165 ? -1.931 8.945 -6.132 1.00 95.44 165 PRO A CA 1
ATOM 1220 C C . PRO A 1 165 ? -0.940 9.108 -4.962 1.00 95.44 165 PRO A C 1
ATOM 1222 O O . PRO A 1 165 ? -1.361 9.554 -3.903 1.00 95.44 165 PRO A O 1
ATOM 1225 N N . ALA A 1 166 ? 0.357 8.831 -5.127 1.00 96.94 166 ALA A N 1
ATOM 1226 C CA . ALA A 1 166 ? 1.352 8.888 -4.041 1.00 96.94 166 ALA A CA 1
ATOM 1227 C C . ALA A 1 166 ? 1.466 10.234 -3.297 1.00 96.94 166 ALA A C 1
ATOM 1229 O O . ALA A 1 166 ? 1.860 10.253 -2.140 1.00 96.94 166 ALA A O 1
ATOM 1230 N N . ALA A 1 167 ? 1.131 11.349 -3.948 1.00 96.00 167 ALA A N 1
ATOM 1231 C CA . ALA A 1 167 ? 1.146 12.695 -3.380 1.00 96.00 167 ALA A CA 1
ATOM 1232 C C . ALA A 1 167 ? -0.203 13.131 -2.773 1.00 96.00 167 ALA A C 1
ATOM 1234 O O . ALA A 1 167 ? -0.374 14.313 -2.456 1.00 96.00 167 ALA A O 1
ATOM 1235 N N . LEU A 1 168 ? -1.187 12.229 -2.685 1.00 91.19 168 LEU A N 1
ATOM 1236 C CA . LEU A 1 168 ? -2.418 12.459 -1.929 1.00 91.19 168 LEU A CA 1
ATOM 1237 C C . LEU A 1 168 ? -2.152 12.239 -0.439 1.00 91.19 168 LEU A C 1
ATOM 1239 O O . LEU A 1 168 ? -1.440 11.315 -0.069 1.00 91.19 168 LEU A O 1
ATOM 1243 N N . THR A 1 169 ? -2.749 13.075 0.409 1.00 86.88 169 THR A N 1
ATOM 1244 C CA . THR A 1 169 ? -2.566 13.042 1.871 1.00 86.88 169 THR A CA 1
ATOM 1245 C C . THR A 1 169 ? -2.974 11.698 2.477 1.00 86.88 169 THR A C 1
ATOM 1247 O O . THR A 1 169 ? -2.448 11.272 3.500 1.00 86.88 169 THR A O 1
ATOM 1250 N N . GLU A 1 170 ? -3.945 11.043 1.852 1.00 84.81 170 GLU A N 1
ATOM 1251 C CA . GLU A 1 170 ? -4.558 9.796 2.285 1.00 84.81 170 GLU A CA 1
ATOM 1252 C C . GLU A 1 170 ? -3.714 8.561 1.900 1.00 84.81 170 GLU A C 1
ATOM 1254 O O . GLU A 1 170 ? -3.990 7.448 2.353 1.00 84.81 170 GLU A O 1
ATOM 1259 N N . VAL A 1 171 ? -2.670 8.747 1.080 1.00 94.25 171 VAL A N 1
ATOM 1260 C CA . VAL A 1 171 ? -1.840 7.683 0.503 1.00 94.25 171 VAL A CA 1
ATOM 1261 C C . VAL A 1 171 ? -0.410 7.783 1.022 1.00 94.25 171 VAL A C 1
ATOM 1263 O O . VAL A 1 171 ? 0.210 8.841 1.013 1.00 94.25 171 VAL A O 1
ATOM 1266 N N . ILE A 1 172 ? 0.159 6.650 1.429 1.00 98.19 172 ILE A N 1
ATOM 1267 C CA . ILE A 1 172 ? 1.564 6.579 1.824 1.00 98.19 172 ILE A CA 1
ATOM 1268 C C . ILE A 1 172 ? 2.421 6.580 0.553 1.00 98.19 172 ILE A C 1
ATOM 1270 O O . ILE A 1 172 ? 2.593 5.542 -0.092 1.00 98.19 172 ILE A O 1
ATOM 1274 N N . GLY A 1 173 ? 2.950 7.748 0.186 1.00 98.44 173 GLY A N 1
ATOM 1275 C CA . GLY A 1 173 ? 3.908 7.900 -0.908 1.00 98.44 173 GLY A CA 1
ATOM 1276 C C . GLY A 1 173 ? 5.295 7.369 -0.537 1.00 98.44 173 GLY A C 1
ATOM 1277 O O . GLY A 1 173 ? 5.865 7.769 0.483 1.00 98.44 173 GLY A O 1
ATOM 1278 N N . VAL A 1 174 ? 5.847 6.479 -1.371 1.00 98.88 174 VAL A N 1
ATOM 1279 C CA . VAL A 1 174 ? 7.075 5.725 -1.066 1.00 98.88 174 VAL A CA 1
ATOM 1280 C C . VAL A 1 174 ? 8.216 6.057 -2.028 1.00 98.88 174 VAL A C 1
ATOM 1282 O O . VAL A 1 174 ? 8.174 5.717 -3.214 1.00 98.88 174 VAL A O 1
ATOM 1285 N N . ALA A 1 175 ? 9.275 6.674 -1.503 1.00 98.75 175 ALA A N 1
ATOM 1286 C CA . ALA A 1 175 ? 10.539 6.865 -2.215 1.00 98.75 175 ALA A CA 1
ATOM 1287 C C . ALA A 1 175 ? 11.443 5.620 -2.148 1.00 98.75 175 ALA A C 1
ATOM 1289 O O . ALA A 1 175 ? 11.283 4.739 -1.303 1.00 98.75 175 ALA A O 1
ATOM 1290 N N . SER A 1 176 ? 12.440 5.564 -3.032 1.00 98.62 176 SER A N 1
ATOM 1291 C CA . SER A 1 176 ? 13.413 4.474 -3.109 1.00 98.62 176 SER A CA 1
ATOM 1292 C C . SER A 1 176 ? 14.756 4.880 -2.504 1.00 98.62 176 SER A C 1
ATOM 1294 O O . SER A 1 176 ? 15.319 5.927 -2.841 1.00 98.62 176 SER A O 1
ATOM 1296 N N . VAL A 1 177 ? 15.296 4.005 -1.656 1.00 98.25 177 VAL A N 1
ATOM 1297 C CA . VAL A 1 177 ? 16.678 4.057 -1.158 1.00 98.25 177 VAL A CA 1
ATOM 1298 C C . VAL A 1 177 ? 17.431 2.766 -1.480 1.00 98.25 177 VAL A C 1
ATOM 1300 O O . VAL A 1 177 ? 16.850 1.680 -1.575 1.00 98.25 177 VAL A O 1
ATOM 1303 N N . GLY A 1 178 ? 18.747 2.890 -1.626 1.00 95.69 178 GLY A N 1
ATOM 1304 C CA . GLY A 1 178 ? 19.672 1.779 -1.823 1.00 95.69 178 GLY A CA 1
ATOM 1305 C C . GLY A 1 178 ? 20.150 1.127 -0.523 1.00 95.69 178 GLY A C 1
ATOM 1306 O O . GLY A 1 178 ? 19.622 1.333 0.570 1.00 95.69 178 GLY A O 1
ATOM 1307 N N . GLN A 1 179 ? 21.208 0.315 -0.618 1.00 89.75 179 GLN A N 1
ATOM 1308 C CA . GLN A 1 179 ? 21.741 -0.455 0.518 1.00 89.75 179 GLN A CA 1
ATOM 1309 C C . GLN A 1 179 ? 22.309 0.387 1.671 1.00 89.75 179 GLN A C 1
ATOM 1311 O O . GLN A 1 179 ? 22.345 -0.101 2.802 1.00 89.75 179 GLN A O 1
ATOM 1316 N N . ASN A 1 180 ? 22.720 1.623 1.394 1.00 92.94 180 ASN A N 1
ATOM 1317 C CA . ASN A 1 180 ? 23.359 2.523 2.356 1.00 92.94 180 ASN A CA 1
ATOM 1318 C C . ASN A 1 180 ? 22.457 3.700 2.749 1.00 92.94 180 ASN A C 1
ATOM 1320 O O . ASN A 1 180 ? 22.972 4.757 3.100 1.00 92.94 180 ASN A O 1
ATOM 1324 N N . ASP A 1 181 ? 21.135 3.543 2.622 1.00 96.44 181 ASP A N 1
ATOM 1325 C CA . ASP A 1 181 ? 20.139 4.598 2.865 1.00 96.44 181 ASP A CA 1
ATOM 1326 C C . ASP A 1 181 ? 20.273 5.833 1.971 1.00 96.44 181 ASP A C 1
ATOM 1328 O O . ASP A 1 181 ? 19.603 6.838 2.185 1.00 96.44 181 ASP A O 1
ATOM 1332 N N . VAL A 1 182 ? 21.108 5.764 0.937 1.00 97.19 182 VAL A N 1
ATOM 1333 C CA . VAL A 1 182 ? 21.218 6.808 -0.080 1.00 97.19 182 VAL A CA 1
ATOM 1334 C C . VAL A 1 182 ? 20.000 6.718 -0.995 1.00 97.19 182 VAL A C 1
ATOM 1336 O O . VAL A 1 182 ? 19.620 5.618 -1.402 1.00 97.19 182 VAL A O 1
ATOM 1339 N N . LYS A 1 183 ? 19.385 7.864 -1.306 1.00 97.81 183 LYS A N 1
ATOM 1340 C CA . LYS A 1 183 ? 18.296 7.970 -2.281 1.00 97.81 183 LYS A CA 1
ATOM 1341 C C . LYS A 1 183 ? 18.738 7.332 -3.586 1.00 97.81 183 LYS A C 1
ATOM 1343 O O . LYS A 1 183 ? 19.792 7.683 -4.111 1.00 97.81 183 LYS A O 1
ATOM 1348 N N . SER A 1 184 ? 17.898 6.478 -4.146 1.00 98.25 184 SER A N 1
ATOM 1349 C CA . SER A 1 184 ? 18.165 5.933 -5.469 1.00 98.25 184 SER A CA 1
ATOM 1350 C C . SER A 1 184 ? 18.223 7.041 -6.503 1.00 98.25 184 SER A C 1
ATOM 1352 O O . SER A 1 184 ? 17.389 7.950 -6.473 1.00 98.25 184 SER A O 1
ATOM 1354 N N . ASP A 1 185 ? 19.183 6.970 -7.426 1.00 97.25 185 ASP A N 1
ATOM 1355 C CA . ASP A 1 185 ? 19.440 8.036 -8.405 1.00 97.25 185 ASP A CA 1
ATOM 1356 C C . ASP A 1 185 ? 18.184 8.417 -9.197 1.00 97.25 185 ASP A C 1
ATOM 1358 O O . ASP A 1 185 ? 18.020 9.576 -9.552 1.00 97.25 185 ASP A O 1
ATOM 1362 N N . TYR A 1 186 ? 17.268 7.471 -9.413 1.00 97.50 186 TYR A N 1
ATOM 1363 C CA . TYR A 1 186 ? 16.002 7.689 -10.106 1.00 97.50 186 TYR A CA 1
ATOM 1364 C C . TYR A 1 186 ? 14.834 8.131 -9.220 1.00 97.50 186 TYR A C 1
ATOM 1366 O O . TYR A 1 186 ? 13.845 8.630 -9.745 1.00 97.50 186 TYR A O 1
ATOM 1374 N N . SER A 1 187 ? 14.887 7.928 -7.901 1.00 98.38 187 SER A N 1
ATOM 1375 C CA . SER A 1 187 ? 13.718 8.160 -7.045 1.00 98.38 187 SER A CA 1
ATOM 1376 C C . SER A 1 187 ? 13.306 9.623 -7.094 1.00 98.38 187 SER A C 1
ATOM 1378 O O . SER A 1 187 ? 14.136 10.502 -6.835 1.00 98.38 187 SER A O 1
ATOM 1380 N N . ASN A 1 188 ? 12.027 9.878 -7.338 1.00 98.62 188 ASN A N 1
ATOM 1381 C CA . ASN A 1 188 ? 11.431 11.158 -6.984 1.00 98.62 188 ASN A CA 1
ATOM 1382 C C . ASN A 1 188 ? 11.477 11.364 -5.465 1.00 98.62 188 ASN A C 1
ATOM 1384 O O . ASN A 1 188 ? 11.692 10.424 -4.688 1.00 98.62 188 ASN A O 1
ATOM 1388 N N . TYR A 1 189 ? 11.335 12.621 -5.071 1.00 98.44 189 TYR A N 1
ATOM 1389 C CA . TYR A 1 189 ? 11.454 13.103 -3.701 1.00 98.44 189 TYR A CA 1
ATOM 1390 C C . TYR A 1 189 ? 10.547 14.325 -3.524 1.00 98.44 189 TYR A C 1
ATOM 1392 O O . TYR A 1 189 ? 10.037 14.857 -4.504 1.00 98.44 189 TYR A O 1
ATOM 1400 N N . GLY A 1 190 ? 10.337 14.774 -2.293 1.00 97.31 190 GLY A N 1
ATOM 1401 C CA . GLY A 1 190 ? 9.563 15.979 -2.009 1.00 97.31 190 GLY A CA 1
ATOM 1402 C C . GLY A 1 190 ? 8.926 15.949 -0.626 1.00 97.31 190 GLY A C 1
ATOM 1403 O O . GLY A 1 190 ? 8.981 14.940 0.075 1.00 97.31 190 GLY A O 1
ATOM 1404 N N . ASP A 1 191 ? 8.299 17.059 -0.245 1.00 93.94 191 ASP A N 1
ATOM 1405 C CA . ASP A 1 191 ? 7.567 17.199 1.026 1.00 93.94 191 ASP A CA 1
ATOM 1406 C C . ASP A 1 191 ? 6.282 16.354 1.106 1.00 93.94 191 ASP A C 1
ATOM 1408 O O . ASP A 1 191 ? 5.677 16.238 2.168 1.00 93.94 191 ASP A O 1
ATOM 1412 N N . TRP A 1 192 ? 5.880 15.768 -0.020 1.00 93.62 192 TRP A N 1
ATOM 1413 C CA . TRP A 1 192 ? 4.712 14.912 -0.197 1.00 93.62 192 TRP A CA 1
ATOM 1414 C C . TRP A 1 192 ? 5.036 13.413 -0.080 1.00 93.62 192 TRP A C 1
ATOM 1416 O O . TRP A 1 192 ? 4.126 12.592 -0.115 1.00 93.62 192 TRP A O 1
ATOM 1426 N N . VAL A 1 193 ? 6.318 13.044 0.023 1.00 97.50 193 VAL A N 1
ATOM 1427 C CA . VAL A 1 193 ? 6.748 11.663 0.286 1.00 97.50 193 VAL A CA 1
ATOM 1428 C C . VAL A 1 193 ? 6.680 11.403 1.787 1.00 97.50 193 VAL A C 1
ATOM 1430 O O . VAL A 1 193 ? 7.237 12.174 2.564 1.00 97.50 193 VAL A O 1
ATOM 1433 N N . GLU A 1 194 ? 6.083 10.285 2.199 1.00 98.06 194 GLU A N 1
ATOM 1434 C CA . GLU A 1 194 ? 5.907 9.969 3.623 1.00 98.06 194 GLU A CA 1
ATOM 1435 C C . GLU A 1 194 ? 7.014 9.077 4.191 1.00 98.06 194 GLU A C 1
ATOM 1437 O O . GLU A 1 194 ? 7.488 9.280 5.315 1.00 98.06 194 GLU A O 1
ATOM 1442 N N . VAL A 1 195 ? 7.490 8.114 3.400 1.00 98.75 195 VAL A N 1
ATOM 1443 C CA . VAL A 1 195 ? 8.576 7.199 3.780 1.00 98.75 195 VAL A CA 1
ATOM 1444 C C . VAL A 1 195 ? 9.429 6.812 2.575 1.00 98.75 195 VAL A C 1
ATOM 1446 O O . VAL A 1 195 ? 9.057 7.005 1.419 1.00 98.75 195 VAL A O 1
ATOM 1449 N N . ALA A 1 196 ? 10.577 6.207 2.852 1.00 98.69 196 ALA A N 1
ATOM 1450 C CA . ALA A 1 196 ? 11.396 5.525 1.867 1.00 98.69 196 ALA A CA 1
ATOM 1451 C C . ALA A 1 196 ? 11.468 4.021 2.161 1.00 98.69 196 ALA A C 1
ATOM 1453 O O . ALA A 1 196 ? 11.342 3.581 3.304 1.00 98.69 196 ALA A O 1
ATOM 1454 N N . ALA A 1 197 ? 11.729 3.216 1.138 1.00 98.75 197 ALA A N 1
ATOM 1455 C CA . ALA A 1 197 ? 11.976 1.787 1.287 1.00 98.75 197 ALA A CA 1
ATOM 1456 C C . ALA A 1 197 ? 13.028 1.296 0.274 1.00 98.75 197 ALA A C 1
ATOM 1458 O O . ALA A 1 197 ? 13.356 2.012 -0.677 1.00 98.75 197 ALA A O 1
ATOM 1459 N N . PRO A 1 198 ? 13.607 0.097 0.479 1.00 98.62 198 PRO A N 1
ATOM 1460 C CA . PRO A 1 198 ? 14.495 -0.529 -0.491 1.00 98.62 198 PRO A CA 1
ATOM 1461 C C . PRO A 1 198 ? 13.852 -0.632 -1.874 1.00 98.62 198 PRO A C 1
ATOM 1463 O O . PRO A 1 198 ? 12.849 -1.319 -2.022 1.00 98.62 198 PRO A O 1
ATOM 1466 N N . GLY A 1 199 ? 14.450 -0.002 -2.881 1.00 98.06 199 GLY A N 1
ATOM 1467 C CA . GLY A 1 199 ? 13.968 -0.113 -4.261 1.00 98.06 199 GLY A CA 1
ATOM 1468 C C . GLY A 1 199 ? 15.053 -0.398 -5.292 1.00 98.06 199 GLY A C 1
ATOM 1469 O O . GLY A 1 199 ? 14.713 -0.616 -6.443 1.00 98.06 199 GLY A O 1
ATOM 1470 N N . GLU A 1 200 ? 16.335 -0.429 -4.915 1.00 97.62 200 GLU A N 1
ATOM 1471 C CA . GLU A 1 200 ? 17.445 -0.789 -5.811 1.00 97.62 200 GLU A CA 1
ATOM 1472 C C . GLU A 1 200 ? 17.770 -2.274 -5.753 1.00 97.62 200 GLU A C 1
ATOM 1474 O O . GLU A 1 200 ? 18.029 -2.804 -4.670 1.00 97.62 200 GLU A O 1
ATOM 1479 N N . SER A 1 201 ? 17.889 -2.898 -6.928 1.00 96.44 201 SER A N 1
ATOM 1480 C CA . SER A 1 201 ? 18.291 -4.299 -7.074 1.00 96.44 201 SER A CA 1
ATOM 1481 C C . SER A 1 201 ? 17.513 -5.183 -6.100 1.00 96.44 201 SER A C 1
ATOM 1483 O O . SER A 1 201 ? 18.079 -5.788 -5.189 1.00 96.44 201 SER A O 1
ATOM 1485 N N . ILE A 1 202 ? 16.198 -5.233 -6.282 1.00 98.19 202 ILE A N 1
ATOM 1486 C CA . ILE A 1 202 ? 15.291 -6.057 -5.494 1.00 98.19 202 ILE A CA 1
ATOM 1487 C C . ILE A 1 202 ? 15.028 -7.355 -6.250 1.00 98.19 202 ILE A C 1
ATOM 1489 O O . ILE A 1 202 ? 14.578 -7.341 -7.394 1.00 98.19 202 ILE A O 1
ATOM 1493 N N . PHE A 1 203 ? 15.350 -8.477 -5.609 1.00 97.75 203 PHE A N 1
ATOM 1494 C CA . PHE A 1 203 ? 15.103 -9.816 -6.132 1.00 97.75 203 PHE A CA 1
ATOM 1495 C C . PHE A 1 203 ? 13.683 -10.257 -5.788 1.00 97.75 203 PHE A C 1
ATOM 1497 O O . PHE A 1 203 ? 13.326 -10.252 -4.609 1.00 97.75 203 PHE A O 1
ATOM 1504 N N . SER A 1 204 ? 12.898 -10.639 -6.792 1.00 98.56 204 SER A N 1
ATOM 1505 C CA . SER A 1 204 ? 11.530 -11.134 -6.610 1.00 98.56 204 SER A CA 1
ATOM 1506 C C . SER A 1 204 ? 11.105 -12.037 -7.770 1.00 98.56 204 SER A C 1
ATOM 1508 O O . SER A 1 204 ? 11.858 -12.200 -8.736 1.00 98.56 204 SER A O 1
ATOM 1510 N N . ALA A 1 205 ? 9.922 -12.635 -7.636 1.00 98.38 205 ALA A N 1
ATOM 1511 C CA . ALA A 1 205 ? 9.287 -13.503 -8.622 1.00 98.38 205 ALA A CA 1
ATOM 1512 C C . ALA A 1 205 ? 9.030 -12.768 -9.947 1.00 98.38 205 ALA A C 1
ATOM 1514 O O . ALA A 1 205 ? 8.700 -11.590 -9.944 1.00 98.38 205 ALA A O 1
ATOM 1515 N N . VAL A 1 206 ? 9.165 -13.455 -11.076 1.00 98.06 206 VAL A N 1
ATOM 1516 C CA . VAL A 1 206 ? 8.732 -12.970 -12.396 1.00 98.06 206 VAL A CA 1
ATOM 1517 C C . VAL A 1 206 ? 8.250 -14.143 -13.245 1.00 98.06 206 VAL A C 1
ATOM 1519 O O . VAL A 1 206 ? 8.736 -15.262 -13.057 1.00 98.06 206 VAL A O 1
ATOM 1522 N N . PRO A 1 207 ? 7.375 -13.913 -14.229 1.00 96.50 207 PRO A N 1
ATOM 1523 C CA . PRO A 1 207 ? 6.963 -14.960 -15.140 1.00 96.50 207 PRO A CA 1
ATOM 1524 C C . PRO A 1 207 ? 8.076 -15.335 -16.138 1.00 96.50 207 PRO A C 1
ATOM 1526 O O . PRO A 1 207 ? 8.906 -14.494 -16.501 1.00 96.50 207 PRO A O 1
ATOM 1529 N N . PRO A 1 208 ? 8.080 -16.573 -16.662 1.00 95.81 208 PRO A N 1
ATOM 1530 C CA . PRO A 1 208 ? 7.338 -17.729 -16.162 1.00 95.81 208 PRO A CA 1
ATOM 1531 C C . PRO A 1 208 ? 8.108 -18.450 -15.038 1.00 95.81 208 PRO A C 1
ATOM 1533 O O . PRO A 1 208 ? 9.254 -18.867 -15.243 1.00 95.81 208 PRO A O 1
ATOM 1536 N N . ALA A 1 209 ? 7.473 -18.641 -13.878 1.00 95.94 209 ALA A N 1
ATOM 1537 C CA . ALA A 1 209 ? 7.962 -19.372 -12.701 1.00 95.94 209 ALA A CA 1
ATOM 1538 C C . ALA A 1 209 ? 9.426 -19.059 -12.309 1.00 95.94 209 ALA A C 1
ATOM 1540 O O . ALA A 1 209 ? 10.192 -19.957 -11.936 1.00 95.94 209 ALA A O 1
ATOM 1541 N N . GLY A 1 210 ? 9.841 -17.802 -12.473 1.00 97.88 210 GLY A N 1
ATOM 1542 C CA . GLY A 1 210 ? 11.226 -17.351 -12.406 1.00 97.88 210 GLY A CA 1
ATOM 1543 C C . GLY A 1 210 ? 11.459 -16.231 -11.397 1.00 97.88 210 GLY A C 1
ATOM 1544 O O . GLY A 1 210 ? 10.600 -15.871 -10.604 1.00 97.88 210 GLY A O 1
ATOM 1545 N N . TYR A 1 211 ? 12.671 -15.672 -11.418 1.00 98.44 211 TYR A N 1
ATOM 1546 C CA . TYR A 1 211 ? 13.060 -14.581 -10.524 1.00 98.44 211 TYR A CA 1
ATOM 1547 C C . TYR A 1 211 ? 13.997 -13.594 -11.214 1.00 98.44 211 TYR A C 1
ATOM 1549 O O . TYR A 1 211 ? 14.875 -13.997 -11.985 1.00 98.44 211 TYR A O 1
ATOM 1557 N N . ALA A 1 212 ? 13.869 -12.309 -10.884 1.00 97.88 212 ALA A N 1
ATOM 1558 C CA . ALA A 1 212 ? 14.700 -11.248 -11.445 1.00 97.88 212 ALA A CA 1
ATOM 1559 C C . ALA A 1 212 ? 15.017 -10.132 -10.440 1.00 97.88 212 ALA A C 1
ATOM 1561 O O . ALA A 1 212 ? 14.346 -9.949 -9.424 1.00 97.88 212 ALA A O 1
ATOM 1562 N N . TRP A 1 213 ? 16.073 -9.374 -10.751 1.00 97.81 213 TRP A N 1
ATOM 1563 C CA . TRP A 1 213 ? 16.505 -8.195 -10.002 1.00 97.81 213 TRP A CA 1
ATOM 1564 C C . TRP A 1 213 ? 15.999 -6.927 -10.680 1.00 97.81 213 TRP A C 1
ATOM 1566 O O . TRP A 1 213 ? 16.524 -6.568 -11.733 1.00 97.81 213 TRP A O 1
ATOM 1576 N N . TRP A 1 214 ? 15.036 -6.232 -10.078 1.00 97.94 214 TRP A N 1
ATOM 1577 C CA . TRP A 1 214 ? 14.479 -4.989 -10.621 1.00 97.94 214 TRP A CA 1
ATOM 1578 C C . TRP A 1 214 ? 14.756 -3.799 -9.710 1.00 97.94 214 TRP A C 1
ATOM 1580 O O . TRP A 1 214 ? 15.125 -3.962 -8.546 1.00 97.94 214 TRP A O 1
ATOM 1590 N N . SER A 1 215 ? 14.664 -2.591 -10.268 1.00 98.19 215 SER A N 1
ATOM 1591 C CA . SER A 1 215 ? 14.868 -1.355 -9.516 1.00 98.19 215 SER A CA 1
ATOM 1592 C C . SER A 1 215 ? 13.786 -0.336 -9.835 1.00 98.19 215 SER A C 1
ATOM 1594 O O . SER A 1 215 ? 13.499 -0.089 -11.000 1.00 98.19 215 SER A O 1
ATOM 1596 N N . GLY A 1 216 ? 13.224 0.284 -8.803 1.00 98.19 216 GLY A N 1
ATOM 1597 C CA . GLY A 1 216 ? 12.186 1.296 -8.948 1.00 98.19 216 GLY A CA 1
ATOM 1598 C C . GLY A 1 216 ? 11.528 1.637 -7.617 1.00 98.19 216 GLY A C 1
ATOM 1599 O O . GLY A 1 216 ? 11.576 0.863 -6.662 1.00 98.19 216 GLY A O 1
ATOM 1600 N N . THR A 1 217 ? 10.865 2.790 -7.554 1.00 98.56 217 THR A N 1
ATOM 1601 C CA . THR A 1 217 ? 9.930 3.088 -6.451 1.00 98.56 217 THR A CA 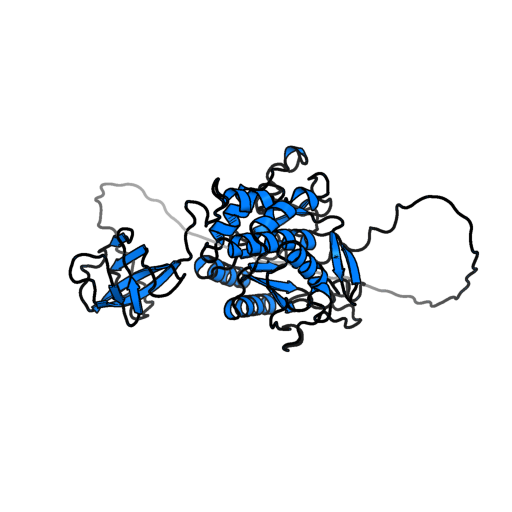1
ATOM 1602 C C . THR A 1 217 ? 8.767 2.089 -6.410 1.00 98.56 217 THR A C 1
ATOM 1604 O O . THR A 1 217 ? 8.271 1.782 -5.329 1.00 98.56 217 THR A O 1
ATOM 1607 N N . SER A 1 218 ? 8.431 1.478 -7.550 1.00 98.12 218 SER A N 1
ATOM 1608 C CA . SER A 1 218 ? 7.507 0.346 -7.670 1.00 98.12 218 SER A CA 1
ATOM 1609 C C . SER A 1 218 ? 7.932 -0.905 -6.895 1.00 98.12 218 SER A C 1
ATOM 1611 O O . SER A 1 218 ? 7.070 -1.658 -6.459 1.00 98.12 218 SER A O 1
ATOM 1613 N N . MET A 1 219 ? 9.235 -1.112 -6.664 1.00 98.62 219 MET A N 1
ATOM 1614 C CA . MET A 1 219 ? 9.745 -2.183 -5.795 1.00 98.62 219 MET A CA 1
ATOM 1615 C C . MET A 1 219 ? 9.818 -1.744 -4.325 1.00 98.62 219 MET A C 1
ATOM 1617 O O . MET A 1 219 ? 9.797 -2.584 -3.431 1.00 98.62 219 MET A O 1
ATOM 1621 N N . ALA A 1 220 ? 9.878 -0.436 -4.057 1.00 98.81 220 ALA A N 1
ATOM 1622 C CA . ALA A 1 220 ? 9.887 0.114 -2.704 1.00 98.81 220 ALA A CA 1
ATOM 1623 C C . ALA A 1 220 ? 8.488 0.068 -2.056 1.00 98.81 220 ALA A C 1
ATOM 1625 O O . ALA A 1 220 ? 8.354 -0.353 -0.905 1.00 98.81 220 ALA A O 1
ATOM 1626 N N . ALA A 1 221 ? 7.446 0.450 -2.803 1.00 98.88 221 ALA A N 1
ATOM 1627 C CA . ALA A 1 221 ? 6.049 0.446 -2.357 1.00 98.88 221 ALA A CA 1
ATOM 1628 C C . ALA A 1 221 ? 5.572 -0.891 -1.735 1.00 98.88 221 ALA A C 1
ATOM 1630 O O . ALA A 1 221 ? 5.075 -0.861 -0.603 1.00 98.88 221 ALA A O 1
ATOM 1631 N N . PRO A 1 222 ? 5.788 -2.073 -2.347 1.00 98.88 222 PRO A N 1
ATOM 1632 C CA . PRO A 1 222 ? 5.290 -3.334 -1.797 1.00 98.88 222 PRO A CA 1
ATOM 1633 C C . PRO A 1 222 ? 5.922 -3.733 -0.459 1.00 98.88 222 PRO A C 1
ATOM 1635 O O . PRO A 1 222 ? 5.291 -4.462 0.310 1.00 98.88 222 PRO A O 1
ATOM 1638 N N . PHE A 1 223 ? 7.111 -3.221 -0.106 1.00 98.88 223 PHE A N 1
ATOM 1639 C CA . PHE A 1 223 ? 7.636 -3.414 1.251 1.00 98.88 223 PHE A CA 1
ATOM 1640 C C . PHE A 1 223 ? 6.764 -2.718 2.304 1.00 98.88 223 PHE A C 1
ATOM 1642 O O . PHE A 1 223 ? 6.524 -3.274 3.378 1.00 98.88 223 PHE A O 1
ATOM 1649 N N . VAL A 1 224 ? 6.271 -1.518 1.990 1.00 98.88 224 VAL A N 1
ATOM 1650 C CA . VAL A 1 224 ? 5.382 -0.739 2.861 1.00 98.88 224 VAL A CA 1
ATOM 1651 C C . VAL A 1 224 ? 3.988 -1.370 2.911 1.00 98.88 224 VAL A C 1
ATOM 1653 O O . VAL A 1 224 ? 3.413 -1.486 3.993 1.00 98.88 224 VAL A O 1
ATOM 1656 N N . ALA A 1 225 ? 3.468 -1.861 1.780 1.00 98.88 225 ALA A N 1
ATOM 1657 C CA . ALA A 1 225 ? 2.200 -2.595 1.748 1.00 98.88 225 ALA A CA 1
ATOM 1658 C C . ALA A 1 225 ? 2.260 -3.876 2.603 1.00 98.88 225 ALA A C 1
ATOM 1660 O O . ALA A 1 225 ? 1.383 -4.125 3.434 1.00 98.88 225 ALA A O 1
ATOM 1661 N N . GLY A 1 226 ? 3.342 -4.652 2.490 1.00 98.81 226 GLY A N 1
ATOM 1662 C CA . GLY A 1 226 ? 3.572 -5.806 3.357 1.00 98.81 226 GLY A CA 1
ATOM 1663 C C . GLY A 1 226 ? 3.681 -5.424 4.838 1.00 98.81 226 GLY A C 1
ATOM 1664 O O . GLY A 1 226 ? 3.099 -6.089 5.695 1.00 98.81 226 GLY A O 1
ATOM 1665 N N . GLN A 1 227 ? 4.364 -4.321 5.165 1.00 98.75 227 GLN A N 1
ATOM 1666 C CA . GLN A 1 227 ? 4.444 -3.817 6.540 1.00 98.75 227 GLN A CA 1
ATOM 1667 C C . GLN A 1 227 ? 3.061 -3.452 7.096 1.00 98.75 227 GLN A C 1
ATOM 1669 O O . GLN A 1 227 ? 2.735 -3.829 8.225 1.00 98.75 227 GLN A O 1
ATOM 1674 N N . ALA A 1 228 ? 2.229 -2.771 6.303 1.00 98.50 228 ALA A N 1
ATOM 1675 C CA . ALA A 1 228 ? 0.851 -2.466 6.671 1.00 98.50 228 ALA A CA 1
ATOM 1676 C C . ALA A 1 228 ? 0.050 -3.745 6.958 1.00 98.50 228 ALA A C 1
ATOM 1678 O O . ALA A 1 228 ? -0.689 -3.799 7.944 1.00 98.50 228 ALA A O 1
ATOM 1679 N N . ALA A 1 229 ? 0.249 -4.803 6.164 1.00 98.50 229 ALA A N 1
ATOM 1680 C CA . ALA A 1 229 ? -0.407 -6.086 6.387 1.00 98.50 229 ALA A CA 1
ATOM 1681 C C . ALA A 1 229 ? 0.015 -6.749 7.706 1.00 98.50 229 ALA A C 1
ATOM 1683 O O . ALA A 1 229 ? -0.830 -7.252 8.450 1.00 98.50 229 ALA A O 1
ATOM 1684 N N . LEU A 1 230 ? 1.302 -6.694 8.060 1.00 98.44 230 LEU A N 1
ATOM 1685 C CA . LEU A 1 230 ? 1.772 -7.203 9.349 1.00 98.44 230 LEU A CA 1
ATOM 1686 C C . LEU A 1 230 ? 1.143 -6.452 10.532 1.00 98.44 230 LEU A C 1
ATOM 1688 O O . LEU A 1 230 ? 0.687 -7.097 11.481 1.00 98.44 230 LEU A O 1
ATOM 1692 N N . ILE A 1 231 ? 1.081 -5.116 10.458 1.00 97.19 231 ILE A N 1
ATOM 1693 C CA . ILE A 1 231 ? 0.475 -4.252 11.485 1.00 97.19 231 ILE A CA 1
ATOM 1694 C C . ILE A 1 231 ? -1.020 -4.558 11.634 1.00 97.19 231 ILE A C 1
ATOM 1696 O O . ILE A 1 231 ? -1.498 -4.759 12.753 1.00 97.19 231 ILE A O 1
ATOM 1700 N N . ARG A 1 232 ? -1.763 -4.651 10.522 1.00 94.00 232 ARG A N 1
ATOM 1701 C CA . ARG A 1 232 ? -3.192 -4.999 10.553 1.00 94.00 232 ARG A CA 1
ATOM 1702 C C . ARG A 1 232 ? -3.432 -6.404 11.099 1.00 94.00 232 ARG A C 1
ATOM 1704 O O . ARG A 1 232 ? -4.397 -6.603 11.822 1.00 94.00 232 ARG A O 1
ATOM 1711 N N . SER A 1 233 ? -2.556 -7.366 10.826 1.00 95.06 233 SER A N 1
ATOM 1712 C CA . SER A 1 233 ? -2.688 -8.717 11.386 1.00 95.06 233 SER A CA 1
ATOM 1713 C C . SER A 1 233 ? -2.533 -8.726 12.918 1.00 95.06 233 SER A C 1
ATOM 1715 O O . SER A 1 233 ? -3.274 -9.427 13.606 1.00 95.06 233 SER A O 1
ATOM 1717 N N . VAL A 1 234 ? -1.656 -7.877 13.476 1.00 94.31 234 VAL A N 1
ATOM 1718 C CA . VAL A 1 234 ? -1.551 -7.669 14.936 1.00 94.31 234 VAL A CA 1
ATOM 1719 C C . VAL A 1 234 ? -2.781 -6.954 15.500 1.00 94.31 234 VAL A C 1
ATOM 1721 O O . VAL A 1 234 ? -3.274 -7.311 16.570 1.00 94.31 234 VAL A O 1
ATOM 1724 N N . ALA A 1 235 ? -3.272 -5.932 14.800 1.00 90.56 235 ALA A N 1
ATOM 1725 C CA . ALA A 1 235 ? -4.379 -5.097 15.247 1.00 90.56 235 ALA A CA 1
ATOM 1726 C C . ALA A 1 235 ? -5.461 -4.970 14.157 1.00 90.56 235 ALA A C 1
ATOM 1728 O O . ALA A 1 235 ? -5.552 -3.924 13.524 1.00 90.56 235 ALA A O 1
ATOM 1729 N N . PRO A 1 236 ? -6.348 -5.967 13.963 1.00 87.00 236 PRO A N 1
ATOM 1730 C CA . PRO A 1 236 ? -7.276 -6.002 12.817 1.00 87.00 236 PRO A CA 1
ATOM 1731 C C . PRO A 1 236 ? -8.264 -4.835 12.724 1.00 87.00 236 PRO A C 1
ATOM 1733 O O . PRO A 1 236 ? -8.838 -4.585 11.670 1.00 87.00 236 PRO A O 1
ATOM 1736 N N . ASN A 1 237 ? -8.461 -4.134 13.841 1.00 79.62 237 ASN A N 1
ATOM 1737 C CA . ASN A 1 237 ? -9.429 -3.057 14.024 1.00 79.62 237 ASN A CA 1
ATOM 1738 C C . ASN A 1 237 ? -8.779 -1.666 14.099 1.00 79.62 237 ASN A C 1
ATOM 1740 O O . ASN A 1 237 ? -9.425 -0.707 14.518 1.00 79.62 237 ASN A O 1
ATOM 1744 N N . ILE A 1 238 ? -7.488 -1.558 13.787 1.00 84.81 238 ILE A N 1
ATOM 1745 C CA . ILE A 1 238 ? -6.782 -0.280 13.711 1.00 84.81 238 ILE A CA 1
ATOM 1746 C C . ILE A 1 238 ? -7.251 0.499 12.466 1.00 84.81 238 ILE A C 1
ATOM 1748 O O . ILE A 1 238 ? -7.455 -0.094 11.407 1.00 84.81 238 ILE A O 1
ATOM 1752 N N . SER A 1 239 ? -7.445 1.819 12.571 1.00 84.25 239 SER A N 1
ATOM 1753 C CA . SER A 1 239 ? -7.744 2.649 11.389 1.00 84.25 239 SER A CA 1
ATOM 1754 C C . SER A 1 239 ? -6.558 2.714 10.431 1.00 84.25 239 SER A C 1
ATOM 1756 O O . SER A 1 239 ? -5.404 2.650 10.863 1.00 84.25 239 SER A O 1
ATOM 1758 N N . ALA A 1 240 ? -6.838 2.935 9.145 1.00 86.88 240 ALA A N 1
ATOM 1759 C CA . ALA A 1 240 ? -5.815 3.100 8.117 1.00 86.88 240 ALA A CA 1
ATOM 1760 C C . ALA A 1 240 ? -4.803 4.202 8.475 1.00 86.88 240 ALA A C 1
ATOM 1762 O O . ALA A 1 240 ? -3.598 3.958 8.475 1.00 86.88 240 ALA A O 1
ATOM 1763 N N . GLY A 1 241 ? -5.284 5.374 8.906 1.00 86.56 241 GLY A N 1
ATOM 1764 C CA . GLY A 1 241 ? -4.421 6.468 9.361 1.00 86.56 241 GLY A CA 1
ATOM 1765 C C . GLY A 1 241 ? -3.555 6.107 10.576 1.00 86.56 241 GLY A C 1
ATOM 1766 O O . GLY A 1 241 ? -2.419 6.563 10.686 1.00 86.56 241 GLY A O 1
ATOM 1767 N N . SER A 1 242 ? -4.031 5.245 11.482 1.00 89.62 242 SER A N 1
ATOM 1768 C CA . SER A 1 242 ? -3.207 4.759 12.600 1.00 89.62 242 SER A CA 1
ATOM 1769 C C . SER A 1 242 ? -2.137 3.758 12.141 1.00 89.62 242 SER A C 1
ATOM 1771 O O . SER A 1 242 ? -1.037 3.777 12.688 1.00 89.62 242 SER A O 1
ATOM 1773 N N . VAL A 1 243 ? -2.406 2.933 11.117 1.00 93.38 243 VAL A N 1
ATOM 1774 C CA . VAL A 1 243 ? -1.368 2.100 10.472 1.00 93.38 243 VAL A CA 1
ATOM 1775 C C . VAL A 1 243 ? -0.323 2.977 9.794 1.00 93.38 243 VAL A C 1
ATOM 1777 O O . VAL A 1 243 ? 0.867 2.786 10.030 1.00 93.38 243 VAL A O 1
ATOM 1780 N N . ALA A 1 244 ? -0.756 3.958 8.999 1.00 93.12 244 ALA A N 1
ATOM 1781 C CA . ALA A 1 244 ? 0.137 4.884 8.311 1.00 93.12 244 ALA A CA 1
ATOM 1782 C C . ALA A 1 244 ? 1.045 5.614 9.307 1.00 93.12 244 ALA A C 1
ATOM 1784 O O . ALA A 1 244 ? 2.266 5.574 9.180 1.00 93.12 244 ALA A O 1
ATOM 1785 N N . ASN A 1 245 ? 0.471 6.175 10.374 1.00 92.62 245 ASN A N 1
ATOM 1786 C CA . ASN A 1 245 ? 1.238 6.818 11.438 1.00 92.62 245 ASN A CA 1
ATOM 1787 C C . ASN A 1 245 ? 2.211 5.860 12.131 1.00 92.62 245 ASN A C 1
ATOM 1789 O O . ASN A 1 245 ? 3.311 6.278 12.486 1.00 92.62 245 ASN A O 1
ATOM 1793 N N . GLN A 1 246 ? 1.836 4.594 12.332 1.00 95.06 246 GLN A N 1
ATOM 1794 C CA . GLN A 1 246 ? 2.745 3.604 12.903 1.00 95.06 246 GLN A CA 1
ATOM 1795 C C . GLN A 1 246 ? 3.958 3.391 11.992 1.00 95.06 246 GLN A C 1
ATOM 1797 O O . GLN A 1 246 ? 5.084 3.452 12.470 1.00 95.06 246 GLN A O 1
ATOM 1802 N N . ILE A 1 247 ? 3.739 3.218 10.686 1.00 97.88 247 ILE A N 1
ATOM 1803 C CA . ILE A 1 247 ? 4.804 3.061 9.682 1.00 97.88 247 ILE A CA 1
ATOM 1804 C C . ILE A 1 247 ? 5.718 4.295 9.657 1.00 97.88 247 ILE A C 1
ATOM 1806 O O . ILE A 1 247 ? 6.939 4.169 9.759 1.00 97.88 247 ILE A O 1
ATOM 1810 N N . ILE A 1 248 ? 5.116 5.482 9.549 1.00 96.06 248 ILE A N 1
ATOM 1811 C CA . ILE A 1 248 ? 5.800 6.771 9.404 1.00 96.06 248 ILE A CA 1
ATOM 1812 C C . ILE A 1 248 ? 6.635 7.094 10.651 1.00 96.06 248 ILE A C 1
ATOM 1814 O O . ILE A 1 248 ? 7.799 7.478 10.540 1.00 96.06 248 ILE A O 1
ATOM 1818 N N . ASN A 1 249 ? 6.079 6.913 11.853 1.00 95.00 249 ASN A N 1
ATOM 1819 C CA . ASN A 1 249 ? 6.746 7.307 13.098 1.00 95.00 249 ASN A CA 1
ATOM 1820 C C . ASN A 1 249 ? 7.851 6.343 13.542 1.00 95.00 249 ASN A C 1
ATOM 1822 O O . ASN A 1 249 ? 8.705 6.738 14.337 1.00 95.00 249 ASN A O 1
ATOM 1826 N N . THR A 1 250 ? 7.854 5.099 13.057 1.00 96.88 250 THR A N 1
ATOM 1827 C CA . THR A 1 250 ? 8.929 4.137 13.344 1.00 96.88 250 THR A CA 1
ATOM 1828 C C . THR A 1 250 ? 9.979 4.057 12.242 1.00 96.88 250 THR A C 1
ATOM 1830 O O . THR A 1 250 ? 10.894 3.243 12.341 1.00 96.88 250 THR A O 1
ATOM 1833 N N . ALA A 1 251 ? 9.868 4.871 11.190 1.00 97.19 251 ALA A N 1
ATOM 1834 C CA . ALA A 1 251 ? 10.879 4.936 10.146 1.00 97.19 251 ALA A CA 1
ATOM 1835 C C . ALA A 1 251 ? 12.231 5.427 10.696 1.00 97.19 251 ALA A C 1
ATOM 1837 O O . ALA A 1 251 ? 12.320 6.285 11.578 1.00 97.19 251 ALA A O 1
ATOM 1838 N N . HIS A 1 252 ? 13.309 4.884 10.141 1.00 97.25 252 HIS A N 1
ATOM 1839 C CA . HIS A 1 252 ? 14.674 5.299 10.415 1.00 97.25 252 HIS A CA 1
ATOM 1840 C C . HIS A 1 252 ? 15.047 6.471 9.498 1.00 97.25 252 HIS A C 1
ATOM 1842 O O . HIS A 1 252 ? 15.163 6.299 8.283 1.00 97.25 252 HIS A O 1
ATOM 1848 N N . SER A 1 253 ? 15.331 7.646 10.072 1.00 96.75 253 SER A N 1
ATOM 1849 C CA . SER A 1 253 ? 15.764 8.822 9.296 1.00 96.75 253 SER A CA 1
ATOM 1850 C C . SER A 1 253 ? 16.994 8.522 8.433 1.00 96.75 253 SER A C 1
ATOM 1852 O O . SER A 1 253 ? 17.977 7.945 8.896 1.00 96.75 253 SER A O 1
ATOM 1854 N N . VAL A 1 254 ? 16.946 8.947 7.172 1.00 97.50 254 VAL A N 1
ATOM 1855 C CA . VAL A 1 254 ? 18.034 8.780 6.191 1.00 97.50 254 VAL A CA 1
ATOM 1856 C C . VAL A 1 254 ? 18.702 10.107 5.829 1.00 97.50 254 VAL A C 1
ATOM 1858 O O . VAL A 1 254 ? 19.559 10.153 4.948 1.00 97.50 254 VAL A O 1
ATOM 1861 N N . ASP A 1 255 ? 18.352 11.197 6.516 1.00 97.12 255 ASP A N 1
ATOM 1862 C CA . ASP A 1 255 ? 18.824 12.548 6.185 1.00 97.12 255 ASP A CA 1
ATOM 1863 C C . ASP A 1 255 ? 20.348 12.665 6.291 1.00 97.12 255 ASP A C 1
ATOM 1865 O O . ASP A 1 255 ? 20.991 13.327 5.480 1.00 97.12 255 ASP A O 1
ATOM 1869 N N . ALA A 1 256 ? 20.953 11.964 7.256 1.00 97.12 256 ALA A N 1
ATOM 1870 C CA . ALA A 1 256 ? 22.405 11.942 7.424 1.00 97.12 256 ALA A CA 1
ATOM 1871 C C . ALA A 1 256 ? 23.132 11.332 6.211 1.00 97.12 256 ALA A C 1
ATOM 1873 O O . ALA A 1 256 ? 24.237 11.762 5.881 1.00 97.12 256 ALA A O 1
ATOM 1874 N N . ALA A 1 257 ? 22.510 10.360 5.535 1.00 97.00 257 ALA A N 1
ATOM 1875 C CA . ALA A 1 257 ? 23.025 9.773 4.299 1.00 97.00 257 ALA A CA 1
ATOM 1876 C C . ALA A 1 257 ? 22.711 10.637 3.061 1.00 97.00 257 ALA A C 1
ATOM 1878 O O . ALA A 1 257 ? 23.346 10.467 2.022 1.00 97.00 257 ALA A O 1
ATOM 1879 N N . ASN A 1 258 ? 21.773 11.587 3.175 1.00 97.31 258 ASN A N 1
ATOM 1880 C CA . ASN A 1 258 ? 21.271 12.420 2.081 1.00 97.31 258 ASN A CA 1
ATOM 1881 C C . ASN A 1 258 ? 21.212 13.910 2.473 1.00 97.31 258 ASN A C 1
ATOM 1883 O O . ASN A 1 258 ? 20.137 14.512 2.453 1.00 97.31 258 ASN A O 1
ATOM 1887 N N . PRO A 1 259 ? 22.345 14.558 2.798 1.00 94.88 259 PRO A N 1
ATOM 1888 C CA . PRO A 1 259 ? 22.346 15.901 3.388 1.00 94.88 259 PRO A CA 1
ATOM 1889 C C . PRO A 1 259 ? 21.701 16.987 2.508 1.00 94.88 259 PRO A C 1
ATOM 1891 O O . PRO A 1 259 ? 21.231 17.993 3.030 1.00 94.88 259 PRO A O 1
ATOM 1894 N N . GLY A 1 260 ? 21.666 16.801 1.183 1.00 94.00 260 GLY A N 1
ATOM 1895 C CA . GLY A 1 260 ? 21.000 17.715 0.244 1.00 94.00 260 GLY A CA 1
ATOM 1896 C C . GLY A 1 260 ? 19.495 17.481 0.064 1.00 94.00 260 GLY A C 1
ATOM 1897 O O . GLY A 1 260 ? 18.852 18.277 -0.608 1.00 94.00 260 GLY A O 1
ATOM 1898 N N . MET A 1 261 ? 18.949 16.410 0.646 1.00 92.62 261 MET A N 1
ATOM 1899 C CA . MET A 1 261 ? 17.546 15.990 0.520 1.00 92.62 261 MET A CA 1
ATOM 1900 C C . MET A 1 261 ? 16.876 15.826 1.891 1.00 92.62 261 MET A C 1
ATOM 1902 O O . MET A 1 261 ? 15.909 15.077 2.019 1.00 92.62 261 MET A O 1
ATOM 1906 N N . ALA A 1 262 ? 17.412 16.477 2.928 1.00 92.06 262 ALA A N 1
ATOM 1907 C CA . ALA A 1 262 ? 16.904 16.334 4.286 1.00 92.06 262 ALA A CA 1
ATOM 1908 C C . ALA A 1 262 ? 15.411 16.699 4.353 1.00 92.06 262 ALA A C 1
ATOM 1910 O O . ALA A 1 262 ? 15.021 17.798 3.954 1.00 92.06 262 ALA A O 1
ATOM 1911 N N . GLY A 1 263 ? 14.588 15.770 4.844 1.00 88.25 263 GLY A N 1
ATOM 1912 C CA . GLY A 1 263 ? 13.132 15.924 4.913 1.00 88.25 263 GLY A CA 1
ATOM 1913 C C . GLY A 1 263 ? 12.379 15.783 3.582 1.00 88.25 263 GLY A C 1
ATOM 1914 O O . GLY A 1 263 ? 11.169 15.974 3.573 1.00 88.25 263 GLY A O 1
ATOM 1915 N N . LEU A 1 264 ? 13.052 15.439 2.477 1.00 96.62 264 LEU A N 1
ATOM 1916 C CA . LEU A 1 264 ? 12.422 15.204 1.165 1.00 96.62 264 LEU A CA 1
ATOM 1917 C C . LEU A 1 264 ? 12.247 13.710 0.836 1.00 96.62 264 LEU A C 1
ATOM 1919 O O . LEU A 1 264 ? 11.797 13.360 -0.252 1.00 96.62 264 LEU A O 1
ATOM 1923 N N . LEU A 1 265 ? 12.631 12.820 1.755 1.00 97.19 265 LEU A N 1
ATOM 1924 C CA . LEU A 1 265 ? 12.477 11.360 1.647 1.00 97.19 265 LEU A CA 1
ATOM 1925 C C . LEU A 1 265 ? 11.547 10.829 2.744 1.00 97.19 265 LEU A C 1
ATOM 1927 O O . LEU A 1 265 ? 11.745 9.734 3.280 1.00 97.19 265 LEU A O 1
ATOM 1931 N N . GLY A 1 266 ? 10.572 11.660 3.117 1.00 95.56 266 GLY A N 1
ATOM 1932 C CA . GLY A 1 266 ? 9.678 11.417 4.235 1.00 95.56 266 GLY A CA 1
ATOM 1933 C C . GLY A 1 266 ? 10.410 11.297 5.567 1.00 95.56 266 GLY A C 1
ATOM 1934 O O . GLY A 1 266 ? 11.443 11.931 5.801 1.00 95.56 266 GLY A O 1
ATOM 1935 N N . ARG A 1 267 ? 9.897 10.444 6.457 1.00 96.06 267 ARG A N 1
ATOM 1936 C CA . ARG A 1 267 ? 10.556 10.124 7.739 1.00 96.06 267 ARG A CA 1
ATOM 1937 C C . ARG A 1 267 ? 11.770 9.203 7.605 1.00 96.06 267 ARG A C 1
ATOM 1939 O O . ARG A 1 267 ? 12.448 8.942 8.598 1.00 96.06 267 ARG A O 1
ATOM 1946 N N . GLY A 1 268 ? 12.086 8.774 6.386 1.00 97.19 268 GLY A N 1
ATOM 1947 C CA . GLY A 1 268 ? 13.220 7.925 6.057 1.00 97.19 268 GLY A CA 1
ATOM 1948 C C . GLY A 1 268 ? 12.826 6.481 5.776 1.00 97.19 268 GLY A C 1
ATOM 1949 O O . GLY A 1 268 ? 11.679 6.188 5.444 1.00 97.19 268 GLY A O 1
ATOM 1950 N N . ARG A 1 269 ? 13.803 5.575 5.856 1.00 98.31 269 ARG A N 1
ATOM 1951 C CA . ARG A 1 269 ? 13.627 4.165 5.511 1.00 98.31 269 ARG A CA 1
ATOM 1952 C C . ARG A 1 269 ? 12.677 3.519 6.512 1.00 98.31 269 ARG A C 1
ATOM 1954 O O . ARG A 1 269 ? 12.924 3.597 7.714 1.00 98.31 269 ARG A O 1
ATOM 1961 N N . ILE A 1 270 ? 11.655 2.818 6.036 1.00 98.69 270 ILE A N 1
ATOM 1962 C CA . ILE A 1 270 ? 10.798 2.009 6.904 1.00 98.69 270 ILE A CA 1
ATOM 1963 C C . ILE A 1 270 ? 11.607 1.013 7.759 1.00 98.69 270 ILE A C 1
ATOM 1965 O O . ILE A 1 270 ? 12.643 0.485 7.341 1.00 98.69 270 ILE A O 1
ATOM 1969 N N . ASP A 1 271 ? 11.106 0.739 8.961 1.00 98.19 271 ASP A N 1
ATOM 1970 C CA . ASP A 1 271 ? 11.614 -0.301 9.857 1.00 98.19 271 ASP A CA 1
ATOM 1971 C C . ASP A 1 271 ? 10.436 -1.161 10.332 1.00 98.19 271 ASP A C 1
ATOM 1973 O O . ASP A 1 271 ? 9.636 -0.777 11.189 1.00 98.19 271 ASP A O 1
ATOM 1977 N N . ILE A 1 272 ? 10.295 -2.323 9.699 1.00 98.38 272 ILE A N 1
ATOM 1978 C CA . ILE A 1 272 ? 9.162 -3.232 9.873 1.00 98.38 272 ILE A CA 1
ATOM 1979 C C . ILE A 1 272 ? 9.226 -3.871 11.262 1.00 98.38 272 ILE A C 1
ATOM 1981 O O . ILE A 1 272 ? 8.210 -3.944 11.955 1.00 98.38 272 ILE A O 1
ATOM 1985 N N . GLY A 1 273 ? 10.423 -4.268 11.702 1.00 97.00 273 GLY A N 1
ATOM 1986 C CA . GLY A 1 273 ? 10.648 -4.802 13.045 1.00 97.00 273 GLY A CA 1
ATOM 1987 C C . GLY A 1 273 ? 10.290 -3.785 14.127 1.00 97.00 273 GLY A C 1
ATOM 1988 O O . GLY A 1 273 ? 9.473 -4.089 14.997 1.00 97.00 273 GLY A O 1
ATOM 1989 N N . ALA A 1 274 ? 10.826 -2.563 14.027 1.00 96.56 274 ALA A N 1
ATOM 1990 C CA . ALA A 1 274 ? 10.542 -1.496 14.984 1.00 96.56 274 ALA A CA 1
ATOM 1991 C C . ALA A 1 274 ? 9.051 -1.130 15.026 1.00 96.56 274 ALA A C 1
ATOM 1993 O O . ALA A 1 274 ? 8.513 -0.886 16.107 1.00 96.56 274 ALA A O 1
ATOM 1994 N N . SER A 1 275 ? 8.366 -1.145 13.875 1.00 96.50 275 SER A N 1
ATOM 1995 C CA . SER A 1 275 ? 6.929 -0.859 13.814 1.00 96.50 275 SER A CA 1
ATOM 1996 C C . SER A 1 275 ? 6.079 -1.858 14.596 1.00 96.50 275 SER A C 1
ATOM 1998 O O . SER A 1 275 ? 5.136 -1.444 15.266 1.00 96.50 275 SER A O 1
ATOM 2000 N N . LEU A 1 276 ? 6.426 -3.149 14.587 1.00 95.75 276 LEU A N 1
ATOM 2001 C CA . LEU A 1 276 ? 5.713 -4.143 15.390 1.00 95.75 276 LEU A CA 1
ATOM 2002 C C . LEU A 1 276 ? 6.179 -4.149 16.845 1.00 95.75 276 LEU A C 1
ATOM 2004 O O . LEU A 1 276 ? 5.344 -4.257 17.735 1.00 95.75 276 LEU A O 1
ATOM 2008 N N . ASP A 1 277 ? 7.475 -3.982 17.119 1.00 94.69 277 ASP A N 1
ATOM 2009 C CA . ASP A 1 277 ? 7.974 -3.912 18.499 1.00 94.69 277 ASP A CA 1
ATOM 2010 C C . ASP A 1 277 ? 7.316 -2.759 19.278 1.00 94.69 277 ASP A C 1
ATOM 2012 O O . ASP A 1 277 ? 6.939 -2.933 20.435 1.00 94.69 277 ASP A O 1
ATOM 2016 N N . ALA A 1 278 ? 7.085 -1.610 18.635 1.00 92.69 278 ALA A N 1
ATOM 2017 C CA . ALA A 1 278 ? 6.383 -0.474 19.236 1.00 92.69 278 ALA A CA 1
ATOM 2018 C C . ALA A 1 278 ? 4.886 -0.735 19.529 1.00 92.69 278 ALA A C 1
ATOM 2020 O O . ALA A 1 278 ? 4.253 0.059 20.227 1.00 92.69 278 ALA A O 1
ATOM 2021 N N . MET A 1 279 ? 4.321 -1.839 19.030 1.00 91.25 279 MET A N 1
ATOM 2022 C CA . MET A 1 279 ? 2.959 -2.302 19.324 1.00 91.25 279 MET A CA 1
ATOM 2023 C C . MET A 1 279 ? 2.904 -3.332 20.463 1.00 91.25 279 MET A C 1
ATOM 2025 O O . MET A 1 279 ? 1.811 -3.702 20.898 1.00 91.25 279 MET A O 1
ATOM 2029 N N . CYS A 1 280 ? 4.052 -3.822 20.938 1.00 89.38 280 CYS A N 1
ATOM 2030 C CA . CYS A 1 280 ? 4.131 -4.916 21.902 1.00 89.38 280 CYS A CA 1
ATOM 2031 C C . CYS A 1 280 ? 4.603 -4.445 23.281 1.00 89.38 280 CYS A C 1
ATOM 2033 O O . CYS A 1 280 ? 5.468 -3.579 23.412 1.00 89.38 280 CYS A O 1
ATOM 2035 N N . ASP A 1 281 ? 4.042 -5.039 24.335 1.00 85.75 281 ASP A N 1
ATOM 2036 C CA . ASP A 1 281 ? 4.510 -4.815 25.701 1.00 85.75 281 ASP A CA 1
ATOM 2037 C C . ASP A 1 281 ? 5.770 -5.643 26.034 1.00 85.75 281 ASP A C 1
ATOM 2039 O O . ASP A 1 281 ? 6.236 -6.479 25.256 1.00 85.75 281 ASP A O 1
ATOM 2043 N N . ALA A 1 282 ? 6.320 -5.443 27.236 1.00 79.25 282 ALA A N 1
ATOM 2044 C CA . ALA A 1 282 ? 7.503 -6.171 27.708 1.00 79.25 282 ALA A CA 1
ATOM 2045 C C . ALA A 1 282 ? 7.299 -7.697 27.831 1.00 79.25 282 ALA A C 1
ATOM 2047 O O . ALA A 1 282 ? 8.277 -8.432 27.966 1.00 79.25 282 ALA A O 1
ATOM 2048 N N . ASN A 1 283 ? 6.051 -8.173 27.795 1.00 77.44 283 ASN A N 1
ATOM 2049 C CA . ASN A 1 283 ? 5.702 -9.591 27.832 1.00 77.44 283 ASN A CA 1
ATOM 2050 C C . ASN A 1 283 ? 5.486 -10.172 26.424 1.00 77.44 283 ASN A C 1
ATOM 2052 O O . ASN A 1 283 ? 5.163 -11.353 26.301 1.00 77.44 283 ASN A O 1
ATOM 2056 N N . GLY A 1 284 ? 5.660 -9.365 25.371 1.00 73.31 284 GLY A N 1
ATOM 2057 C CA . GLY A 1 284 ? 5.443 -9.767 23.983 1.00 73.31 284 GLY A CA 1
ATOM 2058 C C . GLY A 1 284 ? 3.970 -9.809 23.578 1.00 73.31 284 GLY A C 1
ATOM 2059 O O . GLY A 1 284 ? 3.640 -10.418 22.563 1.00 73.31 284 GLY A O 1
ATOM 2060 N N . VAL A 1 285 ? 3.076 -9.187 24.352 1.00 82.56 285 VAL A N 1
ATOM 2061 C CA . VAL A 1 285 ? 1.668 -9.045 23.976 1.00 82.56 285 VAL A CA 1
ATOM 2062 C C . VAL A 1 285 ? 1.535 -7.821 23.080 1.00 82.56 285 VAL A C 1
ATOM 2064 O O . VAL A 1 285 ? 1.697 -6.689 23.533 1.00 82.56 285 VAL A O 1
ATOM 2067 N N . CYS A 1 286 ? 1.238 -8.056 21.805 1.00 86.19 286 CYS A N 1
ATOM 2068 C CA . CYS A 1 286 ? 1.088 -7.011 20.797 1.00 86.19 286 CYS A CA 1
ATOM 2069 C C . CYS A 1 286 ? -0.375 -6.600 20.645 1.00 86.19 286 CYS A C 1
ATOM 2071 O O . CYS A 1 286 ? -1.250 -7.463 20.578 1.00 86.19 286 CYS A O 1
ATOM 2073 N N . GLN A 1 287 ? -0.646 -5.297 20.625 1.00 82.75 287 GLN A N 1
ATOM 2074 C CA . GLN A 1 287 ? -1.982 -4.703 20.504 1.00 82.75 287 GLN A CA 1
ATOM 2075 C C . GLN A 1 287 ? -1.915 -3.439 19.634 1.00 82.75 287 GLN A C 1
ATOM 2077 O O . GLN A 1 287 ? -0.838 -2.996 19.242 1.00 82.75 287 GLN A O 1
ATOM 2082 N N . ALA A 1 288 ? -3.064 -2.836 19.325 1.00 78.00 288 ALA A N 1
ATOM 2083 C CA . ALA A 1 288 ? -3.080 -1.546 18.637 1.00 78.00 288 ALA A CA 1
ATOM 2084 C C . ALA A 1 288 ? -2.301 -0.474 19.445 1.00 78.00 288 ALA A C 1
ATOM 2086 O O . ALA A 1 288 ? -2.399 -0.476 20.680 1.00 78.00 288 ALA A O 1
ATOM 2087 N N . PRO A 1 289 ? -1.551 0.441 18.792 1.00 71.19 289 PRO A N 1
ATOM 2088 C CA . PRO A 1 289 ? -0.807 1.494 19.476 1.00 71.19 289 PRO A CA 1
ATOM 2089 C C . PRO A 1 289 ? -1.708 2.343 20.389 1.00 71.19 289 PRO A C 1
ATOM 2091 O O . PRO A 1 289 ? -2.849 2.643 20.024 1.00 71.19 289 PRO A O 1
ATOM 2094 N N . PRO A 1 290 ? -1.224 2.801 21.558 1.00 59.22 290 PRO A N 1
ATOM 2095 C CA . PRO A 1 290 ? -1.982 3.710 22.414 1.00 59.22 290 PRO A CA 1
ATOM 2096 C C . PRO A 1 290 ? -2.414 4.975 21.655 1.00 59.22 290 PRO A C 1
ATOM 2098 O O . PRO A 1 290 ? -1.583 5.677 21.088 1.00 59.22 290 PRO A O 1
ATOM 2101 N N . GLY A 1 291 ? -3.715 5.277 21.659 1.00 59.16 291 GLY A N 1
ATOM 2102 C CA . GLY A 1 291 ? -4.279 6.408 20.910 1.00 59.16 291 GLY A CA 1
ATOM 2103 C C . GLY A 1 291 ? -4.699 6.081 19.475 1.00 59.16 291 GLY A C 1
ATOM 2104 O O . GLY A 1 291 ? -5.220 6.964 18.799 1.00 59.16 291 GLY A O 1
ATOM 2105 N N . SER A 1 292 ? -4.544 4.829 19.022 1.00 60.34 292 SER A N 1
ATOM 2106 C CA . SER A 1 292 ? -5.120 4.381 17.756 1.00 60.34 292 SER A CA 1
ATOM 2107 C C . SER A 1 292 ? -6.635 4.568 17.774 1.00 60.34 292 SER A C 1
ATOM 2109 O O . SER A 1 292 ? -7.322 4.057 18.666 1.00 60.34 292 SER A O 1
ATOM 2111 N N . VAL A 1 293 ? -7.153 5.276 16.780 1.00 60.94 293 VAL A N 1
ATOM 2112 C CA . VAL A 1 293 ? -8.591 5.478 16.598 1.00 60.94 293 VAL A CA 1
ATOM 2113 C C . VAL A 1 293 ? -9.122 4.252 15.850 1.00 60.94 293 VAL A C 1
ATOM 2115 O O . VAL A 1 293 ? -8.607 3.966 14.766 1.00 60.94 293 VAL A O 1
ATOM 2118 N N . PRO A 1 294 ? -10.074 3.469 16.390 1.00 61.09 294 PRO A N 1
ATOM 2119 C CA . PRO A 1 294 ? -10.750 2.449 15.595 1.00 61.09 294 PRO A CA 1
ATOM 2120 C C . PRO A 1 294 ? -11.488 3.108 14.412 1.00 61.09 294 PRO A C 1
ATOM 2122 O O . PRO A 1 294 ? -11.812 4.286 14.476 1.00 61.09 294 PRO A O 1
ATOM 2125 N N . PRO A 1 295 ? -11.779 2.406 13.318 1.00 60.84 295 PRO A N 1
ATOM 2126 C CA . PRO A 1 295 ? -12.544 2.974 12.213 1.00 60.84 295 PRO A CA 1
ATOM 2127 C C . PRO A 1 295 ? -13.968 3.325 12.659 1.00 60.84 295 PRO A C 1
ATOM 2129 O O . PRO A 1 295 ? -14.637 2.523 13.321 1.00 60.84 295 PRO A O 1
ATOM 2132 N N . SER A 1 296 ? -14.409 4.537 12.322 1.00 66.62 296 SER A N 1
ATOM 2133 C CA . SER A 1 296 ? -15.692 5.124 12.715 1.00 66.62 296 SER A CA 1
ATOM 2134 C C . SER A 1 296 ? -16.602 5.342 11.510 1.00 66.62 296 SER A C 1
ATOM 2136 O O . SER A 1 296 ? -16.124 5.768 10.471 1.00 66.62 296 SER A O 1
ATOM 2138 N N . ALA A 1 297 ? -17.907 5.126 11.657 1.00 73.44 297 ALA A N 1
ATOM 2139 C CA . ALA A 1 297 ? -18.908 5.540 10.674 1.00 73.44 297 ALA A CA 1
ATOM 2140 C C . ALA A 1 297 ? -19.986 6.416 11.322 1.00 73.44 297 ALA A C 1
ATOM 2142 O O . ALA A 1 297 ? -20.186 6.383 12.543 1.00 73.44 297 ALA A O 1
ATOM 2143 N N . GLU A 1 298 ? -20.698 7.173 10.488 1.00 86.75 298 GLU A N 1
ATOM 2144 C CA . GLU A 1 298 ? -21.844 7.984 10.887 1.00 86.75 298 GLU A CA 1
ATOM 2145 C C . GLU A 1 298 ? -23.161 7.315 10.482 1.00 86.75 298 GLU A C 1
ATOM 2147 O O . GLU A 1 298 ? -23.307 6.806 9.374 1.00 86.75 298 GLU A O 1
ATOM 2152 N N . TYR A 1 299 ? -24.158 7.351 11.364 1.00 86.44 299 TYR A N 1
ATOM 2153 C CA . TYR A 1 299 ? -25.507 6.877 11.064 1.00 86.44 299 TYR A CA 1
ATOM 2154 C C . TYR A 1 299 ? -26.555 7.878 11.535 1.00 86.44 299 TYR A C 1
ATOM 2156 O O . TYR A 1 299 ? -26.542 8.292 12.694 1.00 86.44 299 TYR A O 1
ATOM 2164 N N . TYR A 1 300 ? -27.483 8.232 10.645 1.00 92.12 300 TYR A N 1
ATOM 2165 C CA . TYR A 1 300 ? -28.572 9.172 10.904 1.00 92.12 300 TYR A CA 1
ATOM 2166 C C . TYR A 1 300 ? -29.906 8.441 10.804 1.00 92.12 300 TYR A C 1
ATOM 2168 O O . TYR A 1 300 ? -30.250 7.911 9.750 1.00 92.12 300 TYR A O 1
ATOM 2176 N N . ALA A 1 301 ? -30.681 8.431 11.885 1.00 92.12 301 ALA A N 1
ATOM 2177 C CA . ALA A 1 301 ? -32.077 8.006 11.836 1.00 92.12 301 ALA A CA 1
ATOM 2178 C C . ALA A 1 301 ? -32.869 8.548 13.031 1.00 92.12 301 ALA A C 1
ATOM 2180 O O . ALA A 1 301 ? -32.324 9.132 13.970 1.00 92.12 301 ALA A O 1
ATOM 2181 N N . ALA A 1 302 ? -34.182 8.336 13.011 1.00 94.12 302 ALA A N 1
ATOM 2182 C CA . ALA A 1 302 ? -35.032 8.627 14.156 1.00 94.12 302 ALA A CA 1
ATOM 2183 C C . ALA A 1 302 ? -34.676 7.724 15.351 1.00 94.12 302 ALA A C 1
ATOM 2185 O O . ALA A 1 302 ? -34.511 6.515 15.202 1.00 94.12 302 ALA A O 1
ATOM 2186 N N . LEU A 1 303 ? -34.600 8.293 16.555 1.00 94.50 303 LEU A N 1
ATOM 2187 C CA . LEU A 1 303 ? -34.411 7.533 17.786 1.00 94.50 303 LEU A CA 1
ATOM 2188 C C . LEU A 1 303 ? -35.609 6.613 18.026 1.00 94.50 303 LEU A C 1
ATOM 2190 O O . LEU A 1 303 ? -36.728 7.084 18.198 1.00 94.50 303 LEU A O 1
ATOM 2194 N N . THR A 1 304 ? -35.376 5.312 18.119 1.00 96.12 304 THR A N 1
ATOM 2195 C CA . THR A 1 304 ? -36.425 4.317 18.373 1.00 96.12 304 THR A CA 1
ATOM 2196 C C . THR A 1 304 ? -36.495 3.973 19.856 1.00 96.12 304 THR A C 1
ATOM 2198 O O . THR A 1 304 ? -37.574 3.932 20.443 1.00 96.12 304 THR A O 1
ATOM 2201 N N . SER A 1 305 ? -35.346 3.760 20.501 1.00 95.50 305 SER A N 1
ATOM 2202 C CA . SER A 1 305 ? -35.274 3.591 21.954 1.00 95.50 305 SER A CA 1
ATOM 2203 C C . SER A 1 305 ? -33.894 3.953 22.501 1.00 95.50 305 SER A C 1
ATOM 2205 O O . SER A 1 305 ? -32.905 3.976 21.771 1.00 95.50 305 SER A O 1
ATOM 2207 N N . LYS A 1 306 ? -33.829 4.230 23.804 1.00 94.12 306 LYS A N 1
ATOM 2208 C CA . LYS A 1 306 ? -32.593 4.542 24.531 1.00 94.12 306 LYS A CA 1
ATOM 2209 C C . LYS A 1 306 ? -32.585 3.821 25.885 1.00 94.12 306 LYS A C 1
ATOM 2211 O O . LYS A 1 306 ? -33.658 3.406 26.340 1.00 94.12 306 LYS A O 1
ATOM 2216 N N . PRO A 1 307 ? -31.438 3.731 26.578 1.00 93.62 307 PRO A N 1
ATOM 2217 C CA . PRO A 1 307 ? -31.369 3.132 27.904 1.00 93.62 307 PRO A CA 1
ATOM 2218 C C . PRO A 1 307 ? -32.361 3.775 28.885 1.00 93.62 307 PRO A C 1
ATOM 2220 O O . PRO A 1 307 ? -32.557 4.997 28.902 1.00 93.62 307 PRO A O 1
ATOM 2223 N N . ALA A 1 308 ? -32.989 2.934 29.713 1.00 85.31 308 ALA A N 1
ATOM 2224 C CA . ALA A 1 308 ? -33.980 3.370 30.698 1.00 85.31 308 ALA A CA 1
ATOM 2225 C C . ALA A 1 308 ? -33.365 4.279 31.776 1.00 85.31 308 ALA A C 1
ATOM 2227 O O . ALA A 1 308 ? -34.005 5.229 32.218 1.00 85.31 308 ALA A O 1
ATOM 2228 N N . ASN A 1 309 ? -32.105 4.021 32.144 1.00 86.19 309 ASN A N 1
ATOM 2229 C CA . ASN A 1 309 ? -31.376 4.751 33.175 1.00 86.19 309 ASN A CA 1
ATOM 2230 C C . ASN A 1 309 ? -30.085 5.335 32.586 1.00 86.19 309 ASN A C 1
ATOM 2232 O O . ASN A 1 309 ? -29.121 4.609 32.350 1.00 86.19 309 ASN A O 1
ATOM 2236 N N . GLY A 1 310 ? -30.062 6.650 32.363 1.00 88.50 310 GLY A N 1
ATOM 2237 C CA . GLY A 1 310 ? -28.902 7.354 31.809 1.00 88.50 310 GLY A CA 1
ATOM 2238 C C . GLY A 1 310 ? -28.713 7.140 30.305 1.00 88.50 310 GLY A C 1
ATOM 2239 O O . GLY A 1 310 ? -29.685 6.984 29.563 1.00 88.50 310 GLY A O 1
ATOM 2240 N N . TYR A 1 311 ? -27.454 7.181 29.862 1.00 91.06 311 TYR A N 1
ATOM 2241 C CA . TYR A 1 311 ? -27.081 7.100 28.445 1.00 91.06 311 TYR A CA 1
ATOM 2242 C C . TYR A 1 311 ? -26.216 5.888 28.087 1.00 91.06 311 TYR A C 1
ATOM 2244 O O . TYR A 1 311 ? -25.925 5.671 26.916 1.00 91.06 311 TYR A O 1
ATOM 2252 N N . VAL A 1 312 ? -25.836 5.076 29.073 1.00 90.44 312 VAL A N 1
ATOM 2253 C CA . VAL A 1 312 ? -25.010 3.879 28.882 1.00 90.44 312 VAL A CA 1
ATOM 2254 C C . VAL A 1 312 ? -25.916 2.670 28.673 1.00 90.44 312 VAL A C 1
ATOM 2256 O O . VAL A 1 312 ? -26.845 2.450 29.448 1.00 90.44 312 VAL A O 1
ATOM 2259 N N . GLY A 1 313 ? -25.651 1.878 27.636 1.00 90.12 313 GLY A N 1
ATOM 2260 C CA . GLY A 1 313 ? -26.468 0.723 27.264 1.00 90.12 313 GLY A CA 1
ATOM 2261 C C . GLY A 1 313 ? -26.866 0.724 25.791 1.00 90.12 313 GLY A C 1
ATOM 2262 O O . GLY A 1 313 ? -26.237 1.381 24.964 1.00 90.12 313 GLY A O 1
ATOM 2263 N N . ALA A 1 314 ? -27.898 -0.047 25.458 1.00 92.81 314 ALA A N 1
ATOM 2264 C CA . ALA A 1 314 ? -28.380 -0.171 24.088 1.00 92.81 314 ALA A CA 1
ATOM 2265 C C . ALA A 1 314 ? -29.212 1.048 23.662 1.00 92.81 314 ALA A C 1
ATOM 2267 O O . ALA A 1 314 ? -30.155 1.445 24.350 1.00 92.81 314 ALA A O 1
ATOM 2268 N N . TRP A 1 315 ? -28.872 1.593 22.502 1.00 94.44 315 TRP A N 1
ATOM 2269 C CA . TRP A 1 315 ? -29.621 2.597 21.763 1.00 94.44 315 TRP A CA 1
ATOM 2270 C C . TRP A 1 315 ? -30.117 1.971 20.470 1.00 94.44 315 TRP A C 1
ATOM 2272 O O . TRP A 1 315 ? -29.342 1.345 19.755 1.00 94.44 315 TRP A O 1
ATOM 2282 N N . VAL A 1 316 ? -31.394 2.148 20.155 1.00 93.81 316 VAL A N 1
ATOM 2283 C CA . VAL A 1 316 ? -31.948 1.743 18.861 1.00 93.81 316 VAL A CA 1
ATOM 2284 C C . VAL A 1 316 ? -32.270 3.010 18.100 1.00 93.81 316 VAL A C 1
ATOM 2286 O O . VAL A 1 316 ? -33.093 3.805 18.553 1.00 93.81 316 VAL A O 1
ATOM 2289 N N . ILE A 1 317 ? -31.594 3.215 16.978 1.00 92.62 317 ILE A N 1
ATOM 2290 C CA . ILE A 1 317 ? -31.723 4.400 16.131 1.00 92.62 317 ILE A CA 1
ATOM 2291 C C . ILE A 1 317 ? -32.049 3.874 14.738 1.00 92.62 317 ILE A C 1
ATOM 2293 O O . ILE A 1 317 ? -31.338 3.019 14.211 1.00 92.62 317 ILE A O 1
ATOM 2297 N N . GLY A 1 318 ? -33.204 4.270 14.205 1.00 91.12 318 GLY A N 1
ATOM 2298 C CA . GLY A 1 318 ? -33.831 3.581 13.083 1.00 91.12 318 GLY A CA 1
ATOM 2299 C C . GLY A 1 318 ? -34.088 2.116 13.440 1.00 91.12 318 GLY A C 1
ATOM 2300 O O . GLY A 1 318 ? -34.756 1.817 14.434 1.00 91.12 318 GLY A O 1
ATOM 2301 N N . ASN A 1 319 ? -33.495 1.216 12.656 1.00 89.12 319 ASN A N 1
ATOM 2302 C CA . ASN A 1 319 ? -33.557 -0.234 12.864 1.00 89.12 319 ASN A CA 1
ATOM 2303 C C . ASN A 1 319 ? -32.229 -0.822 13.373 1.00 89.12 319 ASN A C 1
ATOM 2305 O O . ASN A 1 319 ? -32.101 -2.040 13.492 1.00 89.12 319 ASN A O 1
ATOM 2309 N N . THR A 1 320 ? -31.244 0.026 13.678 1.00 87.56 320 THR A N 1
ATOM 2310 C CA . THR A 1 320 ? -29.896 -0.399 14.062 1.00 87.56 320 THR A CA 1
ATOM 2311 C C . THR A 1 320 ? -29.699 -0.235 15.563 1.00 87.56 320 THR A C 1
ATOM 2313 O O . THR A 1 320 ? -30.092 0.772 16.156 1.00 87.56 320 THR A O 1
ATOM 2316 N N . THR A 1 321 ? -29.088 -1.241 16.194 1.00 91.00 321 THR A N 1
ATOM 2317 C CA . THR A 1 321 ? -28.747 -1.199 17.621 1.00 91.00 321 THR A CA 1
ATOM 2318 C C . THR A 1 321 ? -27.287 -0.809 17.808 1.00 91.00 321 THR A C 1
ATOM 2320 O O . THR A 1 321 ? -26.389 -1.498 17.325 1.00 91.00 321 THR A O 1
ATOM 2323 N N . PHE A 1 322 ? -27.063 0.251 18.578 1.00 90.69 322 PHE A N 1
ATOM 2324 C CA . PHE A 1 322 ? -25.755 0.736 18.995 1.00 90.69 322 PHE A CA 1
ATOM 2325 C C . PHE A 1 322 ? -25.578 0.561 20.503 1.00 90.69 322 PHE A C 1
ATOM 2327 O O . PHE A 1 322 ? -26.520 0.707 21.283 1.00 90.69 322 PHE A O 1
ATOM 2334 N N . LYS A 1 323 ? -24.359 0.264 20.943 1.00 91.00 323 LYS A N 1
ATOM 2335 C CA . LYS A 1 323 ? -23.992 0.181 22.356 1.00 91.00 323 LYS A CA 1
ATOM 2336 C C . LYS A 1 323 ? -23.254 1.450 22.767 1.00 91.00 323 LYS A C 1
ATOM 2338 O O . LYS A 1 323 ? -22.145 1.694 22.307 1.00 91.00 323 LYS A O 1
ATOM 2343 N N . ALA A 1 324 ? -23.836 2.218 23.681 1.00 88.69 324 ALA A N 1
ATOM 2344 C CA . ALA A 1 324 ? -23.156 3.311 24.364 1.00 88.69 324 ALA A CA 1
ATOM 2345 C C . ALA A 1 324 ? -22.462 2.807 25.640 1.00 88.69 324 ALA A C 1
ATOM 2347 O O . ALA A 1 324 ? -22.992 1.960 26.367 1.00 88.69 324 ALA A O 1
ATOM 2348 N N . THR A 1 325 ? -21.282 3.344 25.925 1.00 84.56 325 THR A N 1
ATOM 2349 C CA . THR A 1 325 ? -20.439 3.047 27.091 1.00 84.56 325 THR A CA 1
ATOM 2350 C C . THR A 1 325 ? -20.193 4.323 27.902 1.00 84.56 325 THR A C 1
ATOM 2352 O O . THR A 1 325 ? -20.643 5.399 27.521 1.00 84.56 325 THR A O 1
ATOM 2355 N N . ASN A 1 326 ? -19.446 4.232 29.005 1.00 82.19 326 ASN A N 1
ATOM 2356 C CA . ASN A 1 326 ? -19.038 5.417 29.775 1.00 82.19 326 ASN A CA 1
ATOM 2357 C C . ASN A 1 326 ? -18.160 6.395 28.973 1.00 82.19 326 ASN A C 1
ATOM 2359 O O . ASN A 1 326 ? -18.040 7.550 29.363 1.00 82.19 326 ASN A O 1
ATOM 2363 N N . ASN A 1 327 ? -17.563 5.936 27.870 1.00 76.56 327 ASN A N 1
ATOM 2364 C CA . ASN A 1 327 ? -16.720 6.749 26.995 1.00 76.56 327 ASN A CA 1
ATOM 2365 C C . ASN A 1 327 ? -17.502 7.344 25.814 1.00 76.56 327 ASN A C 1
ATOM 2367 O O . ASN A 1 327 ? -16.916 8.031 24.986 1.00 76.56 327 ASN A O 1
ATOM 2371 N N . THR A 1 328 ? -18.802 7.053 25.698 1.00 83.88 328 THR A N 1
ATOM 2372 C CA . THR A 1 328 ? -19.641 7.610 24.636 1.00 83.88 328 THR A CA 1
ATOM 2373 C C . THR A 1 328 ? -20.014 9.042 24.986 1.00 83.88 328 THR A C 1
ATOM 2375 O O . THR A 1 328 ? -20.672 9.294 25.996 1.00 83.88 328 THR A O 1
ATOM 2378 N N . GLU A 1 329 ? -19.624 9.981 24.133 1.00 89.50 329 GLU A N 1
ATOM 2379 C CA . GLU A 1 329 ? -20.010 11.378 24.258 1.00 89.50 329 GLU A CA 1
ATOM 2380 C C . GLU A 1 329 ? -21.469 11.558 23.815 1.00 89.50 329 GLU A C 1
ATOM 2382 O O . GLU A 1 329 ? -21.869 11.118 22.739 1.00 89.50 329 GLU A O 1
ATOM 2387 N N . VAL A 1 330 ? -22.292 12.198 24.649 1.00 90.94 330 VAL A N 1
ATOM 2388 C CA . VAL A 1 330 ? -23.723 12.376 24.375 1.00 90.94 330 VAL A CA 1
ATOM 2389 C C . VAL A 1 330 ? -24.067 13.857 24.366 1.00 90.94 330 VAL A C 1
ATOM 2391 O O . VAL A 1 330 ? -23.965 14.523 25.397 1.00 90.94 330 VAL A O 1
ATOM 2394 N N . LYS A 1 331 ? -24.482 14.371 23.203 1.00 91.62 331 LYS A N 1
ATOM 2395 C CA . LYS A 1 331 ? -24.765 15.797 22.977 1.00 91.62 331 LYS A CA 1
ATOM 2396 C C . LYS A 1 331 ? -26.233 16.032 22.632 1.00 91.62 331 LYS A C 1
ATOM 2398 O O . LYS A 1 331 ? -26.817 15.325 21.818 1.00 91.62 331 LYS A O 1
ATOM 2403 N N . THR A 1 332 ? -26.837 17.054 23.228 1.00 88.56 332 THR A N 1
ATOM 2404 C CA . THR A 1 332 ? -28.214 17.479 22.928 1.00 88.56 332 THR A CA 1
ATOM 2405 C C . THR A 1 332 ? -28.197 18.847 22.260 1.00 88.56 332 THR A C 1
ATOM 2407 O O . THR A 1 332 ? -28.419 19.861 22.921 1.00 88.56 332 THR A O 1
ATOM 2410 N N . GLU A 1 333 ? -27.884 18.882 20.968 1.00 85.88 333 GLU A N 1
ATOM 2411 C CA . GLU A 1 333 ? -27.762 20.131 20.203 1.00 85.88 333 GLU A CA 1
ATOM 2412 C C . GLU A 1 333 ? -29.109 20.569 19.616 1.00 85.88 333 GLU A C 1
ATOM 2414 O O . GLU A 1 333 ? -29.438 21.752 19.647 1.00 85.88 333 GLU A O 1
ATOM 2419 N N . ASN A 1 334 ? -29.945 19.614 19.194 1.00 89.19 334 ASN A N 1
ATOM 2420 C CA . ASN A 1 334 ? -31.241 19.867 18.555 1.00 89.19 334 ASN A CA 1
ATOM 2421 C C . ASN A 1 334 ? -32.421 19.355 19.395 1.00 89.19 334 ASN A C 1
ATOM 2423 O O . ASN A 1 334 ? -33.391 18.791 18.894 1.00 89.19 334 ASN A O 1
ATOM 2427 N N . GLY A 1 335 ? -32.329 19.553 20.711 1.00 87.50 335 GLY A N 1
ATOM 2428 C CA . GLY A 1 335 ? -33.348 19.139 21.673 1.00 87.50 335 GLY A CA 1
ATOM 2429 C C . GLY A 1 335 ? -33.050 17.799 22.358 1.00 87.50 335 GLY A C 1
ATOM 2430 O O . GLY A 1 335 ? -31.978 17.216 22.166 1.00 87.50 335 GLY A O 1
ATOM 2431 N N . PRO A 1 336 ? -33.961 17.336 23.233 1.00 90.81 336 PRO A N 1
ATOM 2432 C CA . PRO A 1 336 ? -33.753 16.138 24.039 1.00 90.81 336 PRO A CA 1
ATOM 2433 C C . PRO A 1 336 ? -33.876 14.852 23.213 1.00 90.81 336 PRO A C 1
ATOM 2435 O O . PRO A 1 336 ? -34.598 14.794 22.221 1.00 90.81 336 PRO A O 1
ATOM 2438 N N . PHE A 1 337 ? -33.241 13.776 23.682 1.00 91.62 337 PHE A N 1
ATOM 2439 C CA . PHE A 1 337 ? -33.411 12.432 23.123 1.00 91.62 337 PHE A CA 1
ATOM 2440 C C . PHE A 1 337 ? -34.800 11.858 23.446 1.00 91.62 337 PHE A C 1
ATOM 2442 O O . PHE A 1 337 ? -34.977 11.117 24.419 1.00 91.62 337 PHE A O 1
ATOM 2449 N N . THR A 1 338 ? -35.791 12.207 22.628 1.00 92.12 338 THR A N 1
ATOM 2450 C CA . THR A 1 338 ? -37.137 11.614 22.625 1.00 92.12 338 THR A CA 1
ATOM 2451 C C . THR A 1 338 ? -37.290 10.640 21.466 1.00 92.12 338 THR A C 1
ATOM 2453 O O . THR A 1 338 ? -36.699 10.846 20.409 1.00 92.12 338 THR A O 1
ATOM 2456 N N . VAL A 1 339 ? -38.099 9.590 21.635 1.00 92.12 339 VAL A N 1
ATOM 2457 C CA . VAL A 1 339 ? -38.434 8.677 20.527 1.00 92.12 339 VAL A CA 1
ATOM 2458 C C . VAL A 1 339 ? -38.967 9.497 19.342 1.00 92.12 339 VAL A C 1
ATOM 2460 O O . VAL A 1 339 ? -39.818 10.364 19.531 1.00 92.12 339 VAL A O 1
ATOM 2463 N N . GLY A 1 340 ? -38.426 9.260 18.148 1.00 89.44 340 GLY A N 1
ATOM 2464 C CA . GLY A 1 340 ? -38.687 10.020 16.925 1.00 89.44 340 GLY A CA 1
ATOM 2465 C C . GLY A 1 340 ? -37.696 11.155 16.634 1.00 89.44 340 GLY A C 1
ATOM 2466 O O . GLY A 1 340 ? -37.684 11.656 15.514 1.00 89.44 340 GLY A O 1
ATOM 2467 N N . ALA A 1 341 ? -36.850 11.560 17.589 1.00 91.75 341 ALA A N 1
ATOM 2468 C CA . ALA A 1 341 ? -35.862 12.619 17.366 1.00 91.75 341 ALA A CA 1
ATOM 2469 C C . ALA A 1 341 ? -34.794 12.173 16.359 1.00 91.75 341 ALA A C 1
ATOM 2471 O O . ALA A 1 341 ? -34.246 11.076 16.491 1.00 91.75 341 ALA A O 1
ATOM 2472 N N . CYS A 1 342 ? -34.464 13.026 15.385 1.00 94.25 342 CYS A N 1
ATOM 2473 C CA . CYS A 1 342 ? -33.352 12.752 14.481 1.00 94.25 342 CYS A CA 1
ATOM 2474 C C . CYS A 1 342 ? -32.057 12.676 15.288 1.00 94.25 342 CYS A C 1
ATOM 2476 O O . CYS A 1 342 ? -31.732 13.575 16.064 1.00 94.25 342 CYS A O 1
ATOM 2478 N N . THR A 1 343 ? -31.365 11.551 15.166 1.00 94.31 343 THR A N 1
ATOM 2479 C CA . THR A 1 343 ? -30.194 11.234 15.969 1.00 94.31 343 THR A CA 1
ATOM 2480 C C . THR A 1 343 ? -29.078 10.784 15.052 1.00 94.31 343 THR A C 1
ATOM 2482 O O . THR A 1 343 ? -29.262 9.871 14.246 1.00 94.31 343 THR A O 1
ATOM 2485 N N . LYS A 1 344 ? -27.917 11.416 15.213 1.00 93.62 344 LYS A N 1
ATOM 2486 C CA . LYS A 1 344 ? -26.662 10.970 14.629 1.00 93.62 344 LYS A CA 1
ATOM 2487 C C . LYS A 1 344 ? -25.913 10.104 15.636 1.00 93.62 344 LYS A C 1
ATOM 2489 O O . LYS A 1 344 ? -25.782 10.476 16.805 1.00 93.62 344 LYS A O 1
ATOM 2494 N N . VAL A 1 345 ? -25.384 8.984 15.167 1.00 90.62 345 VAL A N 1
ATOM 2495 C CA . VAL A 1 345 ? -24.425 8.152 15.893 1.00 90.62 345 VAL A CA 1
ATOM 2496 C C . VAL A 1 345 ? -23.109 8.153 15.145 1.00 90.62 345 VAL A C 1
ATOM 2498 O O . VAL A 1 345 ? -23.096 7.870 13.954 1.00 90.62 345 VAL A O 1
ATOM 2501 N N . GLU A 1 346 ? -22.019 8.407 15.856 1.00 87.56 346 GLU A N 1
ATOM 2502 C CA . GLU A 1 346 ? -20.671 8.070 15.406 1.00 87.56 346 GLU A CA 1
ATOM 2503 C C . GLU A 1 346 ? -20.256 6.797 16.156 1.00 87.56 346 GLU A C 1
ATOM 2505 O O . GLU A 1 346 ? -20.282 6.745 17.396 1.00 87.56 346 GLU A O 1
ATOM 2510 N N . TYR A 1 347 ? -19.968 5.724 15.421 1.00 81.75 347 TYR A N 1
ATOM 2511 C CA . TYR A 1 347 ? -19.745 4.396 15.994 1.00 81.75 347 TYR A CA 1
ATOM 2512 C C . TYR A 1 347 ? -18.553 3.692 15.373 1.00 81.75 347 TYR A C 1
ATOM 2514 O O . TYR A 1 347 ? -18.252 3.876 14.202 1.00 81.75 347 TYR A O 1
ATOM 2522 N N . TRP A 1 348 ? -17.895 2.849 16.164 1.00 72.56 348 TRP A N 1
ATOM 2523 C CA . TRP A 1 348 ? -16.831 1.988 15.670 1.00 72.56 348 TRP A CA 1
ATOM 2524 C C . TRP A 1 348 ? -17.422 0.861 14.816 1.00 72.56 348 TRP A C 1
ATOM 2526 O O . TRP A 1 348 ? -18.318 0.143 15.274 1.00 72.56 348 TRP A O 1
ATOM 2536 N N . THR A 1 349 ? -16.915 0.679 13.596 1.00 66.19 349 THR A N 1
ATOM 2537 C CA . THR A 1 349 ? -17.417 -0.312 12.619 1.00 66.19 349 THR A CA 1
ATOM 2538 C C . THR A 1 349 ? -16.914 -1.733 12.879 1.00 66.19 349 THR A C 1
ATOM 2540 O O . THR A 1 349 ? -17.221 -2.653 12.127 1.00 66.19 349 THR A O 1
ATOM 2543 N N . THR A 1 350 ? -16.158 -1.926 13.961 1.00 54.84 350 THR A N 1
ATOM 2544 C CA . THR A 1 350 ? -15.275 -3.074 14.151 1.00 54.84 350 THR A CA 1
ATOM 2545 C C . THR A 1 350 ? -16.016 -4.398 14.335 1.00 54.84 350 THR A C 1
ATOM 2547 O O . THR A 1 350 ? -15.602 -5.358 13.702 1.00 54.84 350 THR A O 1
ATOM 2550 N N . ILE A 1 351 ? -17.114 -4.484 15.111 1.00 52.66 351 ILE A N 1
ATOM 2551 C CA . ILE A 1 351 ? -18.063 -5.630 15.117 1.00 52.66 351 ILE A CA 1
ATOM 2552 C C . ILE A 1 351 ? -19.399 -5.241 15.798 1.00 52.66 351 ILE A C 1
ATOM 2554 O O . ILE A 1 351 ? -19.423 -4.400 16.697 1.00 52.66 351 ILE A O 1
ATOM 2558 N N . ALA A 1 352 ? -20.513 -5.888 15.427 1.00 52.59 352 ALA A N 1
ATOM 2559 C CA . ALA A 1 352 ? -21.815 -5.730 16.083 1.00 52.59 352 ALA A CA 1
ATOM 2560 C C . ALA A 1 352 ? -21.868 -6.351 17.510 1.00 52.59 352 ALA A C 1
ATOM 2562 O O . ALA A 1 352 ? -21.318 -7.433 17.723 1.00 52.59 352 ALA A O 1
ATOM 2563 N N . PRO A 1 353 ? -22.586 -5.743 18.483 1.00 58.50 353 PRO A N 1
ATOM 2564 C CA . PRO A 1 353 ? -23.312 -4.485 18.353 1.00 58.50 353 PRO A CA 1
ATOM 2565 C C . PRO A 1 353 ? -22.343 -3.306 18.254 1.00 58.50 353 PRO A C 1
ATOM 2567 O O . PRO A 1 353 ? -21.438 -3.167 19.077 1.00 58.50 353 PRO A O 1
ATOM 2570 N N . PHE A 1 354 ? -22.577 -2.455 17.255 1.00 80.44 354 PHE A N 1
ATOM 2571 C CA . PHE A 1 354 ? -21.754 -1.290 16.958 1.00 80.44 354 PHE A CA 1
ATOM 2572 C C . PHE A 1 354 ? -21.604 -0.410 18.197 1.00 80.44 354 PHE A C 1
ATOM 2574 O O . PHE A 1 354 ? -22.598 -0.035 18.822 1.00 80.44 354 PHE A O 1
ATOM 2581 N N . VAL A 1 355 ? -20.372 -0.092 18.585 1.00 81.50 355 VAL A N 1
ATOM 2582 C CA . VAL A 1 355 ? -20.113 0.693 19.798 1.00 81.50 355 VAL A CA 1
ATOM 2583 C C . VAL A 1 355 ? -20.066 2.171 19.434 1.00 81.50 355 VAL A C 1
ATOM 2585 O O . VAL A 1 355 ? -19.187 2.594 18.690 1.00 81.50 355 VAL A O 1
ATOM 2588 N N . ALA A 1 356 ? -20.992 2.962 19.972 1.00 84.75 356 ALA A N 1
ATOM 2589 C CA . ALA A 1 356 ? -21.024 4.404 19.756 1.00 84.75 356 ALA A CA 1
ATOM 2590 C C . ALA A 1 356 ? -19.907 5.087 20.555 1.00 84.75 356 ALA A C 1
ATOM 2592 O O . ALA A 1 356 ? -19.767 4.838 21.755 1.00 84.75 356 ALA A O 1
ATOM 2593 N N . HIS A 1 357 ? -19.150 5.983 19.931 1.00 83.00 357 HIS A N 1
ATOM 2594 C CA . HIS A 1 357 ? -18.282 6.927 20.644 1.00 83.00 357 HIS A CA 1
ATOM 2595 C C . HIS A 1 357 ? -18.895 8.327 20.704 1.00 83.00 357 HIS A C 1
ATOM 2597 O O . HIS A 1 357 ? -18.574 9.065 21.633 1.00 83.00 357 HIS A O 1
ATOM 2603 N N . GLN A 1 358 ? -19.859 8.648 19.833 1.00 90.69 358 GLN A N 1
ATOM 2604 C CA . GLN A 1 358 ? -20.711 9.821 19.998 1.00 90.69 358 GLN A CA 1
ATOM 2605 C C . GLN A 1 358 ? -22.170 9.530 19.624 1.00 90.69 358 GLN A C 1
ATOM 2607 O O . GLN A 1 358 ? -22.455 8.817 18.664 1.00 90.69 358 GLN A O 1
ATOM 2612 N N . ILE A 1 359 ? -23.110 10.102 20.377 1.00 93.00 359 ILE A N 1
ATOM 2613 C CA . ILE A 1 359 ? -24.538 10.141 20.037 1.00 93.00 359 ILE A CA 1
ATOM 2614 C C . ILE A 1 359 ? -25.021 11.581 20.198 1.00 93.00 359 ILE A C 1
ATOM 2616 O O . ILE A 1 359 ? -24.876 12.165 21.275 1.00 93.00 359 ILE A O 1
ATOM 2620 N N . ARG A 1 360 ? -25.621 12.163 19.154 1.00 94.19 360 ARG A N 1
ATOM 2621 C CA . ARG A 1 360 ? -26.149 13.533 19.213 1.00 94.19 360 ARG A CA 1
ATOM 2622 C C . ARG A 1 360 ? -27.512 13.700 18.557 1.00 94.19 360 ARG A C 1
ATOM 2624 O O . ARG A 1 360 ? -27.803 13.043 17.561 1.00 94.19 360 ARG A O 1
ATOM 2631 N N . THR A 1 361 ? -28.347 14.582 19.107 1.00 93.88 361 THR A N 1
ATOM 2632 C CA . THR A 1 361 ? -29.579 15.010 18.426 1.00 93.88 361 THR A CA 1
ATOM 2633 C C . THR A 1 361 ? -29.252 15.970 17.289 1.00 93.88 361 THR A C 1
ATOM 2635 O O . THR A 1 361 ? -28.505 16.932 17.467 1.00 93.88 361 THR A O 1
ATOM 2638 N N . GLU A 1 362 ? -29.835 15.716 16.123 1.00 92.38 362 GLU A N 1
ATOM 2639 C CA . GLU A 1 362 ? -29.635 16.487 14.899 1.00 92.38 362 GLU A CA 1
ATOM 2640 C C . GLU A 1 362 ? -30.939 17.094 14.379 1.00 92.38 362 GLU A C 1
ATOM 2642 O O . GLU A 1 362 ? -32.041 16.730 14.799 1.00 92.38 362 GLU A O 1
ATOM 2647 N N . GLU A 1 363 ? -30.811 18.046 13.462 1.00 89.12 363 GLU A N 1
ATOM 2648 C CA . GLU A 1 363 ? -31.946 18.637 12.768 1.00 89.12 363 GLU A CA 1
ATOM 2649 C C . GLU A 1 363 ? -32.736 17.562 12.007 1.00 89.12 363 GLU A C 1
ATOM 2651 O O . GLU A 1 363 ? -32.166 16.716 11.318 1.00 89.12 363 GLU A O 1
ATOM 2656 N N . SER A 1 364 ? -34.071 17.618 12.066 1.00 83.62 364 SER A N 1
ATOM 2657 C CA . SER A 1 364 ? -34.948 16.576 11.505 1.00 83.62 364 SER A CA 1
ATOM 2658 C C . SER A 1 364 ? -34.677 16.253 10.029 1.00 83.62 364 SER A C 1
ATOM 2660 O O . SER A 1 364 ? -34.778 15.093 9.636 1.00 83.62 364 SER A O 1
ATOM 2662 N N . ARG A 1 365 ? -34.251 17.254 9.246 1.00 82.50 365 ARG A N 1
ATOM 2663 C CA . ARG A 1 365 ? -33.901 17.135 7.818 1.00 82.50 365 ARG A CA 1
ATOM 2664 C C . ARG A 1 365 ? -32.654 16.295 7.507 1.00 82.50 365 ARG A C 1
ATOM 2666 O O . ARG A 1 365 ? -32.345 16.023 6.356 1.00 82.50 365 ARG A O 1
ATOM 2673 N N . LYS A 1 366 ? -31.852 15.946 8.514 1.00 82.25 366 LYS A N 1
ATOM 2674 C CA . LYS A 1 366 ? -30.683 15.072 8.320 1.00 82.25 366 LYS A CA 1
ATOM 2675 C C . LYS A 1 366 ? -31.072 13.595 8.309 1.00 82.25 366 LYS A C 1
ATOM 2677 O O . LYS A 1 366 ? -30.337 12.786 7.761 1.00 82.25 366 LYS A O 1
ATOM 2682 N N . CYS A 1 367 ? -32.233 13.254 8.867 1.00 83.44 367 CYS A N 1
ATOM 2683 C CA . CYS A 1 367 ? -32.733 11.883 8.934 1.00 83.44 367 CYS A CA 1
ATOM 2684 C C . CYS A 1 367 ? -33.789 11.551 7.865 1.00 83.44 367 CYS A C 1
ATOM 2686 O O . CYS A 1 367 ? -34.208 10.400 7.785 1.00 83.44 367 CYS A O 1
ATOM 2688 N N . ASP A 1 368 ? -34.242 12.526 7.070 1.00 73.31 368 ASP A N 1
ATOM 2689 C CA . ASP A 1 368 ? -35.255 12.345 6.016 1.00 73.31 368 ASP A CA 1
ATOM 2690 C C . ASP A 1 368 ? -34.667 12.305 4.589 1.00 73.31 368 ASP A C 1
ATOM 2692 O O . ASP A 1 368 ? -35.406 12.109 3.626 1.00 73.31 368 ASP A O 1
ATOM 2696 N N . GLY A 1 369 ? -33.346 12.471 4.446 1.00 56.50 369 GLY A N 1
ATOM 2697 C CA . GLY A 1 369 ? -32.651 12.495 3.155 1.00 56.50 369 GLY A CA 1
ATOM 2698 C C . GLY A 1 369 ? -32.848 13.782 2.337 1.00 56.50 369 GLY A C 1
ATOM 2699 O O . GLY A 1 369 ? -32.429 13.831 1.182 1.00 56.50 369 GLY A O 1
ATOM 2700 N N . SER A 1 370 ? -33.460 14.834 2.894 1.00 40.16 370 SER A N 1
ATOM 2701 C CA . SER A 1 370 ? -33.744 16.083 2.178 1.00 40.16 370 SER A CA 1
ATOM 2702 C C . SER A 1 370 ? -32.563 17.060 2.230 1.00 40.16 370 SER A C 1
ATOM 2704 O O . SER A 1 370 ? -32.446 17.901 3.127 1.00 40.16 370 SER A O 1
ATOM 2706 N N . THR A 1 371 ? -31.695 17.030 1.216 1.00 35.34 371 THR A N 1
ATOM 2707 C CA . THR A 1 371 ? -30.645 18.043 1.014 1.00 35.34 371 THR A CA 1
ATOM 2708 C C . THR A 1 371 ? -31.215 19.339 0.425 1.00 35.34 371 THR A C 1
ATOM 2710 O O . THR A 1 371 ? -30.936 19.701 -0.716 1.00 35.34 371 THR A O 1
ATOM 2713 N N . THR A 1 372 ? -32.007 20.084 1.196 1.00 30.22 372 THR A N 1
ATOM 2714 C CA . THR A 1 372 ? -32.245 21.510 0.911 1.00 30.22 372 THR A CA 1
ATOM 2715 C C . THR A 1 372 ? -31.361 22.372 1.817 1.00 30.22 372 THR A C 1
ATOM 2717 O O . THR A 1 372 ? -31.400 22.193 3.043 1.00 30.22 372 THR A O 1
ATOM 2720 N N . PRO A 1 373 ? -30.564 23.310 1.262 1.00 30.52 373 PRO A N 1
ATOM 2721 C CA . PRO A 1 373 ? -29.759 24.224 2.064 1.00 30.52 373 PRO A CA 1
ATOM 2722 C C . PRO A 1 373 ? -30.664 25.048 2.984 1.00 30.52 373 PRO A C 1
ATOM 2724 O O . PRO A 1 373 ? -31.646 25.634 2.530 1.00 30.52 373 PRO A O 1
ATOM 2727 N N . VAL A 1 374 ? -30.329 25.117 4.274 1.00 33.50 374 VAL A N 1
ATOM 2728 C CA . VAL A 1 374 ? -30.941 26.103 5.174 1.00 33.50 374 VAL A CA 1
ATOM 2729 C C . VAL A 1 374 ? -30.202 27.420 4.945 1.00 33.50 374 VAL A C 1
ATOM 2731 O O . VAL A 1 374 ? -28.968 27.415 4.942 1.00 33.50 374 VAL A O 1
ATOM 2734 N N . PRO A 1 375 ? -30.914 28.540 4.729 1.00 32.84 375 PRO A N 1
ATOM 2735 C CA . PRO A 1 375 ? -30.279 29.840 4.607 1.00 32.84 375 PRO A CA 1
ATOM 2736 C C . PRO A 1 375 ? -29.562 30.187 5.915 1.00 32.84 375 PRO A C 1
ATOM 2738 O O . PRO A 1 375 ? -30.113 30.035 7.005 1.00 32.84 375 PRO A O 1
ATOM 2741 N N . THR A 1 376 ? -28.321 30.652 5.788 1.00 30.06 376 THR A N 1
ATOM 2742 C CA . THR A 1 376 ? -27.485 31.141 6.887 1.00 30.06 376 THR A CA 1
ATOM 2743 C C . THR A 1 376 ? -28.265 32.138 7.755 1.00 30.06 376 THR A C 1
ATOM 2745 O O . THR A 1 376 ? -28.875 33.058 7.202 1.00 30.06 376 THR A O 1
ATOM 2748 N N . PRO A 1 377 ? -28.256 32.018 9.097 1.00 33.22 377 PRO A N 1
ATOM 2749 C CA . PRO A 1 377 ? -28.894 33.008 9.952 1.00 33.22 377 PRO A CA 1
ATOM 2750 C C . PRO A 1 377 ? -28.196 34.363 9.788 1.00 33.22 377 PRO A C 1
ATOM 2752 O O . PRO A 1 377 ? -26.999 34.509 10.040 1.00 33.22 377 PRO A O 1
ATOM 2755 N N . THR A 1 378 ? -28.960 35.362 9.351 1.00 35.62 378 THR A N 1
ATOM 2756 C CA . THR A 1 378 ? -28.517 36.751 9.219 1.00 35.62 378 THR A CA 1
ATOM 2757 C C . THR A 1 378 ? -28.040 37.284 10.577 1.00 35.62 378 THR A C 1
ATOM 2759 O O . THR A 1 378 ? -28.772 37.153 11.565 1.00 35.62 378 THR A O 1
ATOM 2762 N N . PRO A 1 379 ? -26.863 37.930 10.670 1.00 33.31 379 PRO A N 1
ATOM 2763 C CA . PRO A 1 379 ? -26.428 38.563 11.907 1.00 33.31 379 PRO A CA 1
ATOM 2764 C C . PRO A 1 379 ? -27.402 39.667 12.341 1.00 33.31 379 PRO A C 1
ATOM 2766 O O . PRO A 1 379 ? -27.822 40.507 11.543 1.00 33.31 379 PRO A O 1
ATOM 2769 N N . LYS A 1 380 ? -27.742 39.676 13.633 1.00 31.45 380 LYS A N 1
ATOM 2770 C CA . LYS A 1 380 ? -28.514 40.734 14.300 1.00 31.45 380 LYS A CA 1
ATOM 2771 C C . LYS A 1 380 ? -27.763 42.081 14.201 1.00 31.45 380 LYS A C 1
ATOM 2773 O O . LYS A 1 380 ? -26.544 42.084 14.359 1.00 31.45 380 LYS A O 1
ATOM 2778 N N . PRO A 1 381 ? -28.447 43.219 13.964 1.00 30.06 381 PRO A N 1
ATOM 2779 C CA . PRO A 1 381 ? -27.790 44.479 13.628 1.00 30.06 381 PRO A CA 1
ATOM 2780 C C . PRO A 1 381 ? -27.084 45.098 14.835 1.00 30.06 381 PRO A C 1
ATOM 2782 O O . PRO A 1 381 ? -27.707 45.350 15.870 1.00 30.06 381 PRO A O 1
ATOM 2785 N N . THR A 1 382 ? -25.798 45.401 14.669 1.00 33.25 382 THR A N 1
ATOM 2786 C CA . THR A 1 382 ? -25.030 46.240 15.592 1.00 33.25 382 THR A CA 1
ATOM 2787 C C . THR A 1 382 ? -24.987 47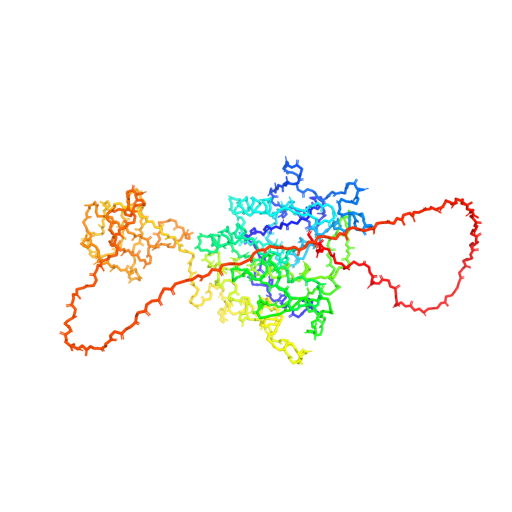.669 15.054 1.00 33.25 382 THR A C 1
ATOM 2789 O O . THR A 1 382 ? -24.700 47.918 13.886 1.00 33.25 382 THR A O 1
ATOM 2792 N N . SER A 1 383 ? -25.328 48.602 15.934 1.00 31.95 383 SER A N 1
ATOM 2793 C CA . SER A 1 383 ? -25.458 50.048 15.747 1.00 31.95 383 SER A CA 1
ATOM 2794 C C . SER A 1 383 ? -24.268 50.736 15.065 1.00 31.95 383 SER A C 1
ATOM 2796 O O . SER A 1 383 ? -23.129 50.574 15.498 1.00 31.95 383 SER A O 1
ATOM 2798 N N . THR A 1 384 ? -24.553 51.611 14.097 1.00 34.31 384 THR A N 1
ATOM 2799 C CA . THR A 1 384 ? -23.652 52.692 13.643 1.00 34.31 384 THR A CA 1
ATOM 2800 C C . THR A 1 384 ? -23.948 53.984 14.418 1.00 34.31 384 THR A C 1
ATOM 2802 O O . THR A 1 384 ? -25.088 54.200 14.836 1.00 34.31 384 THR A O 1
ATOM 2805 N N . PRO A 1 385 ? -22.951 54.866 14.601 1.00 36.38 385 PRO A N 1
ATOM 2806 C CA . PRO A 1 385 ? -22.997 56.158 13.893 1.00 36.38 385 PRO A CA 1
ATOM 2807 C C . PRO A 1 385 ? -21.604 56.565 13.360 1.00 36.38 385 PRO A C 1
ATOM 2809 O O . PRO A 1 385 ? -20.619 56.498 14.081 1.00 36.38 385 PRO A O 1
ATOM 2812 N N . GLY A 1 386 ? -21.442 56.903 12.079 1.00 29.36 386 GLY A N 1
ATOM 2813 C CA . GLY A 1 386 ? -21.627 58.257 11.529 1.00 29.36 386 GLY A CA 1
ATOM 2814 C C . GLY A 1 386 ? -20.424 58.624 10.620 1.00 29.36 386 GLY A C 1
ATOM 2815 O O . GLY A 1 386 ? -19.429 57.912 10.667 1.00 29.36 386 GLY A O 1
ATOM 2816 N N . PRO A 1 387 ? -20.503 59.660 9.759 1.00 43.12 387 PRO A N 1
ATOM 2817 C CA . PRO A 1 387 ? -20.396 59.477 8.299 1.00 43.12 387 PRO A CA 1
ATOM 2818 C C . PRO A 1 387 ? -19.227 60.217 7.597 1.00 43.12 387 PRO A C 1
ATOM 2820 O O . PRO A 1 387 ? -18.463 60.920 8.249 1.00 43.12 387 PRO A O 1
ATOM 2823 N N . ALA A 1 388 ? -19.233 60.125 6.248 1.00 28.66 388 ALA A N 1
ATOM 2824 C CA . ALA A 1 388 ? -18.509 60.888 5.199 1.00 28.66 388 ALA A CA 1
ATOM 2825 C C . ALA A 1 388 ? -17.367 60.085 4.521 1.00 28.66 388 ALA A C 1
ATOM 2827 O O . ALA A 1 388 ? -16.594 59.434 5.202 1.00 28.66 388 ALA A O 1
ATOM 2828 N N . THR A 1 389 ? -17.175 60.035 3.194 1.00 30.61 389 THR A N 1
ATOM 2829 C CA . THR A 1 389 ? -17.643 60.889 2.087 1.00 30.61 389 THR A CA 1
ATOM 2830 C C . THR A 1 389 ? -17.471 60.162 0.734 1.00 30.61 389 THR A C 1
ATOM 2832 O O . THR A 1 389 ? -16.617 59.298 0.582 1.00 30.61 389 THR A O 1
ATOM 2835 N N . THR A 1 390 ? -18.299 60.570 -0.227 1.00 29.19 390 THR A N 1
ATOM 2836 C CA . THR A 1 390 ? -18.346 60.368 -1.696 1.00 29.19 390 THR A CA 1
ATOM 2837 C C . THR A 1 390 ? -17.039 60.220 -2.497 1.00 29.19 390 THR A C 1
ATOM 2839 O O . THR A 1 390 ? -16.141 61.036 -2.322 1.00 29.19 390 THR A O 1
ATOM 2842 N N . ALA A 1 391 ? -17.041 59.325 -3.505 1.00 32.50 391 ALA A N 1
ATOM 2843 C CA . ALA A 1 391 ? -16.861 59.591 -4.961 1.00 32.50 391 ALA A CA 1
ATOM 2844 C C . ALA A 1 391 ? -16.700 58.236 -5.715 1.00 32.50 391 ALA A C 1
ATOM 2846 O O . ALA A 1 391 ? -15.885 57.429 -5.294 1.00 32.50 391 ALA A O 1
ATOM 2847 N N . THR A 1 392 ? -17.539 57.781 -6.660 1.00 28.33 392 THR A N 1
ATOM 2848 C CA . THR A 1 392 ? -17.915 58.246 -8.021 1.00 28.33 392 THR A CA 1
ATOM 2849 C C . THR A 1 392 ? -17.102 57.568 -9.156 1.00 28.33 392 THR A C 1
ATOM 2851 O O . THR A 1 392 ? -15.890 57.723 -9.236 1.00 28.33 392 THR A O 1
ATOM 2854 N N . THR A 1 393 ? -17.857 56.904 -10.057 1.00 29.88 393 THR A N 1
ATOM 2855 C CA . THR A 1 393 ? -17.662 56.548 -11.498 1.00 29.88 393 THR A CA 1
ATOM 2856 C C . THR A 1 393 ? -16.722 55.403 -11.938 1.00 29.88 393 THR A C 1
ATOM 2858 O O . THR A 1 393 ? -15.546 55.451 -11.613 1.00 29.88 393 THR A O 1
ATOM 2861 N N . THR A 1 394 ? -17.191 54.278 -12.530 1.00 30.78 394 THR A N 1
ATOM 2862 C CA . THR A 1 394 ? -17.643 53.917 -13.931 1.00 30.78 394 THR A CA 1
ATOM 2863 C C . THR A 1 394 ? -16.505 53.566 -14.947 1.00 30.78 394 THR A C 1
ATOM 2865 O O . THR A 1 394 ? -15.358 53.863 -14.640 1.00 30.78 394 THR A O 1
ATOM 2868 N N . PRO A 1 395 ? -16.737 52.840 -16.082 1.00 39.69 395 PRO A N 1
ATOM 2869 C CA . PRO A 1 395 ? -16.100 51.522 -16.317 1.00 39.69 395 PRO A CA 1
ATOM 2870 C C . PRO A 1 395 ? -15.479 51.280 -17.738 1.00 39.69 395 PRO A C 1
ATOM 2872 O O . PRO A 1 395 ? -15.739 52.053 -18.652 1.00 39.69 395 PRO A O 1
ATOM 2875 N N . THR A 1 396 ? -14.765 50.141 -17.925 1.00 29.22 396 THR A N 1
ATOM 2876 C CA . THR A 1 396 ? -14.500 49.376 -19.204 1.00 29.22 396 THR A CA 1
ATOM 2877 C C . THR A 1 396 ? -13.758 50.154 -20.349 1.00 29.22 396 THR A C 1
ATOM 2879 O O . THR A 1 396 ? -13.593 51.359 -20.204 1.00 29.22 396 THR A O 1
ATOM 2882 N N . PRO A 1 397 ? -13.274 49.580 -21.495 1.00 43.38 397 PRO A N 1
ATOM 2883 C CA . PRO A 1 397 ? -13.420 48.225 -22.045 1.00 43.38 397 PRO A CA 1
ATOM 2884 C C . PRO A 1 397 ? -12.191 47.566 -22.740 1.00 43.38 397 PRO A C 1
ATOM 2886 O O . PRO A 1 397 ? -11.071 48.063 -22.737 1.00 43.38 397 PRO A O 1
ATOM 2889 N N . ALA A 1 398 ? -12.482 46.388 -23.306 1.00 32.34 398 ALA A N 1
ATOM 2890 C CA . ALA A 1 398 ? -11.666 45.412 -24.031 1.00 32.34 398 ALA A CA 1
ATOM 2891 C C . ALA A 1 398 ? -11.019 45.874 -25.356 1.00 32.34 398 ALA A C 1
ATOM 2893 O O . ALA A 1 398 ? -11.498 46.806 -25.993 1.00 32.34 398 ALA A O 1
ATOM 2894 N N . HIS A 1 399 ? -10.037 45.094 -25.835 1.00 32.97 399 HIS A N 1
ATOM 2895 C CA . HIS A 1 399 ? -9.693 44.957 -27.258 1.00 32.97 399 HIS A CA 1
ATOM 2896 C C . HIS A 1 399 ? -9.192 43.534 -27.593 1.00 32.97 399 HIS A C 1
ATOM 2898 O O . HIS A 1 399 ? -8.494 42.900 -26.806 1.00 32.97 399 HIS A O 1
ATOM 2904 N N . THR A 1 400 ? -9.582 43.054 -28.776 1.00 28.88 400 THR A N 1
ATOM 2905 C CA . THR A 1 400 ? -9.278 41.755 -29.421 1.00 28.88 400 THR A CA 1
ATOM 2906 C C . THR A 1 400 ? -8.500 42.027 -30.750 1.00 28.88 400 THR A C 1
ATOM 2908 O O . THR A 1 400 ? -8.167 43.184 -30.997 1.00 28.88 400 THR A O 1
ATOM 2911 N N . PRO A 1 401 ? -8.291 41.055 -31.670 1.00 50.75 401 PRO A N 1
ATOM 2912 C CA . PRO A 1 401 ? -7.078 40.265 -31.969 1.00 50.75 401 PRO A CA 1
ATOM 2913 C C . PRO A 1 401 ? -6.365 40.626 -33.303 1.00 50.75 401 PRO A C 1
ATOM 2915 O O . PRO A 1 401 ? -6.890 41.405 -34.085 1.00 50.75 401 PRO A O 1
ATOM 2918 N N . THR A 1 402 ? -5.235 39.965 -33.611 1.00 31.78 402 THR A N 1
ATOM 2919 C CA . THR A 1 402 ? -4.649 39.699 -34.964 1.00 31.78 402 THR A CA 1
ATOM 2920 C C . THR A 1 402 ? -3.346 38.898 -34.765 1.00 31.78 402 THR A C 1
ATOM 2922 O O . THR A 1 402 ? -2.672 39.152 -33.777 1.00 31.78 402 THR A O 1
ATOM 2925 N N . GLY A 1 403 ? -2.854 37.959 -35.577 1.00 29.36 403 GLY A N 1
ATOM 2926 C CA . GLY A 1 403 ? -3.183 37.405 -36.891 1.00 29.36 403 GLY A CA 1
ATOM 2927 C C . GLY A 1 403 ? -2.050 36.423 -37.290 1.00 29.36 403 GLY A C 1
ATOM 2928 O O . GLY A 1 403 ? -0.918 36.572 -36.834 1.00 29.36 403 GLY A O 1
ATOM 2929 N N . LEU A 1 404 ? -2.369 35.405 -38.096 1.00 32.09 404 LEU A N 1
ATOM 2930 C CA . LEU A 1 404 ? -1.449 34.429 -38.724 1.00 32.09 404 LEU A CA 1
ATOM 2931 C C . LEU A 1 404 ? -0.650 35.078 -39.894 1.00 32.09 404 LEU A C 1
ATOM 2933 O O . LEU A 1 404 ? -1.097 36.129 -40.363 1.00 32.09 404 LEU A O 1
ATOM 2937 N N . PRO A 1 405 ? 0.464 34.497 -40.423 1.00 44.53 405 PRO A N 1
ATOM 2938 C CA . PRO A 1 405 ? 0.344 33.384 -41.386 1.00 44.53 405 PRO A CA 1
ATOM 2939 C C . PRO A 1 405 ? 1.490 32.338 -41.475 1.00 44.53 405 PRO A C 1
ATOM 2941 O O . PRO A 1 405 ? 2.615 32.514 -41.022 1.00 44.53 405 PRO A O 1
ATOM 2944 N N . THR A 1 406 ? 1.107 31.246 -42.140 1.00 31.72 406 THR A N 1
ATOM 2945 C CA . THR A 1 406 ? 1.763 30.027 -42.655 1.00 31.72 406 THR A CA 1
ATOM 2946 C C . THR A 1 406 ? 2.931 30.252 -43.628 1.00 31.72 406 THR A C 1
ATOM 2948 O O . THR A 1 406 ? 2.794 31.148 -44.449 1.00 31.72 406 THR A O 1
ATOM 2951 N N . VAL A 1 407 ? 3.940 29.353 -43.673 1.00 32.03 407 VAL A N 1
ATOM 2952 C CA . VAL A 1 407 ? 4.596 28.822 -44.909 1.00 32.03 407 VAL A CA 1
ATOM 2953 C C . VAL A 1 407 ? 5.302 27.466 -44.628 1.00 32.03 407 VAL A C 1
ATOM 2955 O O . VAL A 1 407 ? 6.146 27.378 -43.743 1.00 32.03 407 VAL A O 1
ATOM 2958 N N . LEU A 1 408 ? 4.982 26.436 -45.429 1.00 31.28 408 LEU A N 1
ATOM 2959 C CA . LEU A 1 408 ? 5.762 25.205 -45.716 1.00 31.28 408 LEU A CA 1
ATOM 2960 C C . LEU A 1 408 ? 6.521 25.427 -47.053 1.00 31.28 408 LEU A C 1
ATOM 2962 O O . LEU A 1 408 ? 6.019 26.241 -47.836 1.00 31.28 408 LEU A O 1
ATOM 2966 N N . PRO A 1 409 ? 7.623 24.716 -47.414 1.00 45.97 409 PRO A N 1
ATOM 2967 C CA . PRO A 1 409 ? 7.434 23.430 -48.123 1.00 45.97 409 PRO A CA 1
ATOM 2968 C C . PRO A 1 409 ? 8.598 22.382 -48.121 1.00 45.97 409 PRO A C 1
ATOM 2970 O O . PRO A 1 409 ? 9.762 22.690 -47.884 1.00 45.97 409 PRO A O 1
ATOM 2973 N N . THR A 1 410 ? 8.235 21.161 -48.565 1.00 30.50 410 THR A N 1
ATOM 2974 C CA . THR A 1 410 ? 8.962 20.181 -49.433 1.00 30.50 410 THR A CA 1
ATOM 2975 C C . THR A 1 410 ? 10.100 19.263 -48.924 1.00 30.50 410 THR A C 1
ATOM 2977 O O . THR A 1 410 ? 11.189 19.707 -48.587 1.00 30.50 410 THR A O 1
ATOM 2980 N N . ALA A 1 411 ? 9.849 17.945 -49.054 1.00 32.03 411 ALA A N 1
ATOM 2981 C CA . ALA A 1 411 ? 10.798 16.821 -49.248 1.00 32.03 411 ALA A CA 1
ATOM 2982 C C . ALA A 1 411 ? 11.166 16.681 -50.767 1.00 32.03 411 ALA A C 1
ATOM 2984 O O . ALA A 1 411 ? 10.622 17.504 -51.514 1.00 32.03 411 ALA A O 1
ATOM 2985 N N . PRO A 1 412 ? 11.983 15.719 -51.309 1.00 49.56 412 PRO A N 1
ATOM 2986 C CA . PRO A 1 412 ? 12.131 14.284 -50.933 1.00 49.56 412 PRO A CA 1
ATOM 2987 C C . PRO A 1 412 ? 13.539 13.628 -51.130 1.00 49.56 412 PRO A C 1
ATOM 2989 O O . PRO A 1 412 ? 14.438 14.255 -51.681 1.00 49.56 412 PRO A O 1
ATOM 2992 N N . ALA A 1 413 ? 13.719 12.347 -50.738 1.00 30.50 413 ALA A N 1
ATOM 2993 C CA . ALA A 1 413 ? 14.370 11.269 -51.532 1.00 30.50 413 ALA A CA 1
ATOM 2994 C C . ALA A 1 413 ? 14.626 9.961 -50.736 1.00 30.50 413 ALA A C 1
ATOM 2996 O O . ALA A 1 413 ? 15.019 9.969 -49.576 1.00 30.50 413 ALA A O 1
ATOM 2997 N N . THR A 1 414 ? 14.424 8.840 -51.429 1.00 30.61 414 THR A N 1
ATOM 2998 C CA . THR A 1 414 ? 14.531 7.410 -51.068 1.00 30.61 414 THR A CA 1
ATOM 2999 C C . THR A 1 414 ? 15.906 6.782 -51.367 1.00 30.61 414 THR A C 1
ATOM 3001 O O . THR A 1 414 ? 16.481 7.132 -52.395 1.00 30.61 414 THR A O 1
ATOM 3004 N N . ALA A 1 415 ? 16.336 5.754 -50.607 1.00 28.16 415 ALA A N 1
ATOM 3005 C CA . ALA A 1 415 ? 17.083 4.571 -51.103 1.00 28.16 415 ALA A CA 1
ATOM 3006 C C . ALA A 1 415 ? 17.208 3.442 -50.039 1.00 28.16 415 ALA A C 1
ATOM 3008 O O . ALA A 1 415 ? 17.506 3.707 -48.880 1.00 28.16 415 ALA A O 1
ATOM 3009 N N . THR A 1 416 ? 16.998 2.189 -50.462 1.00 28.83 416 THR A N 1
ATOM 3010 C CA . THR A 1 416 ? 17.119 0.893 -49.738 1.00 28.83 416 THR A CA 1
ATOM 3011 C C . THR A 1 416 ? 18.461 0.164 -50.077 1.00 28.83 416 THR A C 1
ATOM 3013 O O . THR A 1 416 ? 19.342 0.807 -50.642 1.00 28.83 416 THR A O 1
ATOM 3016 N N . PRO A 1 417 ? 18.679 -1.151 -49.799 1.00 41.00 417 PRO A N 1
ATOM 3017 C CA . PRO A 1 417 ? 19.404 -1.716 -48.646 1.00 41.00 417 PRO A CA 1
ATOM 3018 C C . PRO A 1 417 ? 20.692 -2.513 -49.019 1.00 41.00 417 PRO A C 1
ATOM 3020 O O . PRO A 1 417 ? 20.930 -2.819 -50.186 1.00 41.00 417 PRO A O 1
ATOM 3023 N N . GLY A 1 418 ? 21.507 -2.924 -48.033 1.00 28.23 418 GLY A N 1
ATOM 3024 C CA . GLY A 1 418 ? 22.705 -3.758 -48.254 1.00 28.23 418 GLY A CA 1
ATOM 3025 C C . GLY A 1 418 ? 23.051 -4.686 -47.079 1.00 28.23 418 GLY A C 1
ATOM 3026 O O . GLY A 1 418 ? 23.024 -4.274 -45.926 1.00 28.23 418 GLY A O 1
ATOM 3027 N N . SER A 1 419 ? 23.334 -5.950 -47.399 1.00 27.62 419 SER A N 1
ATOM 3028 C CA . SER A 1 419 ? 23.412 -7.129 -46.523 1.00 27.62 419 SER A CA 1
ATOM 3029 C C . SER A 1 419 ? 24.764 -7.400 -45.829 1.00 27.62 419 SER A C 1
ATOM 3031 O O . SER A 1 419 ? 25.810 -7.127 -46.398 1.00 27.62 419 SER A O 1
ATOM 3033 N N . SER A 1 420 ? 24.670 -8.091 -44.677 1.00 26.42 420 SER A N 1
ATOM 3034 C CA . SER A 1 420 ? 25.442 -9.263 -44.180 1.00 26.42 420 SER A CA 1
ATOM 3035 C C . SER A 1 420 ? 26.984 -9.227 -44.072 1.00 26.42 420 SER A C 1
ATOM 3037 O O . SER A 1 420 ? 27.679 -8.979 -45.049 1.00 26.42 420 SER A O 1
ATOM 3039 N N . VAL A 1 421 ? 27.523 -9.621 -42.903 1.00 30.19 421 VAL A N 1
ATOM 3040 C CA . VAL A 1 421 ? 28.277 -10.885 -42.667 1.00 30.19 421 VAL A CA 1
ATOM 3041 C C . VAL A 1 421 ? 28.914 -10.887 -41.257 1.00 30.19 421 VAL A C 1
ATOM 3043 O O . VAL A 1 421 ? 29.542 -9.925 -40.828 1.00 30.19 421 VAL A O 1
ATOM 3046 N N . ILE A 1 422 ? 28.748 -12.019 -40.563 1.00 28.36 422 ILE A N 1
ATOM 3047 C CA . ILE A 1 422 ? 29.346 -12.438 -39.279 1.00 28.36 422 ILE A CA 1
ATOM 3048 C C . ILE A 1 422 ? 30.773 -12.980 -39.516 1.00 28.36 422 ILE A C 1
ATOM 3050 O O . ILE A 1 422 ? 31.004 -13.629 -40.537 1.00 28.36 422 ILE A O 1
ATOM 3054 N N . PRO A 1 423 ? 31.700 -12.861 -38.544 1.00 32.62 423 PRO A N 1
ATOM 3055 C CA . PRO A 1 423 ? 32.397 -14.082 -38.136 1.00 32.62 423 PRO A CA 1
ATOM 3056 C C . PRO A 1 423 ? 32.502 -14.259 -36.613 1.00 32.62 423 PRO A C 1
ATOM 3058 O O . PRO A 1 423 ? 32.844 -13.360 -35.852 1.00 32.62 423 PRO A O 1
ATOM 3061 N N . THR A 1 424 ? 32.234 -15.497 -36.212 1.00 26.12 424 THR A N 1
ATOM 3062 C CA . THR A 1 424 ? 32.479 -16.142 -34.919 1.00 26.12 424 THR A CA 1
ATOM 3063 C C . THR A 1 424 ? 33.965 -16.248 -34.574 1.00 26.12 424 THR A C 1
ATOM 3065 O O . THR A 1 424 ? 34.730 -16.762 -35.388 1.00 26.12 424 THR A O 1
ATOM 3068 N N . LEU A 1 425 ? 34.337 -15.932 -33.327 1.00 28.34 425 LEU A N 1
ATOM 3069 C CA . LEU A 1 425 ? 35.507 -16.495 -32.638 1.00 28.34 425 LEU A CA 1
ATOM 3070 C C . LEU A 1 425 ? 35.183 -16.722 -31.147 1.00 28.34 425 LEU A C 1
ATOM 3072 O O . LEU A 1 425 ? 34.778 -15.809 -30.434 1.00 28.34 425 LEU A O 1
ATOM 3076 N N . THR A 1 426 ? 35.353 -17.965 -30.699 1.00 28.41 426 THR A N 1
ATOM 3077 C CA . THR A 1 426 ? 35.302 -18.447 -29.303 1.00 28.41 426 THR A CA 1
ATOM 3078 C C . THR A 1 426 ? 36.739 -18.559 -28.724 1.00 28.41 426 THR A C 1
ATOM 3080 O O . THR A 1 426 ? 37.696 -18.346 -29.465 1.00 28.41 426 THR A O 1
ATOM 3083 N N . PRO A 1 427 ? 36.964 -18.951 -27.451 1.00 37.66 427 PRO A N 1
ATOM 3084 C CA . PRO A 1 427 ? 37.070 -18.049 -26.299 1.00 37.66 427 PRO A CA 1
ATOM 3085 C C . PRO A 1 427 ? 38.412 -18.203 -25.541 1.00 37.66 427 PRO A C 1
ATOM 3087 O O . PRO A 1 427 ? 39.061 -19.239 -25.638 1.00 37.66 427 PRO A O 1
ATOM 3090 N N . THR A 1 428 ? 38.821 -17.225 -24.723 1.00 26.12 428 THR A N 1
ATOM 3091 C CA . THR A 1 428 ? 39.629 -17.422 -23.485 1.00 26.12 428 THR A CA 1
ATOM 3092 C C . THR A 1 428 ? 39.761 -16.093 -22.705 1.00 26.12 428 THR A C 1
ATOM 3094 O O . THR A 1 428 ? 39.430 -15.047 -23.257 1.00 26.12 428 THR A O 1
ATOM 3097 N N . PRO A 1 429 ? 40.100 -16.105 -21.397 1.00 36.59 429 PRO A N 1
ATOM 3098 C CA . PRO A 1 429 ? 39.312 -15.422 -20.372 1.00 36.59 429 PRO A CA 1
ATOM 3099 C C . PRO A 1 429 ? 40.033 -14.220 -19.746 1.00 36.59 429 PRO A C 1
ATOM 3101 O O . PRO A 1 429 ? 41.246 -14.266 -19.593 1.00 36.59 429 PRO A O 1
ATOM 3104 N N . SER A 1 430 ? 39.287 -13.214 -19.274 1.00 26.52 430 SER A N 1
ATOM 3105 C CA . SER A 1 430 ? 39.561 -12.498 -18.010 1.00 26.52 430 SER A CA 1
ATOM 3106 C C . SER A 1 430 ? 38.641 -11.284 -17.829 1.00 26.52 430 SER A C 1
ATOM 3108 O O . SER A 1 430 ? 38.601 -10.403 -18.680 1.00 26.52 430 SER A O 1
ATOM 3110 N N . THR A 1 431 ? 37.981 -11.230 -16.669 1.00 29.09 431 THR A N 1
ATOM 3111 C CA . THR A 1 431 ? 37.744 -10.023 -15.849 1.00 29.09 431 THR A CA 1
ATOM 3112 C C . THR A 1 431 ? 37.193 -8.752 -16.520 1.00 29.09 431 THR A C 1
ATOM 3114 O O . THR A 1 431 ? 37.959 -7.867 -16.881 1.00 29.09 431 THR A O 1
ATOM 3117 N N . SER A 1 432 ? 35.869 -8.584 -16.502 1.00 29.94 432 SER A N 1
ATOM 3118 C CA . SER A 1 432 ? 35.191 -7.412 -15.910 1.00 29.94 432 SER A CA 1
ATOM 3119 C C . SER A 1 432 ? 33.676 -7.669 -15.890 1.00 29.94 432 SER A C 1
ATOM 3121 O O . SER A 1 432 ? 33.049 -7.910 -16.915 1.00 29.94 432 SER A O 1
ATOM 3123 N N . PHE A 1 433 ? 33.078 -7.688 -14.699 1.00 31.48 433 PHE A N 1
ATOM 3124 C CA . PHE A 1 433 ? 31.627 -7.776 -14.510 1.00 31.48 433 PHE A CA 1
ATOM 3125 C C . PHE A 1 433 ? 31.147 -6.389 -14.091 1.00 31.48 433 PHE A C 1
ATOM 3127 O O . PHE A 1 433 ? 30.997 -6.103 -12.907 1.00 31.48 433 PHE A O 1
ATOM 3134 N N . THR A 1 434 ? 31.019 -5.472 -15.048 1.00 34.72 434 THR A N 1
ATOM 3135 C CA . THR A 1 434 ? 30.413 -4.151 -14.819 1.00 34.72 434 THR A CA 1
ATOM 3136 C C . THR A 1 434 ? 29.964 -3.571 -16.157 1.00 34.72 434 THR A C 1
ATOM 3138 O O . THR A 1 434 ? 30.631 -2.702 -16.688 1.00 34.72 434 THR A O 1
ATOM 3141 N N . GLU A 1 435 ? 28.889 -4.106 -16.741 1.00 29.53 435 GLU A N 1
ATOM 3142 C CA . GLU A 1 435 ? 28.048 -3.428 -17.749 1.00 29.53 435 GLU A CA 1
ATOM 3143 C C . GLU A 1 435 ? 26.994 -4.416 -18.260 1.00 29.53 435 GLU A C 1
ATOM 3145 O O . GLU A 1 435 ? 27.208 -5.115 -19.247 1.00 29.53 435 GLU A O 1
ATOM 3150 N N . LYS A 1 436 ? 25.873 -4.539 -17.535 1.00 26.69 436 LYS A N 1
ATOM 3151 C CA . LYS A 1 436 ? 24.585 -5.051 -18.058 1.00 26.69 436 LYS A CA 1
ATOM 3152 C C . LYS A 1 436 ? 23.409 -4.824 -17.088 1.00 26.69 436 LYS A C 1
ATOM 3154 O O . LYS A 1 436 ? 22.510 -5.644 -16.992 1.00 26.69 436 LYS A O 1
ATOM 3159 N N . ALA A 1 437 ? 23.420 -3.702 -16.364 1.00 28.55 437 ALA A N 1
ATOM 3160 C CA . ALA A 1 437 ? 22.349 -3.299 -15.441 1.00 28.55 437 ALA A CA 1
ATOM 3161 C C . ALA A 1 437 ? 21.945 -1.830 -15.668 1.00 28.55 437 ALA A C 1
ATOM 3163 O O . ALA A 1 437 ? 21.961 -1.012 -14.754 1.00 28.55 437 ALA A O 1
ATOM 3164 N N . ARG A 1 438 ? 21.669 -1.470 -16.925 1.00 30.14 438 ARG A N 1
ATOM 3165 C CA . ARG A 1 438 ? 21.114 -0.165 -17.317 1.00 30.14 438 ARG A CA 1
ATOM 3166 C C . ARG A 1 438 ? 20.249 -0.341 -18.558 1.00 30.14 438 ARG A C 1
ATOM 3168 O O . ARG A 1 438 ? 20.704 0.000 -19.633 1.00 30.14 438 ARG A O 1
ATOM 3175 N N . PHE A 1 439 ? 19.071 -0.932 -18.419 1.00 30.06 439 PHE A N 1
ATOM 3176 C CA . PHE A 1 439 ? 17.956 -0.797 -19.363 1.00 30.06 439 PHE A CA 1
ATOM 3177 C C . PHE A 1 439 ? 16.720 -1.340 -18.647 1.00 30.06 439 PHE A C 1
ATOM 3179 O O . PHE A 1 439 ? 16.564 -2.551 -18.573 1.00 30.06 439 PHE A O 1
ATOM 3186 N N . LEU A 1 440 ? 15.986 -0.431 -17.995 1.00 35.09 440 LEU A N 1
ATOM 3187 C CA . LEU A 1 440 ? 14.577 -0.498 -17.565 1.00 35.09 440 LEU A CA 1
ATOM 3188 C C . LEU A 1 440 ? 14.361 0.642 -16.561 1.00 35.09 440 LEU A C 1
ATOM 3190 O O . LEU A 1 440 ? 14.512 0.476 -15.357 1.00 35.09 440 LEU A O 1
ATOM 3194 N N . LEU A 1 441 ? 14.156 1.843 -17.102 1.00 31.00 44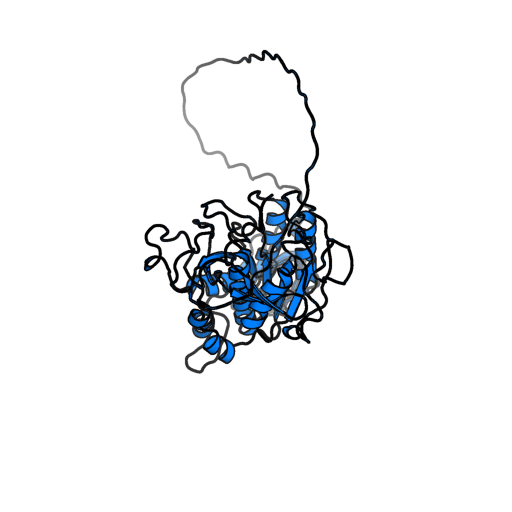1 LEU A N 1
ATOM 3195 C CA . LEU A 1 441 ? 13.656 3.047 -16.431 1.00 31.00 441 LEU A CA 1
ATOM 3196 C C . LEU A 1 441 ? 13.337 4.043 -17.566 1.00 31.00 441 LEU A C 1
ATOM 3198 O O . LEU A 1 441 ? 14.290 4.449 -18.240 1.00 31.00 441 LEU A O 1
ATOM 3202 N N . PRO A 1 442 ? 12.064 4.414 -17.830 1.00 40.12 442 PRO A N 1
ATOM 3203 C CA . PRO A 1 442 ? 10.960 4.595 -16.879 1.00 40.12 442 PRO A CA 1
ATOM 3204 C C . PRO A 1 442 ? 9.672 3.814 -17.244 1.00 40.12 442 PRO A C 1
ATOM 3206 O O . PRO A 1 442 ? 9.042 4.146 -18.231 1.00 40.12 442 PRO A O 1
ATOM 3209 N N . ILE A 1 443 ? 9.196 2.900 -16.389 1.00 37.59 443 ILE A N 1
ATOM 3210 C CA . ILE A 1 443 ? 7.909 2.172 -16.583 1.00 37.59 443 ILE A CA 1
ATOM 3211 C C . ILE A 1 443 ? 6.664 3.062 -16.345 1.00 37.59 443 ILE A C 1
ATOM 3213 O O . ILE A 1 443 ? 5.542 2.598 -16.272 1.00 37.59 443 ILE A O 1
ATOM 3217 N N . ILE A 1 444 ? 6.815 4.379 -16.182 1.00 35.97 444 ILE A N 1
ATOM 3218 C CA . ILE A 1 444 ? 5.650 5.257 -16.004 1.00 35.97 444 ILE A CA 1
ATOM 3219 C C . ILE A 1 444 ? 5.936 6.588 -16.690 1.00 35.97 444 ILE A C 1
ATOM 3221 O O . ILE A 1 444 ? 6.532 7.500 -16.101 1.00 35.97 444 ILE A O 1
ATOM 3225 N N . LYS A 1 445 ? 5.539 6.694 -17.959 1.00 32.78 445 LYS A N 1
ATOM 3226 C CA . LYS A 1 445 ? 5.433 7.964 -18.676 1.00 32.78 445 LYS A CA 1
ATOM 3227 C C . LYS A 1 445 ? 4.182 7.988 -19.558 1.00 32.78 445 LYS A C 1
ATOM 3229 O O . LYS A 1 445 ? 4.207 7.456 -20.652 1.00 32.78 445 LYS A O 1
ATOM 3234 N N . ARG A 1 446 ? 3.262 8.860 -19.127 1.00 33.16 446 ARG A N 1
ATOM 3235 C CA . ARG A 1 446 ? 2.094 9.451 -19.811 1.00 33.16 446 ARG A CA 1
ATOM 3236 C C . ARG A 1 446 ? 0.767 8.735 -19.660 1.00 33.16 446 ARG A C 1
ATOM 3238 O O . ARG A 1 446 ? 0.670 7.561 -20.038 1.00 33.16 446 ARG A O 1
#

Secondary structure (DSSP, 8-state):
-GGGG-HHHHHHH---TT-EEEEEES---TT-GGGTTTB---EETTTTBS-------S--SS-SS-SSTTTTHHHHHHHHHHHH-TTSEEEEEE-B-TTS-B-HHHHHHHHHHHHHTT--EEEE---BSS--HHHHHHHHHHHHTS--EEEEE--SSSSS---BTTTSTTEEEEEEE-TTSPBPTT---BTT--EEEE-SSEEEEETTTEEEEE-SHHHHHHHHHHHHHHHHHH-TT--HHHHHHHHHHTPBP-GGG-GGGTTSBTB-B--HHHHHHTTB-TTS-B-SPTTPPPPEEEEEEEEEE--SSSS-EEEEETTEEEEEEEEEEEEESSS---TT-EEEEEEE-SSSSEEEEEEEE--GGGSS---PPPPPPPPPPPPP--------------------------------------------------SS------S---

Sequence (446 aa):
AVAQLGLTRAHQLSRGAGVIVAILDTGIEMTHPDFAGILTAGYDFIDDDAVPEDTQNGVDDDGDGHIDEAYGHGTHVAGIVHLVAPDAQIMPLRVLDADGTGNIFVITEAIQYAVEHGASVLNLSLGTDARSELMKDILDDQYEHGQMVMVAAAGNLNADQKQYPAALTEVIGVASVGQNDVKSDYSNYGDWVEVAAPGESIFSAVPPAGYAWWSGTSMAAPFVAGQAALIRSVAPNISAGSVANQIINTAHSVDAANPGMAGLLGRGRIDIGASLDAMCDANGVCQAPPGSVPPSAEYYAALTSKPANGYVGAWVIGNTTFKATNNTEVKTENGPFTVGACTKVEYWTTIAPFVAHQIRTEESRKCDGSTTPVPTPTPKPTSTPGPATTATTTPTPAHTPTGLPTVLPTAPATATPGSSVIPTLTPTPSTSFTEKARFLLPIIKR

Radius of gyration: 28.42 Å; chains: 1; bounding box: 78×83×85 Å

Foldseek 3Di:
DVVQQQLVLLVVQFQLAPAEEEEAFLFAQCPQPLQPPQEDFAAELPVGGRHRHRDFDQDPPVPPPDGLLRGFLSNFLVQLLCSRRVNHHYHIYRAAHSLGDGDPVSVLVRLVVCQVVRHAEYFAAFWDLDDDPSSVVSLVCCQQQNQHQAWYFQFFQQEQGGTPPQLPPSYQYEFEADPLLAGDSRTHWALSHAEYEHFAQDWGDGPPNDIGTHGGSSSGRSNLSSLLSSLCRLEVQFGSVLSSCLFRVQADASCVVVVPRHSGRHSGYTHSSSSQVQQADPVSRGYRHVPGDGRKDKDKAFWQDADPPPHAAWTQGPNAIEGEDPQAAEEEPPHDNDGRFIKMFIFHPRDPVTYTNYIYGDDNCVHVVDPDDDPDDDDDDDDDDDYDDDDDDDYDDDDDDDDDDDDDDDDDDDDDDDDDDDDDDDDDDDDDDPDDPPPDPDSHDD

pLDDT: mean 81.46, std 23.91, range [26.12, 98.88]